Protein 6NRW (pdb70)

Organism: Drosophila melanogaster (NCBI:txid7227)

InterPro domains:
  IPR003598 Immunoglobulin subtype 2 [SM00408] (66-144)
  IPR003598 Immunoglobulin subtype 2 [SM00408] (169-250)
  IPR003599 Immunoglobulin domain subtype [SM00409] (60-156)
  IPR003599 Immunoglobulin domain subtype [SM00409] (163-258)
  IPR007110 Immunoglobulin-like domain [PS50835] (39-140)
  IPR007110 Immunoglobulin-like domain [PS50835] (143-254)
  IPR013106 Immunoglobulin V-set domain [PF07686] (59-153)
  IPR013783 Immunoglobulin-like fold [G3DSA:2.60.40.10] (49-160)
  IPR013783 Immunoglobulin-like fold [G3DSA:2.60.40.10] (161-257)
  IPR036179 Immunoglobulin-like domain superfamily [SSF48726] (53-154)
  IPR036179 Immunoglobulin-like domain superfamily [SSF48726] (161-262)
  IPR037448 Zwei Ig domain protein zig-8 [PTHR23279] (47-287)

Solvent-accessible surface area: 20419 Å² total; per-residue (Å²): 159,63,104,110,55,5,30,18,21,33,108,21,92,78,112,47,75,6,70,65,38,93,47,0,86,4,72,1,74,3,42,107,30,72,101,41,56,1,3,1,0,27,60,152,41,8,5,0,0,1,18,3,76,100,54,9,10,41,21,165,54,2,68,21,74,80,90,144,77,30,21,52,5,12,0,22,0,76,143,0,81,72,211,7,42,27,58,1,3,0,4,0,12,5,102,102,45,38,52,8,50,3,52,0,45,12,62,121,148,67,181,51,71,2,109,44,46,51,108,17,106,91,66,97,6,73,90,40,163,55,4,92,0,48,0,42,1,82,98,6,43,101,56,89,1,0,1,0,23,33,29,53,34,15,2,10,1,23,23,77,138,57,28,9,78,16,173,44,15,26,28,61,50,62,138,83,103,42,0,26,0,87,2,96,68,0,66,69,40,9,61,2,106,4,5,0,0,0,12,10,95,114,34,55,47,31,94,0,42,0,48,11,122,158,130,69,4,28,22,22,42,106,20,90,80,113,46,76,6,74,67,46,95,40,1,80,3,72,0,77,3,38,102,29,69,100,44,59,1,3,1,0,25,60,151,40,8,6,0,0,1,11,3,72,91,59,7,9,40,21,167,55,3,73,22,68,87,81,141,80,27,22,51,6,11,0,16,0,77,144,0,80,58,213,8,38,24,54,0,3,0,4,0,14,7,100,91,44,38,50,10,46,3,48,0,48,9,64,178,155,161,180,49,50,1,113,39,51,45,100,14,98,95,54,87,3,71,83,37,161,52,0,96,0,33,0,37,0,87,98,5,42,100,50,89,1,0,0,0,25,34,23,49,34,14,1,9,0,21,25,75,135,57,28,8,86,17,170,37,16,25,32,60,51,56,137,82,105,45,0,28,0,96,4,94,70,2,41,68,36,9,43,1,113,4,4,0,0,0,14,9,91,111,32,54,47,40,99,0,40,0,47,13,123

CATH classification: 2.60.40.10

Foldseek 3Di:
DDPQAKDWDPPFAFEEEDAAQDKDKDKTFIPSHDPKWKFKAAPVVRHTAAIHQGGDDPPVQWHFDDDPPGRIGMIMGGRDDQVSFDKMWIWIVDVVIDIDIGGYGYHD/DPPADKDWPDAWDAEEEEAQAKDKTKTFMPRLDPKKKWKAAPVVRGTADIHQGGDDPQPQWGWDDDPNGIIMIMGGRDDQVVWAKMKMWIVDVVIDIHIYTYHYD/DQAKDWDPPDAFEAEDEAQDKDKDKTFIPSHPPKWKWKAFPVVRHTAATHQGGDDPPVQWHFDDDVPGRTGMIIGGRDDQVSFGKMWIWIVPVVIDIDIGGYGYHD/DPPADKDWPDAWDAEEEEAFAKDKIKTFMDRLDPKKKWKAAPVVRGTQAIHQGGPDPQPQWGWDDDPNGIIMIMGGRDDQVSWAKMKMWIPDVVIDIHMYTYHYD

Structure (mmCIF, N/CA/C/O backbone):
data_6NRW
#
_entry.id   6NRW
#
_cell.length_a   74.084
_cell.length_b   74.084
_cell.length_c   235.445
_cell.angle_alpha   90.00
_cell.angle_beta   90.00
_cell.angle_gamma   90.00
#
_symmetry.space_group_name_H-M   'P 43 21 2'
#
loop_
_entity.id
_entity.type
_entity.pdbx_description
1 polymer DPR1
2 polymer 'Dpr-interacting protein eta, isoform B'
3 branched 2-acetamido-2-deoxy-beta-D-glucopyranose-(1-4)-[alpha-L-fucopyranose-(1-6)]2-acetamido-2-deoxy-beta-D-glucopyranose
4 branched beta-D-mannopyranose-(1-4)-2-acetamido-2-deoxy-beta-D-glucopyranose-(1-4)-[alpha-L-fucopyranose-(1-6)]2-acetamido-2-deoxy-beta-D-glucopyranose
5 branched alpha-L-fucopyranose-(1-3)-[2-acetamido-2-deoxy-beta-D-glucopyranose-(1-4)][alpha-L-fucopyranose-(1-6)]2-acetamido-2-deoxy-beta-D-glucopyranose
6 branched 2-acetamido-2-deoxy-beta-D-glucopyranose-(1-4)-2-acetamido-2-deoxy-beta-D-glucopyranose
7 non-polymer 'SULFATE ION'
8 non-polymer 2-acetamido-2-deoxy-beta-D-glucopyranose
9 water water
#
loop_
_atom_site.group_PDB
_atom_site.id
_atom_site.type_symbol
_atom_site.label_atom_id
_atom_site.label_alt_id
_atom_site.label_comp_id
_atom_site.label_asym_id
_atom_site.label_entity_id
_atom_site.label_seq_id
_atom_site.pdbx_PDB_ins_code
_atom_site.Cartn_x
_atom_site.Cartn_y
_atom_site.Cartn_z
_atom_site.occupancy
_atom_site.B_iso_or_equiv
_atom_site.auth_seq_id
_atom_site.auth_comp_id
_atom_site.auth_asym_id
_atom_site.auth_atom_id
_atom_site.pdbx_PDB_model_num
ATOM 1 N N . ALA A 1 1 ? -14.155 -4.354 -49.107 1.00 67.75 48 ALA A N 1
ATOM 2 C CA . ALA A 1 1 ? -14.321 -4.618 -47.682 1.00 69.20 48 ALA A CA 1
ATOM 3 C C . ALA A 1 1 ? -13.095 -5.321 -47.108 1.00 69.06 48 ALA A C 1
ATOM 4 O O . ALA A 1 1 ? -12.366 -5.998 -47.830 1.00 72.48 48 ALA A O 1
ATOM 6 N N . ASP A 1 2 ? -12.870 -5.150 -45.805 1.00 65.31 49 ASP A N 1
ATOM 7 C CA . ASP A 1 2 ? -11.754 -5.793 -45.120 1.00 58.22 49 ASP A CA 1
ATOM 8 C C . ASP A 1 2 ? -12.122 -6.031 -43.659 1.00 56.83 49 ASP A C 1
ATOM 9 O O . ASP A 1 2 ? -12.280 -5.072 -42.891 1.00 52.81 49 ASP A O 1
ATOM 14 N N . PRO A 1 3 ? -12.269 -7.290 -43.236 1.00 54.81 50 PRO A N 1
ATOM 15 C CA . PRO A 1 3 ? -12.661 -7.564 -41.843 1.00 49.17 50 PRO A CA 1
ATOM 16 C C . PRO A 1 3 ? -11.581 -7.241 -40.825 1.00 50.99 50 PRO A C 1
ATOM 17 O O . PRO A 1 3 ? -11.889 -7.183 -39.626 1.00 50.72 50 PRO A O 1
ATOM 21 N N . LEU A 1 4 ? -10.335 -7.050 -41.261 1.00 52.29 51 LEU A N 1
ATOM 22 C CA . LEU A 1 4 ? -9.210 -6.725 -40.382 1.00 51.03 51 LEU A CA 1
ATOM 23 C C . LEU A 1 4 ? -9.022 -7.791 -39.305 1.00 49.69 51 LEU A C 1
ATOM 24 O O . LEU A 1 4 ? -8.694 -7.494 -38.155 1.00 55.08 51 LEU A O 1
ATOM 29 N N . LEU A 1 5 ? -9.206 -9.047 -39.694 1.00 40.16 52 LEU A N 1
ATOM 30 C CA . LEU A 1 5 ? -8.953 -10.177 -38.824 1.00 39.91 52 LEU A CA 1
ATOM 31 C C . LEU A 1 5 ? -7.449 -10.343 -38.640 1.00 44.71 52 LEU A C 1
ATOM 32 O O . LEU A 1 5 ? -6.654 -9.700 -39.326 1.00 55.60 52 LEU A O 1
ATOM 37 N N . PRO A 1 6 ? -7.019 -11.182 -37.703 1.00 49.68 53 PRO A N 1
ATOM 38 C CA . PRO A 1 6 ? -5.592 -11.505 -37.617 1.00 50.14 53 PRO A CA 1
ATOM 39 C C . PRO A 1 6 ? -5.152 -12.313 -38.828 1.00 49.56 53 PRO A C 1
ATOM 40 O O . PRO A 1 6 ? -5.960 -12.782 -39.634 1.00 52.18 53 PRO A O 1
ATOM 44 N N . TYR A 1 7 ? -3.838 -12.479 -38.947 1.00 47.12 54 TYR A N 1
ATOM 45 C CA . TYR A 1 7 ? -3.304 -13.284 -40.030 1.00 48.60 54 TYR A CA 1
ATOM 46 C C . TYR A 1 7 ? -1.998 -13.922 -39.591 1.00 51.34 54 TYR A C 1
ATOM 47 O O . TYR A 1 7 ? -1.276 -13.387 -38.744 1.00 46.85 54 TYR A O 1
ATOM 56 N N . PHE A 1 8 ? -1.718 -15.087 -40.167 1.00 48.50 55 PHE A N 1
ATOM 57 C CA . PHE A 1 8 ? -0.520 -15.826 -39.825 1.00 45.94 55 PHE A CA 1
ATOM 58 C C . PHE A 1 8 ? 0.679 -15.284 -40.589 1.00 46.11 55 PHE A C 1
ATOM 59 O O . PHE A 1 8 ? 0.551 -14.580 -41.594 1.00 44.36 55 PHE A O 1
ATOM 67 N N . ASP A 1 9 ? 1.856 -15.652 -40.107 1.00 48.68 56 ASP A N 1
ATOM 68 C CA . ASP A 1 9 ? 3.110 -15.446 -40.812 1.00 48.49 56 ASP A CA 1
ATOM 69 C C . ASP A 1 9 ? 3.522 -16.843 -41.243 1.00 50.12 56 ASP A C 1
ATOM 70 O O . ASP A 1 9 ? 3.823 -17.694 -40.397 1.00 47.47 56 ASP A O 1
ATOM 75 N N . PHE A 1 10 ? 3.478 -17.098 -42.547 1.00 47.87 57 PHE A N 1
ATOM 76 C CA . PHE A 1 10 ? 3.695 -18.451 -43.034 1.00 41.90 57 PHE A CA 1
ATOM 77 C C . PHE A 1 10 ? 5.171 -18.782 -43.112 1.00 43.74 57 PHE A C 1
ATOM 78 O O . PHE A 1 10 ? 5.532 -19.963 -43.161 1.00 46.77 57 PHE A O 1
ATOM 86 N N . ASP A 1 11 ? 6.025 -17.765 -43.072 1.00 42.41 58 ASP A N 1
ATOM 87 C CA . ASP A 1 11 ? 7.464 -17.952 -43.115 1.00 45.38 58 ASP A CA 1
ATOM 88 C C . ASP A 1 11 ? 7.951 -18.490 -41.772 1.00 59.86 58 ASP A C 1
ATOM 89 O O . ASP A 1 11 ? 8.725 -17.838 -41.063 1.00 56.07 58 ASP A O 1
ATOM 94 N N . VAL A 1 12 ? 7.487 -19.689 -41.424 1.00 51.71 59 VAL A N 1
ATOM 95 C CA . VAL A 1 12 ? 7.953 -20.423 -40.248 1.00 51.17 59 VAL A CA 1
ATOM 96 C C . VAL A 1 12 ? 8.066 -21.892 -40.598 1.00 52.88 59 VAL A C 1
ATOM 97 O O . VAL A 1 12 ? 7.335 -22.403 -41.457 1.00 53.87 59 VAL A O 1
ATOM 101 N N . PRO A 1 13 ? 8.978 -22.608 -39.941 1.00 53.99 60 PRO A N 1
ATOM 102 C CA . PRO A 1 13 ? 9.068 -24.052 -40.175 1.00 51.10 60 PRO A CA 1
ATOM 103 C C . PRO A 1 13 ? 7.817 -24.746 -39.667 1.00 49.17 60 PRO A C 1
ATOM 104 O O . PRO A 1 13 ? 7.300 -24.430 -38.593 1.00 53.70 60 PRO A O 1
ATOM 108 N N . ARG A 1 14 ? 7.321 -25.696 -40.458 1.00 39.86 61 ARG A N 1
ATOM 109 C CA . ARG A 1 14 ? 6.066 -26.360 -40.150 1.00 40.99 61 ARG A CA 1
ATOM 110 C C . ARG A 1 14 ? 6.182 -27.876 -40.134 1.00 46.18 61 ARG A C 1
ATOM 111 O O . ARG A 1 14 ? 5.186 -28.558 -39.868 1.00 48.88 61 ARG A O 1
ATOM 119 N N . ASN A 1 15 ? 7.364 -28.416 -40.404 1.00 38.14 62 ASN A N 1
ATOM 120 C CA . ASN A 1 15 ? 7.650 -29.842 -40.294 1.00 50.65 62 ASN A CA 1
ATOM 121 C C . ASN A 1 15 ? 8.940 -29.940 -39.484 1.00 53.51 62 ASN A C 1
ATOM 122 O O . ASN A 1 15 ? 10.031 -29.733 -40.023 1.00 56.78 62 ASN A O 1
ATOM 127 N N . LEU A 1 16 ? 8.812 -30.232 -38.190 1.00 50.16 63 LEU A N 1
ATOM 128 C CA . LEU A 1 16 ? 9.932 -30.232 -37.261 1.00 51.82 63 LEU A CA 1
ATOM 129 C C . LEU A 1 16 ? 10.249 -31.646 -36.802 1.00 53.67 63 LEU A C 1
ATOM 130 O O . LEU A 1 16 ? 9.348 -32.414 -36.450 1.00 53.89 63 LEU A O 1
ATOM 135 N N . THR A 1 17 ? 11.538 -31.977 -36.799 1.00 55.43 64 THR A N 1
ATOM 136 C CA . THR A 1 17 ? 12.029 -33.263 -36.325 1.00 55.26 64 THR A CA 1
ATOM 137 C C . THR A 1 17 ? 13.075 -33.024 -35.245 1.00 60.13 64 THR A C 1
ATOM 138 O O . THR A 1 17 ? 14.066 -32.324 -35.480 1.00 57.77 64 THR A O 1
ATOM 142 N N . VAL A 1 18 ? 12.855 -33.612 -34.073 1.00 59.48 65 VAL A N 1
ATOM 143 C CA . VAL A 1 18 ? 13.799 -33.554 -32.967 1.00 59.17 65 VAL A CA 1
ATOM 144 C C . VAL A 1 18 ? 14.107 -34.981 -32.549 1.00 59.97 65 VAL A C 1
ATOM 145 O O . VAL A 1 18 ? 13.304 -35.896 -32.753 1.00 60.60 65 VAL A O 1
ATOM 149 N N . THR A 1 19 ? 15.286 -35.174 -31.976 1.00 63.39 66 THR A N 1
ATOM 150 C CA . THR A 1 19 ? 15.590 -36.471 -31.404 1.00 71.37 66 THR A CA 1
ATOM 151 C C . THR A 1 19 ? 14.901 -36.600 -30.049 1.00 74.39 66 THR A C 1
ATOM 152 O O . THR A 1 19 ? 14.558 -35.605 -29.405 1.00 75.01 66 THR A O 1
ATOM 156 N N . VAL A 1 20 ? 14.680 -37.847 -29.627 1.00 85.92 67 VAL A N 1
ATOM 157 C CA . VAL A 1 20 ? 13.953 -38.087 -28.387 1.00 84.40 67 VAL A CA 1
ATOM 158 C C . VAL A 1 20 ? 14.699 -37.445 -27.224 1.00 84.62 67 VAL A C 1
ATOM 159 O O . VAL A 1 20 ? 15.922 -37.585 -27.090 1.00 85.06 67 VAL A O 1
ATOM 163 N N . GLY A 1 21 ? 13.962 -36.709 -26.390 1.00 80.86 68 GLY A N 1
ATOM 164 C CA . GLY A 1 21 ? 14.536 -35.965 -25.292 1.00 80.46 68 GLY A CA 1
ATOM 165 C C . GLY A 1 21 ? 14.995 -34.563 -25.638 1.00 81.58 68 GLY A C 1
ATOM 166 O O . GLY A 1 21 ? 15.148 -33.736 -24.731 1.00 82.63 68 GLY A O 1
ATOM 167 N N . GLN A 1 22 ? 15.197 -34.266 -26.920 1.00 76.01 69 GLN A N 1
ATOM 168 C CA . GLN A 1 22 ? 15.623 -32.942 -27.355 1.00 71.59 69 GLN A CA 1
ATOM 169 C C . GLN A 1 22 ? 14.416 -32.017 -27.444 1.00 66.05 69 GLN A C 1
ATOM 170 O O . GLN A 1 22 ? 13.412 -32.361 -28.073 1.00 72.77 69 GLN A O 1
ATOM 176 N N . THR A 1 23 ? 14.520 -30.837 -26.834 1.00 60.21 70 THR A N 1
ATOM 177 C CA . THR A 1 23 ? 13.386 -29.920 -26.778 1.00 57.47 70 THR A CA 1
ATOM 178 C C . THR A 1 23 ? 12.995 -29.431 -28.170 1.00 61.23 70 THR A C 1
ATOM 179 O O . THR A 1 23 ? 13.849 -29.082 -28.989 1.00 62.30 70 THR A O 1
ATOM 183 N N . GLY A 1 24 ? 11.688 -29.407 -28.430 1.00 58.38 71 GLY A N 1
ATOM 184 C CA . GLY A 1 24 ? 11.142 -28.948 -29.694 1.00 56.92 71 GLY A CA 1
ATOM 185 C C . GLY A 1 24 ? 10.385 -27.642 -29.536 1.00 57.91 71 GLY A C 1
ATOM 186 O O . GLY A 1 24 ? 9.762 -27.393 -28.502 1.00 60.70 71 GLY A O 1
ATOM 187 N N . PHE A 1 25 ? 10.436 -26.809 -30.576 1.00 57.00 72 PHE A N 1
ATOM 188 C CA . PHE A 1 25 ? 9.772 -25.510 -30.592 1.00 49.33 72 PHE A CA 1
ATOM 189 C C . PHE A 1 25 ? 8.931 -25.397 -31.855 1.00 46.54 72 PHE A C 1
ATOM 190 O O . PHE A 1 25 ? 9.419 -25.676 -32.952 1.00 49.71 72 PHE A O 1
ATOM 198 N N . LEU A 1 26 ? 7.671 -24.991 -31.699 1.00 46.09 73 LEU A N 1
ATOM 199 C CA . LEU A 1 26 ? 6.748 -24.788 -32.813 1.00 44.02 73 LEU A CA 1
ATOM 200 C C . LEU A 1 26 ? 6.404 -23.304 -32.877 1.00 44.49 73 LEU A C 1
ATOM 201 O O . LEU A 1 26 ? 5.776 -22.773 -31.955 1.00 56.54 73 LEU A O 1
ATOM 206 N N . HIS A 1 27 ? 6.792 -22.638 -33.965 1.00 45.56 74 HIS A N 1
ATOM 207 C CA . HIS A 1 27 ? 6.692 -21.183 -34.070 1.00 43.55 74 HIS A CA 1
ATOM 208 C C . H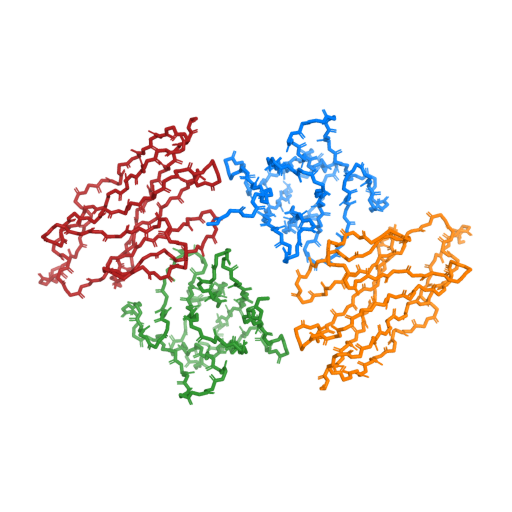IS A 1 27 ? 5.434 -20.789 -34.835 1.00 39.07 74 HIS A C 1
ATOM 209 O O . HIS A 1 27 ? 5.337 -21.009 -36.045 1.00 49.34 74 HIS A O 1
ATOM 216 N N . CYS A 1 28 ? 4.486 -20.190 -34.123 1.00 41.55 75 CYS A N 1
ATOM 217 C CA . CYS A 1 28 ? 3.272 -19.623 -34.697 1.00 43.26 75 CYS A CA 1
ATOM 218 C C . CYS A 1 28 ? 3.312 -18.117 -34.479 1.00 51.27 75 CYS A C 1
ATOM 219 O O . CYS A 1 28 ? 3.320 -17.655 -33.331 1.00 54.44 75 CYS A O 1
ATOM 222 N N . ARG A 1 29 ? 3.374 -17.356 -35.568 1.00 49.93 76 ARG A N 1
ATOM 223 C CA . ARG A 1 29 ? 3.376 -15.900 -35.508 1.00 50.17 76 ARG A CA 1
ATOM 224 C C . ARG A 1 29 ? 2.025 -15.384 -35.984 1.00 50.63 76 ARG A C 1
ATOM 225 O O . ARG A 1 29 ? 1.597 -15.695 -37.100 1.00 57.02 76 ARG A O 1
ATOM 233 N N . VAL A 1 30 ? 1.353 -14.616 -35.131 1.00 47.59 77 VAL A N 1
ATOM 234 C CA . VAL A 1 30 ? 0.029 -14.081 -35.418 1.00 46.50 77 VAL A CA 1
ATOM 235 C C . VAL A 1 30 ? 0.098 -12.564 -35.331 1.00 46.05 77 VAL A C 1
ATOM 236 O O . VAL A 1 30 ? 0.453 -12.012 -34.284 1.00 46.29 77 VAL A O 1
ATOM 240 N N . GLU A 1 31 ? -0.231 -11.896 -36.430 1.00 45.89 78 GLU A N 1
ATOM 241 C CA . GLU A 1 31 ? -0.209 -10.444 -36.518 1.00 47.16 78 GLU A CA 1
ATOM 242 C C . GLU A 1 31 ? -1.632 -9.903 -36.425 1.00 46.90 78 GLU A C 1
ATOM 243 O O . GLU A 1 31 ? -2.599 -10.604 -36.738 1.00 44.99 78 GLU A O 1
ATOM 249 N N . ARG A 1 32 ? -1.750 -8.650 -35.971 1.00 44.09 79 ARG A N 1
ATOM 250 C CA . ARG A 1 32 ? -3.037 -7.952 -35.886 1.00 51.34 79 ARG A CA 1
ATOM 251 C C . ARG A 1 32 ? -4.041 -8.744 -35.045 1.00 51.41 79 ARG A C 1
ATOM 252 O O . ARG A 1 32 ? -5.184 -8.979 -35.447 1.00 43.62 79 ARG A O 1
ATOM 260 N N . LEU A 1 33 ? -3.605 -9.148 -33.849 1.00 53.16 80 LEU A N 1
ATOM 261 C CA . LEU A 1 33 ? -4.416 -10.047 -33.032 1.00 50.66 80 LEU A CA 1
ATOM 262 C C . LEU A 1 33 ? -5.724 -9.396 -32.609 1.00 54.02 80 LEU A C 1
ATOM 263 O O . LEU A 1 33 ? -6.747 -10.080 -32.498 1.00 57.94 80 LEU A O 1
ATOM 268 N N . GLY A 1 34 ? -5.711 -8.093 -32.350 1.00 57.03 81 GLY A N 1
ATOM 269 C CA . GLY A 1 34 ? -6.939 -7.431 -31.946 1.00 60.31 81 GLY A CA 1
ATOM 270 C C . GLY A 1 34 ? -7.428 -7.998 -30.631 1.00 67.36 81 GLY A C 1
ATOM 271 O O . GLY A 1 34 ? -6.660 -8.176 -29.680 1.00 69.32 81 GLY A O 1
ATOM 272 N N . ASP A 1 35 ? -8.721 -8.299 -30.575 1.00 69.47 82 ASP A N 1
ATOM 273 C CA . ASP A 1 35 ? -9.346 -8.873 -29.393 1.00 71.97 82 ASP A CA 1
ATOM 274 C C . ASP A 1 35 ? -9.386 -10.397 -29.436 1.00 67.91 82 ASP A C 1
ATOM 275 O O . ASP A 1 35 ? -10.055 -11.011 -28.597 1.00 68.79 82 ASP A O 1
ATOM 280 N N . LYS A 1 36 ? -8.677 -11.018 -30.376 1.00 59.57 83 LYS A N 1
ATOM 281 C CA . LYS A 1 36 ? -8.723 -12.459 -30.550 1.00 53.80 83 LYS A CA 1
ATOM 282 C C . LYS A 1 36 ? -7.714 -13.134 -29.621 1.00 47.97 83 LYS A C 1
ATOM 283 O O . LYS A 1 36 ? -6.950 -12.480 -28.909 1.00 46.19 83 LYS A O 1
ATOM 289 N N . ASP A 1 37 ? -7.704 -14.467 -29.632 1.00 46.24 84 ASP A N 1
ATOM 290 C CA . ASP A 1 37 ? -6.788 -15.228 -28.794 1.00 45.42 84 ASP A CA 1
ATOM 291 C C . ASP A 1 37 ? -6.286 -16.446 -29.558 1.00 44.30 84 ASP A C 1
ATOM 292 O O . ASP A 1 37 ? -6.999 -17.019 -30.385 1.00 42.31 84 ASP A O 1
ATOM 297 N N . VAL A 1 38 ? -5.059 -16.854 -29.242 1.00 41.14 85 VAL A N 1
ATOM 298 C CA . VAL A 1 38 ? -4.354 -17.912 -29.955 1.00 38.32 85 VAL A CA 1
ATOM 299 C C . VAL A 1 38 ? -4.262 -19.138 -29.059 1.00 42.30 85 VAL A C 1
ATOM 300 O O . VAL A 1 38 ? -4.008 -19.021 -27.856 1.00 46.53 85 VAL A O 1
ATOM 304 N N . SER A 1 39 ? -4.454 -20.315 -29.648 1.00 41.77 86 SER A N 1
ATOM 305 C CA . SER A 1 39 ? -4.438 -21.556 -28.892 1.00 41.56 86 SER A CA 1
ATOM 306 C C . SER A 1 39 ? -3.622 -22.604 -29.631 1.00 40.82 86 SER A C 1
ATOM 307 O O . SER A 1 39 ? -3.493 -22.564 -30.855 1.00 43.09 86 SER A O 1
ATOM 310 N N . TRP A 1 40 ? -3.075 -23.542 -28.866 1.00 39.75 87 TRP A N 1
ATOM 311 C CA . TRP A 1 40 ? -2.390 -24.712 -29.395 1.00 38.64 87 TRP A CA 1
ATOM 312 C C . TRP A 1 40 ? -3.204 -25.942 -29.024 1.00 42.33 87 TRP A C 1
ATOM 313 O O . TRP A 1 40 ? -3.616 -26.083 -27.868 1.00 40.82 87 TRP A O 1
ATOM 324 N N . ILE A 1 41 ? -3.434 -26.828 -29.995 1.00 32.24 88 ILE A N 1
ATOM 325 C CA . ILE A 1 41 ? -4.140 -28.075 -29.738 1.00 34.29 88 ILE A CA 1
ATOM 326 C C . ILE A 1 41 ? -3.377 -29.223 -30.377 1.00 36.58 88 ILE A C 1
ATOM 327 O O . ILE A 1 41 ? -2.653 -29.047 -31.361 1.00 44.20 88 ILE A O 1
ATOM 332 N N . ARG A 1 42 ? -3.551 -30.409 -29.804 1.00 36.88 89 ARG A N 1
ATOM 333 C CA . ARG A 1 42 ? -3.013 -31.649 -30.347 1.00 42.25 89 ARG A CA 1
ATOM 334 C C . ARG A 1 42 ? -4.107 -32.324 -31.166 1.00 46.19 89 ARG A C 1
ATOM 335 O O . ARG A 1 42 ? -5.142 -32.716 -30.619 1.00 48.72 89 ARG A O 1
ATOM 343 N N . LYS A 1 43 ? -3.873 -32.455 -32.474 1.00 44.98 90 LYS A N 1
ATOM 344 C CA . LYS A 1 43 ? -4.935 -32.859 -33.393 1.00 42.75 90 LYS A CA 1
ATOM 345 C C . LYS A 1 43 ? -5.337 -34.318 -33.204 1.00 40.97 90 LYS A C 1
ATOM 346 O O . LYS A 1 43 ? -6.507 -34.667 -33.400 1.00 40.91 90 LYS A O 1
ATOM 352 N N . ARG A 1 44 ? -4.383 -35.179 -32.843 1.00 38.29 91 ARG A N 1
ATOM 353 C CA . ARG A 1 44 ? -4.649 -36.614 -32.771 1.00 42.62 91 ARG A CA 1
ATOM 354 C C . ARG A 1 44 ? -5.825 -36.924 -31.852 1.00 45.51 91 ARG A C 1
ATOM 355 O O . ARG A 1 44 ? -6.719 -37.696 -32.212 1.00 50.67 91 ARG A O 1
ATOM 363 N N . ASP A 1 45 ? -5.847 -36.326 -30.662 1.00 42.75 92 ASP A N 1
ATOM 364 C CA . ASP A 1 45 ? -6.916 -36.575 -29.704 1.00 46.13 92 ASP A CA 1
ATOM 365 C C . ASP A 1 45 ? -7.706 -35.321 -29.350 1.00 44.94 92 ASP A C 1
ATOM 366 O O . ASP A 1 45 ? -8.525 -35.370 -28.427 1.00 48.16 92 ASP A O 1
ATOM 371 N N . LEU A 1 46 ? -7.488 -34.207 -30.055 1.00 42.00 93 LEU A N 1
ATOM 372 C CA . LEU A 1 46 ? -8.223 -32.962 -29.818 1.00 43.81 93 LEU A CA 1
ATOM 373 C C . LEU A 1 46 ? -7.976 -32.441 -28.401 1.00 47.20 93 LEU A C 1
ATOM 374 O O . LEU A 1 46 ? -8.860 -31.883 -27.749 1.00 45.59 93 LEU A O 1
ATOM 379 N N . HIS A 1 47 ? -6.755 -32.631 -27.916 1.00 46.56 94 HIS A N 1
ATOM 380 C CA . HIS A 1 47 ? -6.378 -32.204 -26.577 1.00 40.10 94 HIS A CA 1
ATOM 381 C C . HIS A 1 47 ? -5.949 -30.744 -26.607 1.00 36.62 94 HIS A C 1
ATOM 382 O O . HIS A 1 47 ? -5.029 -30.377 -27.345 1.00 40.81 94 HIS A O 1
ATOM 389 N N . ILE A 1 48 ? -6.604 -29.916 -25.794 1.00 29.42 95 ILE A N 1
ATOM 390 C CA . ILE A 1 48 ? -6.189 -28.527 -25.674 1.00 30.55 95 ILE A CA 1
ATOM 391 C C . ILE A 1 48 ? -4.878 -28.481 -24.905 1.00 40.62 95 ILE A C 1
ATOM 392 O O . ILE A 1 48 ? -4.731 -29.131 -23.862 1.00 46.54 95 ILE A O 1
ATOM 397 N N . LEU A 1 49 ? -3.899 -27.751 -25.440 1.00 39.46 96 LEU A N 1
ATOM 398 C CA . LEU A 1 49 ? -2.614 -27.589 -24.769 1.00 37.55 96 LEU A CA 1
ATOM 399 C C . LEU A 1 49 ? -2.517 -26.236 -24.077 1.00 37.26 96 LEU A C 1
ATOM 400 O O . LEU A 1 49 ? -2.360 -26.166 -22.853 1.00 41.91 96 LEU A O 1
ATOM 405 N N . THR A 1 50 ? -2.625 -25.156 -24.843 1.00 37.40 97 THR A N 1
ATOM 406 C CA . THR A 1 50 ? -2.603 -23.811 -24.295 1.00 43.86 97 THR A CA 1
ATOM 407 C C . THR A 1 50 ? -3.717 -22.999 -24.937 1.00 42.01 97 THR A C 1
ATOM 408 O O . THR A 1 50 ? -4.200 -23.311 -26.028 1.00 46.11 97 THR A O 1
ATOM 412 N N . ALA A 1 51 ? -4.128 -21.955 -24.226 1.00 37.05 98 ALA A N 1
ATOM 413 C CA . ALA A 1 51 ? -5.137 -21.014 -24.700 1.00 38.51 98 ALA A CA 1
ATOM 414 C C . ALA A 1 51 ? -4.733 -19.640 -24.188 1.00 44.70 98 ALA A C 1
ATOM 415 O O . ALA A 1 51 ? -4.825 -19.379 -22.984 1.00 51.65 98 ALA A O 1
ATOM 417 N N . GLY A 1 52 ? -4.267 -18.777 -25.087 1.00 43.40 99 GLY A N 1
ATOM 418 C CA . GLY A 1 52 ? -3.747 -17.493 -24.654 1.00 39.87 99 GLY A CA 1
ATOM 419 C C . GLY A 1 52 ? -2.496 -17.679 -23.818 1.00 48.55 99 GLY A C 1
ATOM 420 O O . GLY A 1 52 ? -1.635 -18.515 -24.116 1.00 51.68 99 GLY A O 1
ATOM 421 N N . GLY A 1 53 ? -2.390 -16.891 -22.748 1.00 57.59 100 GLY A N 1
ATOM 422 C CA . GLY A 1 53 ? -1.244 -17.012 -21.866 1.00 63.00 100 GLY A CA 1
ATOM 423 C C . GLY A 1 53 ? -1.270 -18.256 -21.005 1.00 63.62 100 GLY A C 1
ATOM 424 O O . GLY A 1 53 ? -0.220 -18.672 -20.503 1.00 69.62 100 GLY A O 1
ATOM 425 N N . THR A 1 54 ? -2.442 -18.859 -20.830 1.00 56.88 101 THR A N 1
ATOM 426 C CA . THR A 1 54 ? -2.619 -19.961 -19.900 1.00 52.62 101 THR A CA 1
ATOM 427 C C . THR A 1 54 ? -2.384 -21.311 -20.562 1.00 49.31 101 THR A C 1
ATOM 428 O O . THR A 1 54 ? -2.682 -21.513 -21.740 1.00 61.96 101 THR A O 1
ATOM 432 N N . THR A 1 55 ? -1.855 -22.240 -19.776 1.00 46.54 102 THR A N 1
ATOM 433 C CA . THR A 1 55 ? -1.684 -23.620 -20.196 1.00 46.07 102 THR A CA 1
ATOM 434 C C . THR A 1 55 ? -2.898 -24.401 -19.715 1.00 44.93 102 THR A C 1
ATOM 435 O O . THR A 1 55 ? -3.306 -24.267 -18.558 1.00 48.37 102 THR A O 1
ATOM 439 N N . TYR A 1 56 ? -3.490 -25.195 -20.605 1.00 45.90 103 TYR A N 1
ATOM 440 C CA . TYR A 1 56 ? -4.642 -25.995 -20.207 1.00 41.13 103 TYR A CA 1
ATOM 441 C C . TYR A 1 56 ? -4.234 -27.394 -19.762 1.00 43.22 103 TYR A C 1
ATOM 442 O O . TYR A 1 56 ? -4.664 -27.859 -18.702 1.00 37.66 103 TYR A O 1
ATOM 451 N N . THR A 1 57 ? -3.393 -28.064 -20.548 1.00 44.74 104 THR A N 1
ATOM 452 C CA . THR A 1 57 ? -2.991 -29.427 -20.227 1.00 43.71 104 THR A CA 1
ATOM 453 C C . THR A 1 57 ? -2.230 -29.473 -18.904 1.00 46.53 104 THR A C 1
ATOM 454 O O . THR A 1 57 ? -1.557 -28.516 -18.510 1.00 43.48 104 THR A O 1
ATOM 458 N N . SER A 1 58 ? -2.363 -30.597 -18.202 1.00 46.05 105 SER A N 1
ATOM 459 C CA . SER A 1 58 ? -1.578 -30.845 -17.000 1.00 51.43 105 SER A CA 1
ATOM 460 C C . SER A 1 58 ? -0.239 -31.498 -17.302 1.00 54.67 105 SER A C 1
ATOM 461 O O . SER A 1 58 ? 0.569 -31.677 -16.385 1.00 59.07 105 SER A O 1
ATOM 464 N N . ASP A 1 59 ? 0.006 -31.860 -18.559 1.00 55.86 106 ASP A N 1
ATOM 465 C CA . ASP A 1 59 ? 1.316 -32.330 -19.007 1.00 52.51 106 ASP A CA 1
ATOM 466 C C . ASP A 1 59 ? 2.276 -31.150 -18.933 1.00 48.34 106 ASP A C 1
ATOM 467 O O . ASP A 1 59 ? 2.249 -30.257 -19.783 1.00 47.55 106 ASP A O 1
ATOM 472 N N . GLN A 1 60 ? 3.122 -31.129 -17.904 1.00 44.55 107 GLN A N 1
ATOM 473 C CA . GLN A 1 60 ? 3.994 -29.983 -17.658 1.00 49.39 107 GLN A CA 1
ATOM 474 C C . GLN A 1 60 ? 5.049 -29.777 -18.731 1.00 52.51 107 GLN A C 1
ATOM 475 O O . GLN A 1 60 ? 5.807 -28.804 -18.641 1.00 54.92 107 GLN A O 1
ATOM 481 N N . ARG A 1 61 ? 5.130 -30.647 -19.731 1.00 50.92 108 ARG A N 1
ATOM 482 C CA . ARG A 1 61 ? 6.113 -30.451 -20.784 1.00 48.68 108 ARG A CA 1
ATOM 483 C C . ARG A 1 61 ? 5.695 -29.392 -21.793 1.00 38.63 108 ARG A C 1
ATOM 484 O O . ARG A 1 61 ? 6.538 -28.944 -22.576 1.00 39.10 108 ARG A O 1
ATOM 492 N N . PHE A 1 62 ? 4.438 -28.961 -21.775 1.00 56.96 109 PHE A N 1
ATOM 493 C CA . PHE A 1 62 ? 3.921 -28.017 -22.757 1.00 56.94 109 PHE A CA 1
ATOM 494 C C . PHE A 1 62 ? 3.782 -26.639 -22.129 1.00 61.86 109 PHE A C 1
ATOM 495 O O . PHE A 1 62 ? 3.142 -26.487 -21.082 1.00 70.42 109 PHE A O 1
ATOM 503 N N . GLN A 1 63 ? 4.388 -25.643 -22.768 1.00 60.26 110 GLN A N 1
ATOM 504 C CA . GLN A 1 63 ? 4.262 -24.250 -22.367 1.00 64.80 110 GLN A CA 1
ATOM 505 C C . GLN A 1 63 ? 4.263 -23.384 -23.619 1.00 60.92 110 GLN A C 1
ATOM 506 O O . GLN A 1 63 ? 4.919 -23.713 -24.612 1.00 59.69 110 GLN A O 1
ATOM 512 N N . VAL A 1 64 ? 3.536 -22.272 -23.569 1.00 55.48 111 VAL A N 1
ATOM 513 C CA . VAL A 1 64 ? 3.537 -21.300 -24.656 1.00 59.91 111 VAL A CA 1
ATOM 514 C C . VAL A 1 64 ? 4.420 -20.130 -24.246 1.00 67.95 111 VAL A C 1
ATOM 515 O O . VAL A 1 64 ? 4.182 -19.485 -23.218 1.00 74.49 111 VAL A O 1
ATOM 519 N N . LEU A 1 65 ? 5.459 -19.877 -25.036 1.00 67.79 112 LEU A N 1
ATOM 520 C CA . LEU A 1 65 ? 6.409 -18.801 -24.772 1.00 64.38 112 LEU A CA 1
ATOM 521 C C . LEU A 1 65 ? 5.992 -17.597 -25.608 1.00 71.17 112 LEU A C 1
ATOM 522 O O . LEU A 1 65 ? 6.184 -17.577 -26.827 1.00 71.87 112 LEU A O 1
ATOM 527 N N . ARG A 1 66 ? 5.384 -16.613 -24.956 1.00 65.50 113 ARG A N 1
ATOM 528 C CA . ARG A 1 66 ? 5.001 -15.390 -25.643 1.00 71.91 113 ARG A CA 1
ATOM 529 C C . ARG A 1 66 ? 5.191 -14.184 -24.735 1.00 82.11 113 ARG A C 1
ATOM 530 O O . ARG A 1 66 ? 4.492 -14.054 -23.722 1.00 86.19 113 ARG A O 1
ATOM 538 N N . PRO A 1 67 ? 6.111 -13.280 -25.058 1.00 85.39 114 PRO A N 1
ATOM 539 C CA . PRO A 1 67 ? 6.184 -12.017 -24.317 1.00 92.48 114 PRO A CA 1
ATOM 540 C C . PRO A 1 67 ? 5.018 -11.114 -24.684 1.00 99.33 114 PRO A C 1
ATOM 541 O O . PRO A 1 67 ? 4.477 -11.183 -25.792 1.00 99.55 114 PRO A O 1
ATOM 545 N N . ASP A 1 68 ? 4.622 -10.271 -23.728 1.00 103.41 115 ASP A N 1
ATOM 546 C CA . ASP A 1 68 ? 3.489 -9.376 -23.941 1.00 106.40 115 ASP A CA 1
ATOM 547 C C . ASP A 1 68 ? 3.712 -8.483 -25.154 1.00 105.34 115 ASP A C 1
ATOM 548 O O . ASP A 1 68 ? 4.811 -7.971 -25.383 1.00 108.16 115 ASP A O 1
ATOM 553 N N . GLY A 1 69 ? 2.659 -8.332 -25.957 1.00 101.81 116 GLY A N 1
ATOM 554 C CA . GLY A 1 69 ? 2.707 -7.523 -27.151 1.00 101.25 116 GLY A CA 1
ATOM 555 C C . GLY A 1 69 ? 3.350 -8.189 -28.343 1.00 100.12 116 GLY A C 1
ATOM 556 O O . GLY A 1 69 ? 3.189 -7.699 -29.467 1.00 105.06 116 GLY A O 1
ATOM 557 N N . SER A 1 70 ? 4.053 -9.299 -28.143 1.00 95.32 117 SER A N 1
ATOM 558 C CA . SER A 1 70 ? 4.707 -9.981 -29.245 1.00 85.36 117 SER A CA 1
ATOM 559 C C . SER A 1 70 ? 3.695 -10.756 -30.079 1.00 73.37 117 SER A C 1
ATOM 560 O O . SER A 1 70 ? 2.604 -11.113 -29.622 1.00 64.86 117 SER A O 1
ATOM 563 N N . ALA A 1 71 ? 4.079 -11.019 -31.324 1.00 72.14 118 ALA A N 1
ATOM 564 C CA . ALA A 1 71 ? 3.302 -11.868 -32.212 1.00 64.57 118 ALA A CA 1
ATOM 565 C C . ALA A 1 71 ? 3.712 -13.332 -32.154 1.00 64.28 118 ALA A C 1
ATOM 566 O O . ALA A 1 71 ? 3.049 -14.166 -32.779 1.00 65.79 118 ALA A O 1
ATOM 568 N N . ASN A 1 72 ? 4.767 -13.669 -31.417 1.00 66.60 119 ASN A N 1
ATOM 569 C CA . ASN A 1 72 ? 5.307 -15.023 -31.411 1.00 64.65 119 ASN A CA 1
ATOM 570 C C . ASN A 1 72 ? 4.597 -15.869 -30.361 1.00 61.23 119 ASN A C 1
ATOM 571 O O . ASN A 1 72 ? 4.642 -15.551 -29.169 1.00 67.55 119 ASN A O 1
ATOM 576 N N . TRP A 1 73 ? 3.974 -16.954 -30.801 1.00 56.71 120 TRP A N 1
ATOM 577 C CA . TRP A 1 73 ? 3.313 -17.908 -29.916 1.00 50.22 120 TRP A CA 1
ATOM 578 C C . TRP A 1 73 ? 4.017 -19.256 -30.043 1.00 49.99 120 TRP A C 1
ATOM 579 O O . TRP A 1 73 ? 3.470 -20.203 -30.614 1.00 47.35 120 TRP A O 1
ATOM 590 N N . THR A 1 74 ? 5.227 -19.346 -29.495 1.00 44.15 121 THR A N 1
ATOM 591 C CA . THR A 1 74 ? 6.040 -20.549 -29.631 1.00 47.86 121 THR A CA 1
ATOM 592 C C . THR A 1 74 ? 5.575 -21.604 -28.635 1.00 50.62 121 THR A C 1
ATOM 593 O O . THR A 1 74 ? 5.545 -21.353 -27.425 1.00 50.70 121 THR A O 1
ATOM 597 N N . LEU A 1 75 ? 5.214 -22.782 -29.140 1.00 45.54 122 LEU A N 1
ATOM 598 C CA . LEU A 1 75 ? 4.890 -23.912 -28.282 1.00 41.54 122 LEU A CA 1
ATOM 599 C C . LEU A 1 75 ? 6.187 -24.644 -27.963 1.00 42.10 122 LEU A C 1
ATOM 600 O O . LEU A 1 75 ? 6.869 -25.131 -28.871 1.00 38.77 122 LEU A O 1
ATOM 605 N N . GLN A 1 76 ? 6.522 -24.726 -26.683 1.00 44.89 123 GLN A N 1
ATOM 606 C CA . GLN A 1 76 ? 7.725 -25.418 -26.244 1.00 43.34 123 GLN A CA 1
ATOM 607 C C . GLN A 1 76 ? 7.330 -26.809 -25.773 1.00 44.07 123 GLN A C 1
ATOM 608 O O . GLN A 1 76 ? 6.379 -26.962 -25.000 1.00 57.45 123 GLN A O 1
ATOM 614 N N . ILE A 1 77 ? 8.047 -27.814 -26.246 1.00 43.81 124 ILE A N 1
ATOM 615 C CA . ILE A 1 77 ? 7.775 -29.204 -25.892 1.00 48.10 124 ILE A CA 1
ATOM 616 C C . ILE A 1 77 ? 9.069 -29.770 -25.320 1.00 53.72 124 ILE A C 1
ATOM 617 O O . ILE A 1 77 ? 9.949 -30.238 -26.049 1.00 53.08 124 ILE A O 1
ATOM 622 N N . LYS A 1 78 ? 9.193 -29.720 -23.998 1.00 52.08 125 LYS A N 1
ATOM 623 C CA . LYS A 1 78 ? 10.362 -30.269 -23.335 1.00 56.23 125 LYS A CA 1
ATOM 624 C C . LYS A 1 78 ? 10.220 -31.780 -23.215 1.00 53.53 125 LYS A C 1
ATOM 625 O O . LYS A 1 78 ? 9.109 -32.318 -23.169 1.00 54.37 125 LYS A O 1
ATOM 631 N N . TYR A 1 79 ? 11.363 -32.457 -23.175 1.00 53.32 126 TYR A N 1
ATOM 632 C CA . TYR A 1 79 ? 11.441 -33.904 -23.010 1.00 59.16 126 TYR A CA 1
ATOM 633 C C . TYR A 1 79 ? 10.477 -34.689 -23.908 1.00 65.13 126 TYR A C 1
ATOM 634 O O . TYR A 1 79 ? 9.660 -35.472 -23.415 1.00 65.96 126 TYR A O 1
ATOM 643 N N . PRO A 1 80 ? 10.555 -34.512 -25.228 1.00 66.53 127 PRO A N 1
ATOM 644 C CA . PRO A 1 80 ? 9.619 -35.209 -26.117 1.00 61.46 127 PRO A CA 1
ATOM 645 C C . PRO A 1 80 ? 9.946 -36.686 -26.248 1.00 63.61 127 PRO A C 1
ATOM 646 O O . PRO A 1 80 ? 11.102 -37.110 -26.179 1.00 64.48 127 PRO A O 1
ATOM 650 N N . GLN A 1 81 ? 8.896 -37.468 -26.442 1.00 62.54 128 GLN A N 1
ATOM 651 C CA . GLN A 1 81 ? 8.951 -38.905 -26.636 1.00 65.16 128 GLN A CA 1
ATOM 652 C C . GLN A 1 81 ? 8.320 -39.221 -27.982 1.00 65.57 128 GLN A C 1
ATOM 653 O O . GLN A 1 81 ? 7.545 -38.414 -28.513 1.00 66.65 128 GLN A O 1
ATOM 659 N N . PRO A 1 82 ? 8.635 -40.375 -28.574 1.00 67.33 129 PRO A N 1
ATOM 660 C CA . PRO A 1 82 ? 8.010 -40.724 -29.861 1.00 66.78 129 PRO A CA 1
ATOM 661 C C . PRO A 1 82 ? 6.491 -40.656 -29.826 1.00 68.41 129 PRO A C 1
ATOM 662 O O . PRO A 1 82 ? 5.857 -40.436 -30.866 1.00 70.59 129 PRO A O 1
ATOM 666 N N . ARG A 1 83 ? 5.895 -40.824 -28.645 1.00 67.33 130 ARG A N 1
ATOM 667 C CA . ARG A 1 83 ? 4.449 -40.723 -28.495 1.00 64.90 130 ARG A CA 1
ATOM 668 C C . ARG A 1 83 ? 3.934 -39.341 -28.881 1.00 56.71 130 ARG A C 1
ATOM 669 O O . ARG A 1 83 ? 2.797 -39.207 -29.347 1.00 55.57 130 ARG A O 1
ATOM 677 N N . ASP A 1 84 ? 4.757 -38.307 -28.702 1.00 49.45 131 ASP A N 1
ATOM 678 C CA . ASP A 1 84 ? 4.345 -36.938 -28.982 1.00 49.56 131 ASP A CA 1
ATOM 679 C C . ASP A 1 84 ? 4.300 -36.612 -30.469 1.00 51.44 131 ASP A C 1
ATOM 680 O O . ASP A 1 84 ? 3.769 -35.558 -30.832 1.00 49.76 131 ASP A O 1
ATOM 685 N N . SER A 1 85 ? 4.845 -37.472 -31.328 1.00 52.67 132 SER A N 1
ATOM 686 C CA . SER A 1 85 ? 4.841 -37.203 -32.760 1.00 59.28 132 SER A CA 1
ATOM 687 C C . SER A 1 85 ? 3.413 -37.097 -33.287 1.00 55.52 132 SER A C 1
ATOM 688 O O . SER A 1 85 ? 2.522 -37.841 -32.867 1.00 55.44 132 SER A O 1
ATOM 691 N N . GLY A 1 86 ? 3.198 -36.159 -34.200 1.00 44.81 133 GLY A N 1
ATOM 692 C CA . GLY A 1 86 ? 1.891 -35.949 -34.787 1.00 40.99 133 GLY A CA 1
ATOM 693 C C . GLY A 1 86 ? 1.712 -34.499 -35.195 1.00 43.04 133 GLY A C 1
ATOM 694 O O . GLY A 1 86 ? 2.658 -33.714 -35.204 1.00 44.71 133 GLY A O 1
ATOM 695 N N . VAL A 1 87 ? 0.462 -34.159 -35.521 1.00 39.04 134 VAL A N 1
ATOM 696 C CA . VAL A 1 87 ? 0.099 -32.832 -36.014 1.00 37.16 134 VAL A CA 1
ATOM 697 C C . VAL A 1 87 ? -0.395 -31.979 -34.854 1.00 41.09 134 VAL A C 1
ATOM 698 O O . VAL A 1 87 ? -1.249 -32.410 -34.069 1.00 36.46 134 VAL A O 1
ATOM 702 N N . TYR A 1 88 ? 0.129 -30.761 -34.762 1.00 43.31 135 TYR A N 1
ATOM 703 C CA . TYR A 1 88 ? -0.279 -29.780 -33.766 1.00 36.27 135 TYR A CA 1
ATOM 704 C C . TYR A 1 88 ? -0.812 -28.549 -34.488 1.00 36.75 135 TYR A C 1
ATOM 705 O O . TYR A 1 88 ? -0.298 -28.173 -35.547 1.00 42.75 135 TYR A O 1
ATOM 714 N N . GLU A 1 89 ? -1.850 -27.927 -33.933 1.00 31.61 136 GLU A N 1
ATOM 715 C CA . GLU A 1 89 ? -2.551 -26.846 -34.617 1.00 36.02 136 GLU A CA 1
ATOM 716 C C . GLU A 1 89 ? -2.522 -25.569 -33.789 1.00 40.14 136 GLU A C 1
ATOM 717 O O . GLU A 1 89 ? -2.863 -25.578 -32.601 1.00 46.33 136 GLU A O 1
ATOM 723 N N . CYS A 1 90 ? -2.117 -24.478 -34.426 1.00 36.32 137 CYS A N 1
ATOM 724 C CA . CYS A 1 90 ? -2.188 -23.138 -33.857 1.00 37.19 137 CYS A CA 1
ATOM 725 C C . CYS A 1 90 ? -3.475 -22.513 -34.378 1.00 37.13 137 CYS A C 1
ATOM 726 O O . CYS A 1 90 ? -3.611 -22.286 -35.585 1.00 44.23 137 CYS A O 1
ATOM 729 N N . GLN A 1 91 ? -4.438 -22.275 -33.491 1.00 30.56 138 GLN A N 1
ATOM 730 C CA . GLN A 1 91 ? -5.736 -21.777 -33.926 1.00 33.84 138 GLN A CA 1
ATOM 731 C C . GLN A 1 91 ? -6.079 -20.449 -33.264 1.00 40.36 138 GLN A C 1
ATOM 732 O O . GLN A 1 91 ? -5.729 -20.192 -32.106 1.00 43.33 138 GLN A O 1
ATOM 738 N N . ILE A 1 92 ? -6.773 -19.611 -34.035 1.00 41.08 139 ILE A N 1
ATOM 739 C CA . ILE A 1 92 ? -7.254 -18.302 -33.607 1.00 38.64 139 ILE A CA 1
ATOM 740 C C . ILE A 1 92 ? -8.760 -18.394 -33.405 1.00 40.49 139 ILE A C 1
ATOM 741 O O . ILE A 1 92 ? -9.466 -19.003 -34.218 1.00 42.89 139 ILE A O 1
ATOM 746 N N . ASN A 1 93 ? -9.257 -17.774 -32.332 1.00 42.53 140 ASN A N 1
ATOM 747 C CA . ASN A 1 93 ? -10.645 -17.969 -31.920 1.00 43.29 140 ASN A CA 1
ATOM 748 C C . ASN A 1 93 ? -11.646 -17.120 -32.704 1.00 42.12 140 ASN A C 1
ATOM 749 O O . ASN A 1 93 ? -12.692 -16.736 -32.169 1.00 41.51 140 ASN A O 1
ATOM 754 N N . THR A 1 94 ? -11.336 -16.814 -33.965 1.00 40.17 141 THR A N 1
ATOM 755 C CA . THR A 1 94 ? -12.305 -16.173 -34.845 1.00 45.76 141 THR A CA 1
ATOM 756 C C . THR A 1 94 ? -13.463 -17.122 -35.157 1.00 44.95 141 THR A C 1
ATOM 757 O O . THR A 1 94 ? -13.423 -18.320 -34.872 1.00 41.28 141 THR A O 1
ATOM 761 N N . GLU A 1 95 ? -14.509 -16.559 -35.751 1.00 46.16 142 GLU A N 1
ATOM 762 C CA . GLU A 1 95 ? -15.709 -17.307 -36.124 1.00 50.21 142 GLU A CA 1
ATOM 763 C C . GLU A 1 95 ? -15.906 -17.235 -37.635 1.00 51.00 142 GLU A C 1
ATOM 764 O O . GLU A 1 95 ? -16.354 -16.198 -38.155 1.00 55.22 142 GLU A O 1
ATOM 770 N N . PRO A 1 96 ? -15.582 -18.298 -38.393 1.00 44.12 143 PRO A N 1
ATOM 771 C CA . PRO A 1 96 ? -15.015 -19.583 -37.964 1.00 36.14 143 PRO A CA 1
ATOM 772 C C . PRO A 1 96 ? -13.535 -19.454 -37.634 1.00 34.68 143 PRO A C 1
ATOM 773 O O . PRO A 1 96 ? -12.935 -18.418 -37.931 1.00 33.24 143 PRO A O 1
ATOM 777 N N . LYS A 1 97 ? -12.951 -20.504 -37.060 1.00 32.64 144 LYS A N 1
ATOM 778 C CA . LYS A 1 97 ? -11.569 -20.431 -36.611 1.00 36.27 144 LYS A CA 1
ATOM 779 C C . LYS A 1 97 ? -10.618 -20.192 -37.781 1.00 41.61 144 LYS A C 1
ATOM 780 O O . LYS A 1 97 ? -10.921 -20.458 -38.947 1.00 37.17 144 LYS A O 1
ATOM 786 N N . MET A 1 98 ? -9.453 -19.661 -37.445 1.00 43.57 145 MET A N 1
ATOM 787 C CA . MET A 1 98 ? -8.283 -19.692 -38.305 1.00 32.08 145 MET A CA 1
ATOM 788 C C . MET A 1 98 ? -7.308 -20.694 -37.710 1.00 31.21 145 MET A C 1
ATOM 789 O O . MET A 1 98 ? -7.158 -20.766 -36.487 1.00 43.68 145 MET A O 1
ATOM 794 N N . SER A 1 99 ? -6.675 -21.490 -38.564 1.00 31.80 146 SER A N 1
ATOM 795 C CA . SER A 1 99 ? -5.821 -22.569 -38.097 1.00 34.61 146 SER A CA 1
ATOM 796 C C . SER A 1 99 ? -4.592 -22.688 -38.987 1.00 35.95 146 SER A C 1
ATOM 797 O O . SER A 1 99 ? -4.628 -22.366 -40.176 1.00 46.31 146 SER A O 1
ATOM 800 N N . LEU A 1 100 ? -3.500 -23.152 -38.382 1.00 39.81 147 LEU A N 1
ATOM 801 C CA . LEU A 1 100 ? -2.247 -23.430 -39.072 1.00 43.73 147 LEU A CA 1
ATOM 802 C C . LEU A 1 100 ? -1.696 -24.728 -38.507 1.00 44.81 147 LEU A C 1
ATOM 803 O O . LEU A 1 100 ? -1.507 -24.841 -37.292 1.00 39.12 147 LEU A O 1
ATOM 808 N N . SER A 1 101 ? -1.444 -25.704 -39.376 1.00 46.07 148 SER A N 1
ATOM 809 C CA . SER A 1 101 ? -1.054 -27.035 -38.933 1.00 42.17 148 SER A CA 1
ATOM 810 C C . SER A 1 101 ? 0.463 -27.179 -38.912 1.00 41.19 148 SER A C 1
ATOM 811 O O . SER A 1 101 ? 1.165 -26.630 -39.765 1.00 45.45 148 SER A O 1
ATOM 814 N N . TYR A 1 102 ? 0.959 -27.924 -37.926 1.00 40.06 149 TYR A N 1
ATOM 815 C CA . TYR A 1 102 ? 2.382 -28.189 -37.758 1.00 38.60 149 TYR A CA 1
ATOM 816 C C . TYR A 1 102 ? 2.583 -29.681 -37.548 1.00 38.60 149 TYR A C 1
ATOM 817 O O . TYR A 1 102 ? 1.840 -30.312 -36.790 1.00 37.88 149 TYR A O 1
ATOM 826 N N . THR A 1 103 ? 3.581 -30.242 -38.220 1.00 41.45 150 THR A N 1
ATOM 827 C CA . THR A 1 103 ? 3.941 -31.642 -38.043 1.00 44.66 150 THR A CA 1
ATOM 828 C C . THR A 1 103 ? 5.180 -31.733 -37.161 1.00 50.96 150 THR A C 1
ATOM 829 O O . THR A 1 103 ? 6.186 -31.067 -37.424 1.00 57.37 150 THR A O 1
ATOM 833 N N . PHE A 1 104 ? 5.105 -32.568 -36.126 1.00 46.35 151 PHE A N 1
ATOM 834 C CA . PHE A 1 104 ? 6.160 -32.709 -35.129 1.00 48.76 151 PHE A CA 1
ATOM 835 C C . PHE A 1 104 ? 6.581 -34.172 -35.086 1.00 52.42 151 PHE A C 1
ATOM 836 O O . PHE A 1 104 ? 5.746 -35.051 -34.848 1.00 56.45 151 PHE A O 1
ATOM 844 N N . ASN A 1 105 ? 7.866 -34.433 -35.324 1.00 48.97 152 ASN A N 1
ATOM 845 C CA . ASN A 1 105 ? 8.404 -35.787 -35.362 1.00 55.64 152 ASN A CA 1
ATOM 846 C C . ASN A 1 105 ? 9.473 -35.946 -34.291 1.00 59.90 152 ASN A C 1
ATOM 847 O O . ASN A 1 105 ? 10.347 -35.085 -34.146 1.00 63.83 152 ASN A O 1
ATOM 852 N N . VAL A 1 106 ? 9.404 -37.049 -33.550 1.00 58.90 153 VAL A N 1
ATOM 853 C CA . VAL A 1 106 ? 10.365 -37.370 -32.498 1.00 58.13 153 VAL A CA 1
ATOM 854 C C . VAL A 1 106 ? 11.052 -38.672 -32.885 1.00 64.09 153 VAL A C 1
ATOM 855 O O . VAL A 1 106 ? 10.401 -39.722 -32.957 1.00 69.25 153 VAL A O 1
ATOM 859 N N . VAL A 1 107 ? 12.360 -38.608 -33.135 1.00 62.56 154 VAL A N 1
ATOM 860 C CA . VAL A 1 107 ? 13.111 -39.741 -33.665 1.00 67.48 154 VAL A CA 1
ATOM 861 C C . VAL A 1 107 ? 13.986 -40.350 -32.576 1.00 73.18 154 VAL A C 1
ATOM 862 O O . VAL A 1 107 ? 14.556 -39.637 -31.743 1.00 70.04 154 VAL A O 1
ATOM 866 N N . GLU A 1 108 ? 14.103 -41.676 -32.607 1.00 75.89 155 GLU A N 1
ATOM 867 C CA . GLU A 1 108 ? 14.864 -42.431 -31.615 1.00 82.47 155 GLU A CA 1
ATOM 868 C C . GLU A 1 108 ? 16.361 -42.438 -31.912 1.00 88.58 155 GLU A C 1
ATOM 869 O O . GLU A 1 108 ? 16.881 -41.536 -32.568 1.00 88.69 155 GLU A O 1
ATOM 871 N N . SER B 2 1 ? -5.249 -43.772 -3.942 1.00 101.65 38 SER B N 1
ATOM 872 C CA . SER B 2 1 ? -5.804 -42.876 -4.949 1.00 102.83 38 SER B CA 1
ATOM 873 C C . SER B 2 1 ? -5.191 -41.488 -4.869 1.00 100.44 38 SER B C 1
ATOM 874 O O . SER B 2 1 ? -4.629 -41.101 -3.845 1.00 102.46 38 SER B O 1
ATOM 877 N N . ARG B 2 2 ? -5.279 -40.745 -5.966 1.00 96.81 39 ARG B N 1
ATOM 878 C CA . ARG B 2 2 ? -5.013 -39.318 -5.895 1.00 88.08 39 ARG B CA 1
ATOM 879 C C . ARG B 2 2 ? -6.147 -38.654 -5.129 1.00 80.46 39 ARG B C 1
ATOM 880 O O . ARG B 2 2 ? -7.317 -39.011 -5.295 1.00 81.47 39 ARG B O 1
ATOM 882 N N . ILE B 2 3 ? -5.799 -37.688 -4.276 1.00 77.09 40 ILE B N 1
ATOM 883 C CA . ILE B 2 3 ? -6.804 -37.037 -3.443 1.00 73.48 40 ILE B CA 1
ATOM 884 C C . ILE B 2 3 ? -7.876 -36.370 -4.293 1.00 74.18 40 ILE B C 1
ATOM 885 O O . ILE B 2 3 ? -9.015 -36.202 -3.842 1.00 71.12 40 ILE B O 1
ATOM 890 N N . VAL B 2 4 ? -7.547 -36.006 -5.529 1.00 75.06 41 VAL B N 1
ATOM 891 C CA . VAL B 2 4 ? -8.512 -35.485 -6.490 1.00 72.69 41 VAL B CA 1
ATOM 892 C C . VAL B 2 4 ? -8.363 -36.284 -7.778 1.00 75.04 41 VAL B C 1
ATOM 893 O O . VAL B 2 4 ? -7.315 -36.223 -8.434 1.00 77.56 41 VAL B O 1
ATOM 897 N N . ASP B 2 5 ? -9.394 -37.056 -8.127 1.00 73.72 42 ASP B N 1
ATOM 898 C CA . ASP B 2 5 ? -9.409 -37.852 -9.355 1.00 70.65 42 ASP B CA 1
ATOM 899 C C . ASP B 2 5 ? -10.725 -37.615 -10.086 1.00 62.65 42 ASP B C 1
ATOM 900 O O . ASP B 2 5 ? -11.691 -38.371 -9.914 1.00 63.65 42 ASP B O 1
ATOM 905 N N . PRO B 2 6 ? -10.798 -36.575 -10.915 1.00 59.85 43 PRO B N 1
ATOM 906 C CA . PRO B 2 6 ? -12.067 -36.243 -11.573 1.00 53.02 43 PRO B CA 1
ATOM 907 C C . PRO B 2 6 ? -12.487 -37.305 -12.576 1.00 54.26 43 PRO B C 1
ATOM 908 O O . PRO B 2 6 ? -11.659 -37.925 -13.247 1.00 59.07 43 PRO B O 1
ATOM 912 N N . LYS B 2 7 ? -13.800 -37.521 -12.655 1.00 39.21 44 LYS B N 1
ATOM 913 C CA . LYS B 2 7 ? -14.389 -38.473 -13.585 1.00 42.46 44 LYS B CA 1
ATOM 914 C C . LYS B 2 7 ? -15.697 -37.908 -14.126 1.00 41.08 44 LYS B C 1
ATOM 915 O O . LYS B 2 7 ? -16.318 -37.028 -13.524 1.00 45.53 44 LYS B O 1
ATOM 921 N N . PHE B 2 8 ? -16.092 -38.407 -15.294 1.00 41.31 45 PHE B N 1
ATOM 922 C CA . PHE B 2 8 ? -17.380 -38.038 -15.867 1.00 41.08 45 PHE B CA 1
ATOM 923 C C . PHE B 2 8 ? -18.493 -38.739 -15.100 1.00 44.29 45 PHE B C 1
ATOM 924 O O . PHE B 2 8 ? -18.479 -39.963 -14.948 1.00 44.85 45 PHE B O 1
ATOM 932 N N . SER B 2 9 ? -19.452 -37.961 -14.599 1.00 45.92 46 SER B N 1
ATOM 933 C CA . SER B 2 9 ? -20.525 -38.571 -13.824 1.00 52.20 46 SER B CA 1
ATOM 934 C C . SER B 2 9 ? -21.478 -39.366 -14.708 1.00 49.83 46 SER B C 1
ATOM 935 O O . SER B 2 9 ? -22.029 -40.383 -14.271 1.00 51.84 46 SER B O 1
ATOM 938 N N . SER B 2 10 ? -21.662 -38.940 -15.952 1.00 46.71 47 SER B N 1
ATOM 939 C CA . SER B 2 10 ? -22.621 -39.561 -16.859 1.00 48.98 47 SER B CA 1
ATOM 940 C C . SER B 2 10 ? -22.209 -39.245 -18.290 1.00 50.84 47 SER B C 1
ATOM 941 O O . SER B 2 10 ? -21.518 -38.247 -18.531 1.00 48.28 47 SER B O 1
ATOM 944 N N . PRO B 2 11 ? -22.615 -40.065 -19.258 1.00 55.68 48 PRO B N 1
ATOM 945 C CA . PRO B 2 11 ? -22.381 -39.703 -20.655 1.00 46.71 48 PRO B CA 1
ATOM 946 C C . PRO B 2 11 ? -23.233 -38.505 -21.036 1.00 45.76 48 PRO B C 1
ATOM 947 O O . PRO B 2 11 ? -24.255 -38.210 -20.411 1.00 47.55 48 PRO B O 1
ATOM 951 N N . ILE B 2 12 ? -22.774 -37.788 -22.060 1.00 44.68 49 ILE B N 1
ATOM 952 C CA . ILE B 2 12 ? -23.531 -36.662 -22.590 1.00 47.01 49 ILE B CA 1
ATOM 953 C C . ILE B 2 12 ? -24.799 -37.163 -23.271 1.00 53.62 49 ILE B C 1
ATOM 954 O O . ILE B 2 12 ? -24.789 -38.180 -23.979 1.00 58.68 49 ILE B O 1
ATOM 959 N N . VAL B 2 13 ? -25.898 -36.448 -23.061 1.00 55.18 50 VAL B N 1
ATOM 960 C CA . VAL B 2 13 ? -27.183 -36.781 -23.670 1.00 55.39 50 VAL B CA 1
ATOM 961 C C . VAL B 2 13 ? -27.280 -36.101 -25.031 1.00 53.85 50 VAL B C 1
ATOM 962 O O . VAL B 2 13 ? -27.173 -34.873 -25.124 1.00 50.06 50 VAL B O 1
ATOM 966 N N . ASN B 2 14 ? -27.458 -36.901 -26.087 1.00 55.45 51 ASN B N 1
ATOM 967 C CA . ASN B 2 14 ? -27.763 -36.352 -27.405 1.00 57.74 51 ASN B CA 1
ATOM 968 C C . ASN B 2 14 ? -28.925 -35.370 -27.306 1.00 57.22 51 ASN B C 1
ATOM 969 O O . ASN B 2 14 ? -29.846 -35.546 -26.505 1.00 61.93 51 ASN B O 1
ATOM 974 N N . MET B 2 15 ? -28.916 -34.358 -28.167 1.00 55.13 52 MET B N 1
ATOM 975 C CA . MET B 2 15 ? -29.963 -33.348 -28.156 1.00 55.74 52 MET B CA 1
ATOM 976 C C . MET B 2 15 ? -30.383 -33.038 -29.583 1.00 53.27 52 MET B C 1
ATOM 977 O O . MET B 2 15 ? -29.547 -33.001 -30.488 1.00 52.32 52 MET B O 1
ATOM 982 N N . THR B 2 16 ? -31.684 -32.840 -29.775 1.00 54.71 53 THR B N 1
ATOM 983 C CA . THR B 2 16 ? -32.245 -32.404 -31.043 1.00 58.00 53 THR B CA 1
ATOM 984 C C . THR B 2 16 ? -32.984 -31.092 -30.825 1.00 63.04 53 THR B C 1
ATOM 985 O O . THR B 2 16 ? -33.779 -30.974 -29.888 1.00 64.50 53 THR B O 1
ATOM 989 N N . ALA B 2 17 ? -32.730 -30.110 -31.691 1.00 65.44 54 ALA B N 1
ATOM 990 C CA . ALA B 2 17 ? -33.331 -28.798 -31.524 1.00 69.42 54 ALA B CA 1
ATOM 991 C C . ALA B 2 17 ? -33.676 -28.183 -32.873 1.00 72.93 54 ALA B C 1
ATOM 992 O O . ALA B 2 17 ? -32.892 -28.292 -33.828 1.00 71.19 54 ALA B O 1
ATOM 994 N N . PRO B 2 18 ? -34.839 -27.545 -32.981 1.00 75.55 55 PRO B N 1
ATOM 995 C CA . PRO B 2 18 ? -35.224 -26.911 -34.248 1.00 76.33 55 PRO B CA 1
ATOM 996 C C . PRO B 2 18 ? -34.439 -25.632 -34.508 1.00 73.18 55 PRO B C 1
ATOM 997 O O . PRO B 2 18 ? -33.919 -24.988 -33.594 1.00 76.43 55 PRO B O 1
ATOM 1001 N N . VAL B 2 19 ? -34.367 -25.266 -35.793 1.00 69.84 56 VAL B N 1
ATOM 1002 C CA . VAL B 2 19 ? -33.643 -24.063 -36.186 1.00 69.29 56 VAL B CA 1
ATOM 1003 C C . VAL B 2 19 ? -34.256 -22.849 -35.503 1.00 67.52 56 VAL B C 1
ATOM 1004 O O . VAL B 2 19 ? -35.483 -22.703 -35.430 1.00 67.12 56 VAL B O 1
ATOM 1008 N N . GLY B 2 20 ? -33.397 -21.951 -35.027 1.00 65.43 57 GLY B N 1
ATOM 1009 C CA . GLY B 2 20 ? -33.840 -20.752 -34.353 1.00 72.89 57 GLY B CA 1
ATOM 1010 C C . GLY B 2 20 ? -34.083 -20.903 -32.868 1.00 76.19 57 GLY B C 1
ATOM 1011 O O . GLY B 2 20 ? -34.234 -19.887 -32.178 1.00 80.51 57 GLY B O 1
ATOM 1012 N N . ARG B 2 21 ? -34.135 -22.126 -32.352 1.00 74.47 58 ARG B N 1
ATOM 1013 C CA . ARG B 2 21 ? -34.308 -22.330 -30.923 1.00 76.40 58 ARG B CA 1
ATOM 1014 C C . ARG B 2 21 ? -32.957 -22.495 -30.238 1.00 76.12 58 ARG B C 1
ATOM 1015 O O . ARG B 2 21 ? -31.910 -22.608 -30.880 1.00 74.60 58 ARG B O 1
ATOM 1023 N N . ASP B 2 22 ? -32.991 -22.499 -28.910 1.00 81.18 59 ASP B N 1
ATOM 1024 C CA . ASP B 2 22 ? -31.799 -22.727 -28.110 1.00 74.14 59 ASP B CA 1
ATOM 1025 C C . ASP B 2 22 ? -31.635 -24.210 -27.817 1.00 67.82 59 ASP B C 1
ATOM 1026 O O . ASP B 2 22 ? -32.613 -24.948 -27.676 1.00 68.34 59 ASP B O 1
ATOM 1031 N N . ALA B 2 23 ? -30.383 -24.643 -27.736 1.00 57.01 60 ALA B N 1
ATOM 1032 C CA . ALA B 2 23 ? -30.059 -25.991 -27.298 1.00 55.95 60 ALA B CA 1
ATOM 1033 C C . ALA B 2 23 ? -29.026 -25.909 -26.193 1.00 52.33 60 ALA B C 1
ATOM 1034 O O . ALA B 2 23 ? -28.231 -24.967 -26.128 1.00 40.79 60 ALA B O 1
ATOM 1036 N N . PHE B 2 24 ? -29.044 -26.917 -25.332 1.00 53.49 61 PHE B N 1
ATOM 1037 C CA . PHE B 2 24 ? -28.139 -26.998 -24.199 1.00 47.20 61 PHE B CA 1
ATOM 1038 C C . PHE B 2 24 ? -27.443 -28.345 -24.234 1.00 43.88 61 PHE B C 1
ATOM 1039 O O . PHE B 2 24 ? -28.098 -29.385 -24.350 1.00 50.69 61 PHE B O 1
ATOM 1047 N N . LEU B 2 25 ? -26.121 -28.318 -24.146 1.00 37.98 62 LEU B N 1
ATOM 1048 C CA . LEU B 2 25 ? -25.307 -29.521 -24.071 1.00 47.68 62 LEU B CA 1
ATOM 1049 C C . LEU B 2 25 ? -24.673 -29.551 -22.689 1.00 46.08 62 LEU B C 1
ATOM 1050 O O . LEU B 2 25 ? -23.942 -28.625 -22.317 1.00 43.88 62 LEU B O 1
ATOM 1055 N N . THR B 2 26 ? -24.955 -30.612 -21.937 1.00 39.91 63 THR B N 1
ATOM 1056 C CA . THR B 2 26 ? -24.565 -30.713 -20.540 1.00 43.47 63 THR B CA 1
ATOM 1057 C C . THR B 2 26 ? -23.538 -31.819 -20.345 1.00 39.93 63 THR B C 1
ATOM 1058 O O . THR B 2 26 ? -23.741 -32.953 -20.792 1.00 42.16 63 THR B O 1
ATOM 1062 N N . CYS B 2 27 ? -22.459 -31.483 -19.647 1.00 41.53 64 CYS B N 1
ATOM 1063 C CA . CYS B 2 27 ? -21.424 -32.423 -19.248 1.00 43.58 64 CYS B CA 1
ATOM 1064 C C . CYS B 2 27 ? -21.362 -32.461 -17.726 1.00 46.00 64 CYS B C 1
ATOM 1065 O O . CYS B 2 27 ? -21.190 -31.416 -17.089 1.00 40.82 64 CYS B O 1
ATOM 1068 N N . VAL B 2 28 ? -21.481 -33.655 -17.144 1.00 46.12 65 VAL B N 1
ATOM 1069 C CA . VAL B 2 28 ? -21.557 -33.823 -15.694 1.00 48.68 65 VAL B CA 1
ATOM 1070 C C . VAL B 2 28 ? -20.285 -34.505 -15.211 1.00 52.35 65 VAL B C 1
ATOM 1071 O O . VAL B 2 28 ? -19.978 -35.629 -15.628 1.00 55.97 65 VAL B O 1
ATOM 1075 N N . VAL B 2 29 ? -19.557 -33.838 -14.315 1.00 50.55 66 VAL B N 1
ATOM 1076 C CA . VAL B 2 29 ? -18.299 -34.351 -13.793 1.00 52.45 66 VAL B CA 1
ATOM 1077 C C . VAL B 2 29 ? -18.385 -34.508 -12.280 1.00 54.80 66 VAL B C 1
ATOM 1078 O O . VAL B 2 29 ? -19.197 -33.871 -11.604 1.00 52.59 66 VAL B O 1
ATOM 1082 N N . GLN B 2 30 ? -17.539 -35.395 -11.758 1.00 59.45 67 GLN B N 1
ATOM 1083 C CA . GLN B 2 30 ? -17.360 -35.605 -10.329 1.00 57.16 67 GLN B CA 1
ATOM 1084 C C . GLN B 2 30 ? -15.946 -35.221 -9.918 1.00 56.04 67 GLN B C 1
ATOM 1085 O O . GLN B 2 30 ? -14.991 -35.476 -10.656 1.00 58.31 67 GLN B O 1
ATOM 1091 N N . ASP B 2 31 ? -15.815 -34.648 -8.721 1.00 51.40 68 ASP B N 1
ATOM 1092 C CA . ASP B 2 31 ? -14.512 -34.404 -8.097 1.00 50.73 68 ASP B CA 1
ATOM 1093 C C . ASP B 2 31 ? -13.574 -33.635 -9.024 1.00 46.82 68 ASP B C 1
ATOM 1094 O O . ASP B 2 31 ? -12.404 -33.986 -9.193 1.00 47.27 68 ASP B O 1
ATOM 1099 N N . LEU B 2 32 ? -14.104 -32.580 -9.647 1.00 45.95 69 LEU B N 1
ATOM 1100 C CA . LEU B 2 32 ? -13.293 -31.785 -10.570 1.00 45.21 69 LEU B CA 1
ATOM 1101 C C . LEU B 2 32 ? -12.100 -31.155 -9.862 1.00 47.38 69 LEU B C 1
ATOM 1102 O O . LEU B 2 32 ? -10.990 -31.126 -10.406 1.00 45.10 69 LEU B O 1
ATOM 1107 N N . GLY B 2 33 ? -12.301 -30.665 -8.641 1.00 41.17 70 GLY B N 1
ATOM 1108 C CA . GLY B 2 33 ? -11.223 -30.066 -7.894 1.00 44.85 70 GLY B CA 1
ATOM 1109 C C . GLY B 2 33 ? -10.643 -28.863 -8.612 1.00 46.80 70 GLY B C 1
ATOM 1110 O O . GLY B 2 33 ? -11.366 -27.977 -9.078 1.00 51.84 70 GLY B O 1
ATOM 1111 N N . PRO B 2 34 ? -9.313 -28.815 -8.721 1.00 45.29 71 PRO B N 1
ATOM 1112 C CA . PRO B 2 34 ? -8.662 -27.672 -9.366 1.00 43.17 71 PRO B CA 1
ATOM 1113 C C . PRO B 2 34 ? -8.615 -27.770 -10.881 1.00 46.40 71 PRO B C 1
ATOM 1114 O O . PRO B 2 34 ? -8.115 -26.842 -11.525 1.00 45.38 71 PRO B O 1
ATOM 1118 N N . TYR B 2 35 ? -9.138 -28.850 -11.456 1.00 44.96 72 TYR B N 1
ATOM 1119 C CA . TYR B 2 35 ? -9.070 -29.122 -12.884 1.00 44.14 72 TYR B CA 1
ATOM 1120 C C . TYR B 2 35 ? -10.110 -28.307 -13.655 1.00 44.57 72 TYR B C 1
ATOM 1121 O O . TYR B 2 35 ? -11.024 -27.704 -13.084 1.00 40.40 72 TYR B O 1
ATOM 1130 N N . LYS B 2 36 ? -9.953 -28.294 -14.982 1.00 46.70 73 LYS B N 1
ATOM 1131 C CA . LYS B 2 36 ? -10.710 -27.422 -15.872 1.00 42.18 73 LYS B CA 1
ATOM 1132 C C . LYS B 2 36 ? -11.498 -28.236 -16.893 1.00 41.42 73 LYS B C 1
ATOM 1133 O O . LYS B 2 36 ? -10.966 -29.173 -17.498 1.00 43.41 73 LYS B O 1
ATOM 1139 N N . VAL B 2 37 ? -12.758 -27.851 -17.106 1.00 38.81 74 VAL B N 1
ATOM 1140 C CA . VAL B 2 37 ? -13.651 -28.503 -18.064 1.00 39.24 74 VAL B CA 1
ATOM 1141 C C . VAL B 2 37 ? -13.754 -27.638 -19.315 1.00 36.62 74 VAL B C 1
ATOM 1142 O O . VAL B 2 37 ? -13.995 -26.428 -19.218 1.00 33.42 74 VAL B O 1
ATOM 1146 N N . ALA B 2 38 ? -13.617 -28.254 -20.489 1.00 33.38 75 ALA B N 1
ATOM 1147 C CA . ALA B 2 38 ? -13.677 -27.526 -21.749 1.00 34.27 75 ALA B CA 1
ATOM 1148 C C . ALA B 2 38 ? -14.649 -28.189 -22.717 1.00 37.84 75 ALA B C 1
ATOM 1149 O O . ALA B 2 38 ? -14.792 -29.416 -22.738 1.00 35.67 75 ALA B O 1
ATOM 1151 N N . TRP B 2 39 ? -15.303 -27.355 -23.527 1.00 35.95 76 TRP B N 1
ATOM 1152 C CA . TRP B 2 39 ? -16.193 -27.785 -24.597 1.00 32.49 76 TRP B CA 1
ATOM 1153 C C . TRP B 2 39 ? -15.566 -27.458 -25.946 1.00 36.16 76 TRP B C 1
ATOM 1154 O O . TRP B 2 39 ? -15.032 -26.361 -26.141 1.00 33.55 76 TRP B O 1
ATOM 1165 N N . LEU B 2 40 ? -15.655 -28.401 -26.884 1.00 33.10 77 LEU B N 1
ATOM 1166 C CA . LEU B 2 40 ? -15.090 -28.219 -28.211 1.00 37.15 77 LEU B CA 1
ATOM 1167 C C . LEU B 2 40 ? -16.072 -28.726 -29.253 1.00 40.26 77 LEU B C 1
ATOM 1168 O O . LEU B 2 40 ? -16.855 -29.644 -28.998 1.00 44.91 77 LEU B O 1
ATOM 1173 N N . ARG B 2 41 ? -16.009 -28.126 -30.436 1.00 35.28 78 ARG B N 1
ATOM 1174 C CA . ARG B 2 41 ? -16.687 -28.667 -31.606 1.00 33.51 78 ARG B CA 1
ATOM 1175 C C . ARG B 2 41 ? -15.779 -29.707 -32.251 1.00 34.41 78 ARG B C 1
ATOM 1176 O O . ARG B 2 41 ? -14.649 -29.393 -32.638 1.00 30.64 78 ARG B O 1
ATOM 1184 N N . VAL B 2 42 ? -16.257 -30.951 -32.335 1.00 29.46 79 VAL B N 1
ATOM 1185 C CA . VAL B 2 42 ? -15.429 -32.034 -32.857 1.00 33.91 79 VAL B CA 1
ATOM 1186 C C . VAL B 2 42 ? -15.228 -31.896 -34.363 1.00 40.79 79 VAL B C 1
ATOM 1187 O O . VAL B 2 42 ? -14.113 -32.071 -34.870 1.00 40.19 79 VAL B O 1
ATOM 1191 N N . ASP B 2 43 ? -16.299 -31.587 -35.100 1.00 39.61 80 ASP B N 1
ATOM 1192 C CA . ASP B 2 43 ? -16.230 -31.606 -36.560 1.00 44.56 80 ASP B CA 1
ATOM 1193 C C . ASP B 2 43 ? -15.214 -30.605 -37.087 1.00 41.94 80 ASP B C 1
ATOM 1194 O O . ASP B 2 43 ? -14.468 -30.900 -38.028 1.00 40.71 80 ASP B O 1
ATOM 1199 N N . THR B 2 44 ? -15.160 -29.422 -36.485 1.00 40.42 81 THR B N 1
ATOM 1200 C CA . THR B 2 44 ? -14.224 -28.388 -36.894 1.00 38.01 81 THR B CA 1
ATOM 1201 C C . THR B 2 44 ? -13.040 -28.253 -35.950 1.00 36.00 81 THR B C 1
ATOM 1202 O O . THR B 2 44 ? -12.198 -27.376 -36.164 1.00 34.76 81 THR B O 1
ATOM 1206 N N . GLN B 2 45 ? -12.954 -29.099 -34.922 1.00 40.35 82 GLN B N 1
ATOM 1207 C CA . GLN B 2 45 ? -11.868 -29.055 -33.943 1.00 39.75 82 GLN B CA 1
ATOM 1208 C C . GLN B 2 45 ? -11.637 -27.632 -33.443 1.00 30.18 82 GLN B C 1
ATOM 1209 O O . GLN B 2 45 ? -10.532 -27.087 -33.515 1.00 25.99 82 GLN B O 1
ATOM 1215 N N . THR B 2 46 ? -12.711 -27.015 -32.966 1.00 31.46 83 THR B N 1
ATOM 1216 C CA . THR B 2 46 ? -12.700 -25.633 -32.512 1.00 36.42 83 THR B CA 1
ATOM 1217 C C . THR B 2 46 ? -12.937 -25.589 -31.009 1.00 36.06 83 THR B C 1
ATOM 1218 O O . THR B 2 46 ? -13.876 -26.218 -30.506 1.00 39.82 83 THR B O 1
ATOM 1222 N N . ILE B 2 47 ? -12.063 -24.878 -30.296 1.00 32.16 84 ILE B N 1
ATOM 1223 C CA . ILE B 2 47 ? -12.260 -24.659 -28.870 1.00 33.34 84 ILE B CA 1
ATOM 1224 C C . ILE B 2 47 ? -13.435 -23.714 -28.675 1.00 34.87 84 ILE B C 1
ATOM 1225 O O . ILE B 2 47 ? -13.453 -22.606 -29.224 1.00 36.92 84 ILE B O 1
ATOM 1230 N N . LEU B 2 48 ? -14.415 -24.132 -27.875 1.00 32.36 85 LEU B N 1
ATOM 1231 C CA . LEU B 2 48 ? -15.582 -23.296 -27.605 1.00 32.96 85 LEU B CA 1
ATOM 1232 C C . LEU B 2 48 ? -15.512 -22.622 -26.234 1.00 37.40 85 LEU B C 1
ATOM 1233 O O . LEU B 2 48 ? -15.582 -21.391 -26.146 1.00 34.24 85 LEU B O 1
ATOM 1238 N N . THR B 2 49 ? -15.374 -23.404 -25.156 1.00 34.46 86 THR B N 1
ATOM 1239 C CA . THR B 2 49 ? -15.354 -22.861 -23.800 1.00 33.83 86 THR B CA 1
ATOM 1240 C C . THR B 2 49 ? -14.261 -23.529 -22.976 1.00 29.87 86 THR B C 1
ATOM 1241 O O . THR B 2 49 ? -13.887 -24.676 -23.229 1.00 28.62 86 THR B O 1
ATOM 1245 N N . ILE B 2 50 ? -13.762 -22.803 -21.974 1.00 34.45 87 ILE B N 1
ATOM 1246 C CA . ILE B 2 50 ? -12.880 -23.362 -20.949 1.00 39.92 87 ILE B CA 1
ATOM 1247 C C . ILE B 2 50 ? -13.319 -22.826 -19.590 1.00 42.47 87 ILE B C 1
ATOM 1248 O O . ILE B 2 50 ? -13.254 -21.616 -19.349 1.00 47.18 87 ILE B O 1
ATOM 1253 N N . GLN B 2 51 ? -13.740 -23.721 -18.700 1.00 39.47 88 GLN B N 1
ATOM 1254 C CA . GLN B 2 51 ?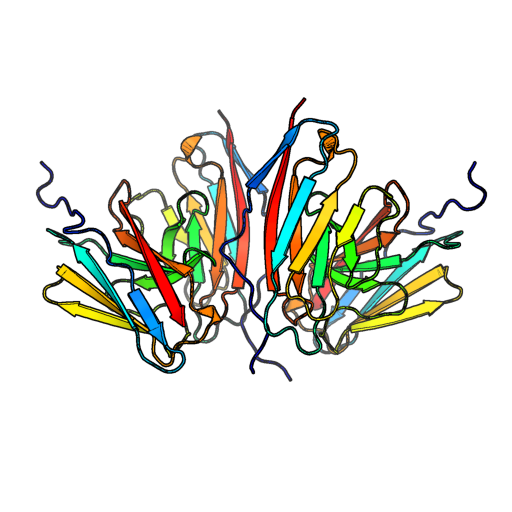 -14.322 -23.359 -17.398 1.00 43.15 88 GLN B CA 1
ATOM 1255 C C . GLN B 2 51 ? -15.504 -22.437 -17.688 1.00 43.91 88 GLN B C 1
ATOM 1256 O O . GLN B 2 51 ? -16.357 -22.797 -18.517 1.00 42.58 88 GLN B O 1
ATOM 1262 N N . ASN B 2 52 ? -15.588 -21.263 -17.060 1.00 44.70 89 ASN B N 1
ATOM 1263 C CA . ASN B 2 52 ? -16.689 -20.327 -17.244 1.00 46.26 89 ASN B CA 1
ATOM 1264 C C . ASN B 2 52 ? -16.376 -19.242 -18.265 1.00 43.80 89 ASN B C 1
ATOM 1265 O O . ASN B 2 52 ? -17.055 -18.208 -18.287 1.00 46.55 89 ASN B O 1
ATOM 1270 N N . HIS B 2 53 ? -15.346 -19.433 -19.080 1.00 42.12 90 HIS B N 1
ATOM 1271 C CA . HIS B 2 53 ? -14.984 -18.479 -20.117 1.00 49.85 90 HIS B CA 1
ATOM 1272 C C . HIS B 2 53 ? -15.318 -19.074 -21.476 1.00 44.07 90 HIS B C 1
ATOM 1273 O O . HIS B 2 53 ? -14.918 -20.203 -21.782 1.00 41.36 90 HIS B O 1
ATOM 1280 N N . VAL B 2 54 ? -16.062 -18.319 -22.277 1.00 46.52 91 VAL B N 1
ATOM 1281 C CA . VAL B 2 54 ? -16.300 -18.685 -23.668 1.00 42.48 91 VAL B CA 1
ATOM 1282 C C . VAL B 2 54 ? -15.089 -18.245 -24.478 1.00 39.78 91 VAL B C 1
ATOM 1283 O O . VAL B 2 54 ? -14.743 -17.061 -24.493 1.00 38.61 91 VAL B O 1
ATOM 1287 N N . ILE B 2 55 ? -14.439 -19.195 -25.147 1.00 39.92 92 ILE B N 1
ATOM 1288 C CA . ILE B 2 55 ? -13.261 -18.877 -25.951 1.00 40.84 92 ILE B CA 1
ATOM 1289 C C . ILE B 2 55 ? -13.657 -18.415 -27.346 1.00 42.58 92 ILE B C 1
ATOM 1290 O O . ILE B 2 55 ? -13.127 -17.424 -27.856 1.00 49.39 92 ILE B O 1
ATOM 1295 N N . THR B 2 56 ? -14.592 -19.116 -27.981 1.00 40.86 93 THR B N 1
ATOM 1296 C CA . THR B 2 56 ? -14.985 -18.738 -29.328 1.00 39.86 93 THR B CA 1
ATOM 1297 C C . THR B 2 56 ? -15.615 -17.352 -29.328 1.00 48.15 93 THR B C 1
ATOM 1298 O O . THR B 2 56 ? -16.308 -16.955 -28.387 1.00 55.14 93 THR B O 1
ATOM 1302 N N . LYS B 2 57 ? -15.359 -16.613 -30.403 1.00 47.45 94 LYS B N 1
ATOM 1303 C CA . LYS B 2 57 ? -15.999 -15.327 -30.619 1.00 45.67 94 LYS B CA 1
ATOM 1304 C C . LYS B 2 57 ? -17.406 -15.471 -31.176 1.00 46.53 94 LYS B C 1
ATOM 1305 O O . LYS B 2 57 ? -18.054 -14.457 -31.456 1.00 48.00 94 LYS B O 1
ATOM 1311 N N . ASN B 2 58 ? -17.877 -16.702 -31.365 1.00 40.85 95 ASN B N 1
ATOM 1312 C CA . ASN B 2 58 ? -19.279 -16.948 -31.670 1.00 41.29 95 ASN B CA 1
ATOM 1313 C C . ASN B 2 58 ? -20.130 -16.485 -30.493 1.00 42.65 95 ASN B C 1
ATOM 1314 O O . ASN B 2 58 ? -20.163 -17.135 -29.442 1.00 41.27 95 ASN B O 1
ATOM 1319 N N . GLN B 2 59 ? -20.831 -15.367 -30.662 1.00 45.94 96 GLN B N 1
ATOM 1320 C CA . GLN B 2 59 ? -21.604 -14.805 -29.563 1.00 52.68 96 GLN B CA 1
ATOM 1321 C C . GLN B 2 59 ? -22.837 -15.627 -29.215 1.00 54.75 96 GLN B C 1
ATOM 1322 O O . GLN B 2 59 ? -23.485 -15.334 -28.206 1.00 58.21 96 GLN B O 1
ATOM 1328 N N . ARG B 2 60 ? -23.184 -16.627 -30.022 1.00 56.07 97 ARG B N 1
ATOM 1329 C CA . ARG B 2 60 ? -24.306 -17.504 -29.710 1.00 54.15 97 ARG B CA 1
ATOM 1330 C C . ARG B 2 60 ? -23.965 -18.568 -28.673 1.00 52.18 97 ARG B C 1
ATOM 1331 O O . ARG B 2 60 ? -24.846 -19.354 -28.306 1.00 52.69 97 ARG B O 1
ATOM 1339 N N . ILE B 2 61 ? -22.725 -18.616 -28.191 1.00 46.09 98 ILE B N 1
ATOM 1340 C CA . ILE B 2 61 ? -22.263 -19.676 -27.302 1.00 46.41 98 ILE B CA 1
ATOM 1341 C C . ILE B 2 61 ? -22.024 -19.114 -25.905 1.00 52.09 98 ILE B C 1
ATOM 1342 O O . ILE B 2 61 ? -21.298 -18.126 -25.738 1.00 56.76 98 ILE B O 1
ATOM 1347 N N . GLY B 2 62 ? -22.637 -19.753 -24.905 1.00 49.61 99 GLY B N 1
ATOM 1348 C CA . GLY B 2 62 ? -22.392 -19.418 -23.520 1.00 51.96 99 GLY B CA 1
ATOM 1349 C C . GLY B 2 62 ? -22.180 -20.675 -22.698 1.00 47.13 99 GLY B C 1
ATOM 1350 O O . GLY B 2 62 ? -22.504 -21.785 -23.123 1.00 47.48 99 GLY B O 1
ATOM 1351 N N . ILE B 2 63 ? -21.599 -20.486 -21.515 1.00 43.64 100 ILE B N 1
ATOM 1352 C CA . ILE B 2 63 ? -21.286 -21.588 -20.613 1.00 37.60 100 ILE B CA 1
ATOM 1353 C C . ILE B 2 63 ? -21.800 -21.246 -19.220 1.00 44.08 100 ILE B C 1
ATOM 1354 O O . ILE B 2 63 ? -21.734 -20.092 -18.785 1.00 46.00 100 ILE B O 1
ATOM 1359 N N . ALA B 2 64 ? -22.339 -22.248 -18.534 1.00 44.76 101 ALA B N 1
ATOM 1360 C CA . ALA B 2 64 ? -22.778 -22.121 -17.154 1.00 45.87 101 ALA B CA 1
ATOM 1361 C C . ALA B 2 64 ? -22.403 -23.397 -16.419 1.00 50.53 101 ALA B C 1
ATOM 1362 O O . ALA B 2 64 ? -22.278 -24.464 -17.027 1.00 51.15 101 ALA B O 1
ATOM 1364 N N . ASN B 2 65 ? -22.209 -23.282 -15.106 1.00 44.86 102 ASN B N 1
ATOM 1365 C CA . ASN B 2 65 ? -21.903 -24.448 -14.296 1.00 43.47 102 ASN B CA 1
ATOM 1366 C C . ASN B 2 65 ? -22.672 -24.384 -12.986 1.00 48.34 102 ASN B C 1
ATOM 1367 O O . ASN B 2 65 ? -22.961 -23.304 -12.464 1.00 50.94 102 ASN B O 1
ATOM 1372 N N . SER B 2 66 ? -22.993 -25.561 -12.457 1.00 45.63 103 SER B N 1
ATOM 1373 C CA . SER B 2 66 ? -23.701 -25.697 -11.189 1.00 46.01 103 SER B CA 1
ATOM 1374 C C . SER B 2 66 ? -22.844 -26.556 -10.270 1.00 45.67 103 SER B C 1
ATOM 1375 O O . SER B 2 66 ? -22.636 -27.744 -10.542 1.00 41.74 103 SER B O 1
ATOM 1378 N N . GLU B 2 67 ? -22.322 -25.946 -9.205 1.00 51.15 104 GLU B N 1
ATOM 1379 C CA . GLU B 2 67 ? -21.515 -26.646 -8.202 1.00 57.22 104 GLU B CA 1
ATOM 1380 C C . GLU B 2 67 ? -20.259 -27.274 -8.802 1.00 53.79 104 GLU B C 1
ATOM 1381 O O . GLU B 2 67 ? -19.745 -28.263 -8.273 1.00 57.88 104 GLU B O 1
ATOM 1387 N N . HIS B 2 68 ? -19.762 -26.733 -9.914 1.00 48.57 105 HIS B N 1
ATOM 1388 C CA . HIS B 2 68 ? -18.613 -27.300 -10.622 1.00 47.37 105 HIS B CA 1
ATOM 1389 C C . HIS B 2 68 ? -18.843 -28.749 -11.036 1.00 47.04 105 HIS B C 1
ATOM 1390 O O . HIS B 2 68 ? -17.884 -29.463 -11.346 1.00 50.01 105 HIS B O 1
ATOM 1397 N N . LYS B 2 69 ? -20.090 -29.215 -11.023 1.00 46.21 106 LYS B N 1
ATOM 1398 C CA . LYS B 2 69 ? -20.419 -30.567 -11.453 1.00 48.86 106 LYS B CA 1
ATOM 1399 C C . LYS B 2 69 ? -21.141 -30.595 -12.791 1.00 49.70 106 LYS B C 1
ATOM 1400 O O . LYS B 2 69 ? -20.761 -31.358 -13.685 1.00 49.17 106 LYS B O 1
ATOM 1406 N N . THR B 2 70 ? -22.165 -29.767 -12.961 1.00 47.56 107 THR B N 1
ATOM 1407 C CA . THR B 2 70 ? -22.867 -29.665 -14.230 1.00 43.36 107 THR B CA 1
ATOM 1408 C C . THR B 2 70 ? -22.235 -28.544 -15.036 1.00 47.56 107 THR B C 1
ATOM 1409 O O . THR B 2 70 ? -22.120 -27.417 -14.551 1.00 52.67 107 THR B O 1
ATOM 1413 N N . TRP B 2 71 ? -21.812 -28.854 -16.254 1.00 42.52 108 TRP B N 1
ATOM 1414 C CA . TRP B 2 71 ? -21.220 -27.864 -17.148 1.00 40.64 108 TRP B CA 1
ATOM 1415 C C . TRP B 2 71 ? -22.082 -27.836 -18.398 1.00 39.09 108 TRP B C 1
ATOM 1416 O O . TRP B 2 71 ? -21.975 -28.713 -19.261 1.00 43.40 108 TRP B O 1
ATOM 1427 N N . THR B 2 72 ? -22.938 -26.826 -18.488 1.00 36.98 109 THR B N 1
ATOM 1428 C CA . THR B 2 72 ? -23.934 -26.742 -19.541 1.00 37.98 109 THR B CA 1
ATOM 1429 C C . THR B 2 72 ? -23.494 -25.682 -20.540 1.00 41.59 109 THR B C 1
ATOM 1430 O O . THR B 2 72 ? -23.370 -24.504 -20.188 1.00 41.47 109 THR B O 1
ATOM 1434 N N . MET B 2 73 ? -23.276 -26.097 -21.783 1.00 45.90 110 MET B N 1
ATOM 1435 C CA . MET B 2 73 ? -23.010 -25.162 -22.861 1.00 42.47 110 MET B CA 1
ATOM 1436 C C . MET B 2 73 ? -24.318 -24.881 -23.579 1.00 45.11 110 MET B C 1
ATOM 1437 O O . MET B 2 73 ? -25.045 -25.810 -23.946 1.00 48.00 110 MET B O 1
ATOM 1442 N N . ARG B 2 74 ? -24.617 -23.602 -23.758 1.00 38.62 111 ARG B N 1
ATOM 1443 C CA . ARG B 2 74 ? -25.808 -23.162 -24.460 1.00 40.95 111 ARG B CA 1
ATOM 1444 C C . ARG B 2 74 ? -25.425 -22.614 -25.828 1.00 45.73 111 ARG B C 1
ATOM 1445 O O . ARG B 2 74 ? -24.392 -21.950 -25.974 1.00 46.40 111 ARG B O 1
ATOM 1453 N N . ILE B 2 75 ? -26.248 -22.913 -26.832 1.00 42.17 112 ILE B N 1
ATOM 1454 C CA . ILE B 2 75 ? -26.067 -22.417 -28.191 1.00 38.95 112 ILE B CA 1
ATOM 1455 C C . ILE B 2 75 ? -27.343 -21.679 -28.584 1.00 45.10 112 ILE B C 1
ATOM 1456 O O . ILE B 2 75 ? -28.381 -22.309 -28.824 1.00 46.32 112 ILE B O 1
ATOM 1461 N N . LYS B 2 76 ? -27.277 -20.346 -28.623 1.00 55.11 113 LYS B N 1
ATOM 1462 C CA . LYS B 2 76 ? -28.418 -19.531 -29.035 1.00 60.34 113 LYS B CA 1
ATOM 1463 C C . LYS B 2 76 ? -28.689 -19.676 -30.529 1.00 60.28 113 LYS B C 1
ATOM 1464 O O . LYS B 2 76 ? -27.788 -19.979 -31.316 1.00 61.33 113 LYS B O 1
ATOM 1470 N N . ASP B 2 77 ? -29.958 -19.470 -30.907 1.00 61.48 114 ASP B N 1
ATOM 1471 C CA . ASP B 2 77 ? -30.385 -19.306 -32.298 1.00 62.27 114 ASP B CA 1
ATOM 1472 C C . ASP B 2 77 ? -29.728 -20.328 -33.213 1.00 56.67 114 ASP B C 1
ATOM 1473 O O . ASP B 2 77 ? -28.866 -19.978 -34.024 1.00 58.70 114 ASP B O 1
ATOM 1478 N N . ILE B 2 78 ? -30.112 -21.598 -33.072 1.00 53.16 115 ILE B N 1
ATOM 1479 C CA . ILE B 2 78 ? -29.414 -22.676 -33.770 1.00 51.87 115 ILE B CA 1
ATOM 1480 C C . ILE B 2 78 ? -29.497 -22.544 -35.281 1.00 56.66 115 ILE B C 1
ATOM 1481 O O . ILE B 2 78 ? -30.564 -22.282 -35.857 1.00 58.94 115 ILE B O 1
ATOM 1486 N N . LYS B 2 79 ? -28.345 -22.726 -35.919 1.00 57.49 116 LYS B N 1
ATOM 1487 C CA . LYS B 2 79 ? -28.179 -22.822 -37.357 1.00 56.87 116 LYS B CA 1
ATOM 1488 C C . LYS B 2 79 ? -27.980 -24.288 -37.727 1.00 57.78 116 LYS B C 1
ATOM 1489 O O . LYS B 2 79 ? -27.496 -25.082 -36.917 1.00 63.66 116 LYS B O 1
ATOM 1495 N N . GLU B 2 80 ? -28.381 -24.656 -38.949 1.00 58.74 117 GLU B N 1
ATOM 1496 C CA . GLU B 2 80 ? -28.204 -26.040 -39.392 1.00 59.01 117 GLU B CA 1
ATOM 1497 C C . GLU B 2 80 ? -26.738 -26.455 -39.372 1.00 53.03 117 GLU B C 1
ATOM 1498 O O . GLU B 2 80 ? -26.425 -27.636 -39.175 1.00 48.98 117 GLU B O 1
ATOM 1504 N N . SER B 2 81 ? -25.828 -25.492 -39.531 1.00 52.26 118 SER B N 1
ATOM 1505 C CA . SER B 2 81 ? -24.392 -25.733 -39.436 1.00 49.18 118 SER B CA 1
ATOM 1506 C C . SER B 2 81 ? -23.919 -26.041 -38.019 1.00 48.83 118 SER B C 1
ATOM 1507 O O . SER B 2 81 ? -22.746 -26.386 -37.842 1.00 44.49 118 SER B O 1
ATOM 1510 N N . ASP B 2 82 ? -24.778 -25.898 -37.005 1.00 46.11 119 ASP B N 1
ATOM 1511 C CA . ASP B 2 82 ? -24.401 -26.299 -35.654 1.00 45.23 119 ASP B CA 1
ATOM 1512 C C . ASP B 2 82 ? -24.496 -27.804 -35.434 1.00 48.80 119 ASP B C 1
ATOM 1513 O O . ASP B 2 82 ? -23.932 -28.308 -34.456 1.00 49.91 119 ASP B O 1
ATOM 1518 N N . LYS B 2 83 ? -25.191 -28.526 -36.311 1.00 50.49 120 LYS B N 1
ATOM 1519 C CA . LYS B 2 83 ? -25.342 -29.967 -36.154 1.00 47.82 120 LYS B CA 1
ATOM 1520 C C . LYS B 2 83 ? -23.991 -30.674 -36.170 1.00 45.30 120 LYS B C 1
ATOM 1521 O O . LYS B 2 83 ? -23.114 -30.357 -36.977 1.00 44.18 120 LYS B O 1
ATOM 1527 N N . GLY B 2 84 ? -23.820 -31.632 -35.271 1.00 33.11 121 GLY B N 1
ATOM 1528 C CA . GLY B 2 84 ? -22.593 -32.403 -35.250 1.00 36.24 121 GLY B CA 1
ATOM 1529 C C . GLY B 2 84 ? -22.203 -32.788 -33.838 1.00 48.68 121 GLY B C 1
ATOM 1530 O O . GLY B 2 84 ? -23.000 -32.691 -32.907 1.00 55.57 121 GLY B O 1
ATOM 1531 N N . TRP B 2 85 ? -20.948 -33.214 -33.708 1.00 44.58 122 TRP B N 1
ATOM 1532 C CA . TRP B 2 85 ? -20.423 -33.739 -32.459 1.00 42.79 122 TRP B CA 1
ATOM 1533 C C . TRP B 2 85 ? -19.730 -32.656 -31.649 1.00 41.12 122 TRP B C 1
ATOM 1534 O O . TRP B 2 85 ? -19.034 -31.796 -32.194 1.00 41.71 122 TRP B O 1
ATOM 1545 N N . TYR B 2 86 ? -19.907 -32.731 -30.334 1.00 39.67 123 TYR B N 1
ATOM 1546 C CA . TYR B 2 86 ? -19.297 -31.811 -29.388 1.00 39.64 123 TYR B CA 1
ATOM 1547 C C . TYR B 2 86 ? -18.593 -32.611 -28.306 1.00 37.80 123 TYR B C 1
ATOM 1548 O O . TYR B 2 86 ? -19.098 -33.646 -27.861 1.00 46.40 123 TYR B O 1
ATOM 1557 N N . MET B 2 87 ? -17.422 -32.137 -27.894 1.00 39.27 124 MET B N 1
ATOM 1558 C CA . MET B 2 87 ? -16.577 -32.847 -26.945 1.00 36.33 124 MET B CA 1
ATOM 1559 C C . MET B 2 87 ? -16.460 -32.077 -25.636 1.00 36.31 124 MET B C 1
ATOM 1560 O O . MET B 2 87 ? -16.265 -30.858 -25.631 1.00 38.04 124 MET B O 1
ATOM 1565 N N . CYS B 2 88 ? -16.569 -32.808 -24.532 1.00 30.50 125 CYS B N 1
ATOM 1566 C CA . CYS B 2 88 ? -16.324 -32.291 -23.193 1.00 33.84 125 CYS B CA 1
ATOM 1567 C C . CYS B 2 88 ? -15.009 -32.859 -22.676 1.00 36.71 125 CYS B C 1
ATOM 1568 O O . CYS B 2 88 ? -14.824 -34.081 -22.652 1.00 44.71 125 CYS B O 1
ATOM 1571 N N . GLN B 2 89 ? -1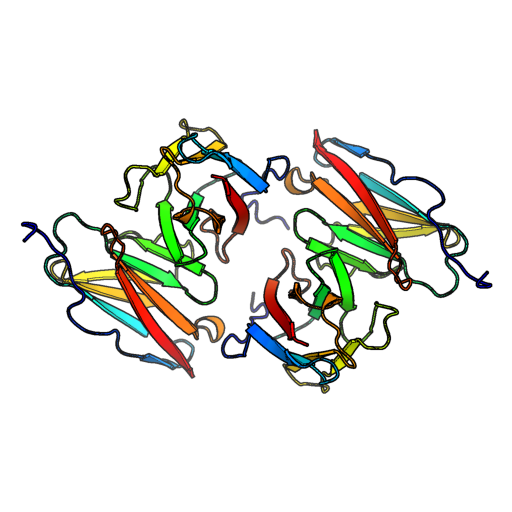4.113 -31.980 -22.242 1.00 32.73 126 GLN B N 1
ATOM 1572 C CA . GLN B 2 89 ? -12.738 -32.356 -21.947 1.00 35.33 126 GLN B CA 1
ATOM 1573 C C . GLN B 2 89 ? -12.356 -31.903 -20.545 1.00 38.38 126 GLN B C 1
ATOM 1574 O O . GLN B 2 89 ? -12.785 -30.837 -20.091 1.00 35.93 126 GLN B O 1
ATOM 1580 N N . ILE B 2 90 ? -11.574 -32.730 -19.855 1.00 40.90 127 ILE B N 1
ATOM 1581 C CA . ILE B 2 90 ? -10.991 -32.387 -18.562 1.00 36.35 127 ILE B CA 1
ATOM 1582 C C . ILE B 2 90 ? -9.477 -32.471 -18.687 1.00 33.14 127 ILE B C 1
ATOM 1583 O O . ILE B 2 90 ? -8.949 -33.455 -19.218 1.00 39.69 127 ILE B O 1
ATOM 1588 N N . ASN B 2 91 ? -8.780 -31.461 -18.172 1.00 35.49 128 ASN B N 1
ATOM 1589 C CA . ASN B 2 91 ? -7.324 -31.377 -18.303 1.00 37.73 128 ASN B CA 1
ATOM 1590 C C . ASN B 2 91 ? -6.567 -32.241 -17.297 1.00 42.92 128 ASN B C 1
ATOM 1591 O O . ASN B 2 91 ? -5.550 -31.820 -16.742 1.00 46.49 128 ASN B O 1
ATOM 1596 N N . THR B 2 92 ? -7.031 -33.465 -17.065 1.00 41.25 129 THR B N 1
ATOM 1597 C CA . THR B 2 92 ? -6.241 -34.413 -16.301 1.00 44.92 129 THR B CA 1
ATOM 1598 C C . THR B 2 92 ? -5.075 -34.921 -17.144 1.00 55.15 129 THR B C 1
ATOM 1599 O O . THR B 2 92 ? -4.986 -34.672 -18.350 1.00 57.17 129 THR B O 1
ATOM 1603 N N . ASP B 2 93 ? -4.156 -35.624 -16.489 1.00 56.23 130 ASP B N 1
ATOM 1604 C CA . ASP B 2 93 ? -3.034 -36.270 -17.171 1.00 56.16 130 ASP B CA 1
ATOM 1605 C C . ASP B 2 93 ? -3.088 -37.763 -16.881 1.00 55.85 130 ASP B C 1
ATOM 1606 O O . ASP B 2 93 ? -2.730 -38.196 -15.771 1.00 60.57 130 ASP B O 1
ATOM 1611 N N . PRO B 2 94 ? -3.525 -38.598 -17.837 1.00 52.88 131 PRO B N 1
ATOM 1612 C CA . PRO B 2 94 ? -3.948 -38.225 -19.194 1.00 48.20 131 PR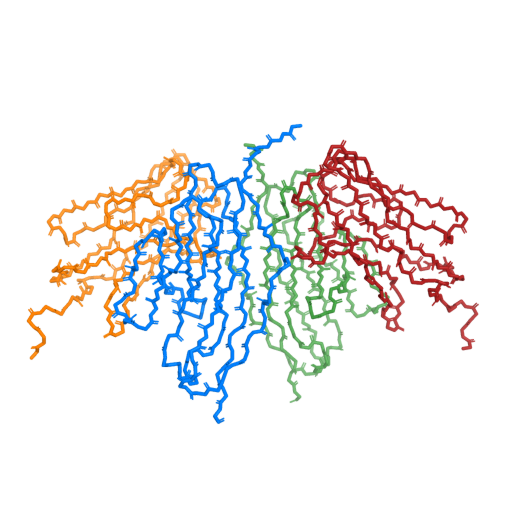O B CA 1
ATOM 1613 C C . PRO B 2 94 ? -5.296 -37.512 -19.207 1.00 49.53 131 PRO B C 1
ATOM 1614 O O . PRO B 2 94 ? -6.057 -37.641 -18.250 1.00 55.02 131 PRO B O 1
ATOM 1618 N N . MET B 2 95 ? -5.582 -36.777 -20.277 1.00 47.31 132 MET B N 1
ATOM 1619 C CA . MET B 2 95 ? -6.836 -36.047 -20.368 1.00 42.76 132 MET B CA 1
ATOM 1620 C C . MET B 2 95 ? -8.002 -37.018 -20.528 1.00 33.94 132 MET B C 1
ATOM 1621 O O . MET B 2 95 ? -7.834 -38.164 -20.950 1.00 37.28 132 MET B O 1
ATOM 1626 N N . LYS B 2 96 ? -9.196 -36.557 -20.157 1.00 43.59 133 LYS B N 1
ATOM 1627 C CA . LYS B 2 96 ? -10.415 -37.338 -20.322 1.00 44.29 133 LYS B CA 1
ATOM 1628 C C . LYS B 2 96 ? -11.369 -36.634 -21.280 1.00 37.42 133 LYS B C 1
ATOM 1629 O O . LYS B 2 96 ? -11.484 -35.404 -21.267 1.00 37.41 133 LYS B O 1
ATOM 1635 N N . SER B 2 97 ? -12.063 -37.421 -22.103 1.00 35.55 134 SER B N 1
ATOM 1636 C CA . SER B 2 97 ? -12.930 -36.877 -23.138 1.00 39.09 134 SER B CA 1
ATOM 1637 C C . SER B 2 97 ? -14.180 -37.729 -23.275 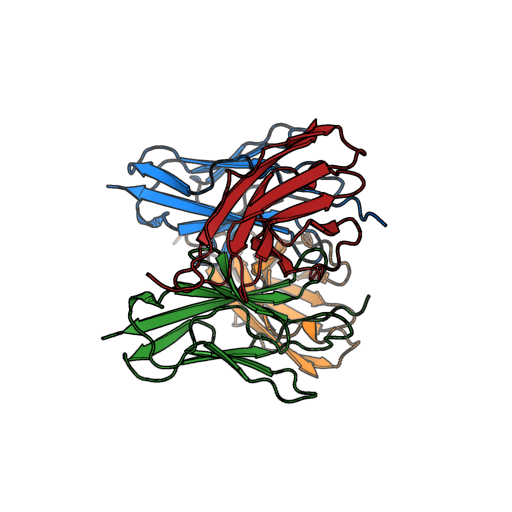1.00 36.04 134 SER B C 1
ATOM 1638 O O . SER B 2 97 ? -14.136 -38.950 -23.122 1.00 37.09 134 SER B O 1
ATOM 1641 N N . GLN B 2 98 ? -15.294 -37.067 -23.574 1.00 39.77 135 GLN B N 1
ATOM 1642 C CA . GLN B 2 98 ? -16.507 -37.738 -24.021 1.00 38.09 135 GLN B CA 1
ATOM 1643 C C . GLN B 2 98 ? -17.211 -36.813 -25.004 1.00 36.88 135 GLN B C 1
ATOM 1644 O O . GLN B 2 98 ? -16.968 -35.602 -25.025 1.00 32.07 135 GLN B O 1
ATOM 1650 N N . MET B 2 99 ? -18.061 -37.401 -25.845 1.00 34.22 136 MET B N 1
ATOM 1651 C CA . MET B 2 99 ? -18.697 -36.671 -26.933 1.00 40.20 136 MET B CA 1
ATOM 1652 C C . MET B 2 99 ? -20.209 -36.843 -26.918 1.00 40.45 136 MET B C 1
ATOM 1653 O O . MET B 2 99 ? -20.735 -37.900 -26.558 1.00 39.90 136 MET B O 1
ATOM 1658 N N . GLY B 2 100 ? -20.902 -35.781 -27.330 1.00 40.77 137 GLY B N 1
ATOM 1659 C CA . GLY B 2 100 ? -22.326 -35.843 -27.559 1.00 45.27 137 GLY B CA 1
ATOM 1660 C C . GLY B 2 100 ? -22.659 -35.177 -28.880 1.00 40.63 137 GLY B C 1
ATOM 1661 O O . GLY B 2 100 ? -21.892 -34.371 -29.406 1.00 37.34 137 GLY B O 1
ATOM 1662 N N . TYR B 2 101 ? -23.835 -35.513 -29.404 1.00 41.82 138 TYR B N 1
ATOM 1663 C CA . TYR B 2 101 ? -24.258 -35.073 -30.727 1.00 47.24 138 TYR B CA 1
ATOM 1664 C C . TYR B 2 101 ? -25.427 -34.105 -30.608 1.00 45.52 138 TYR B C 1
ATOM 1665 O O . TYR B 2 101 ? -26.417 -34.395 -29.930 1.00 49.08 138 TYR B O 1
ATOM 1674 N N . LEU B 2 102 ? -25.309 -32.961 -31.276 1.00 43.34 139 LEU B N 1
ATOM 1675 C CA . LEU B 2 102 ? -26.401 -32.007 -31.401 1.00 47.58 139 LEU B CA 1
ATOM 1676 C C . LEU B 2 102 ? -27.020 -32.164 -32.784 1.00 53.36 139 LEU B C 1
ATOM 1677 O O . LEU B 2 102 ? -26.356 -31.921 -33.799 1.00 53.22 139 LEU B O 1
ATOM 1682 N N . ASP B 2 103 ? -28.287 -32.560 -32.822 1.00 49.27 140 ASP B N 1
ATOM 1683 C CA . ASP B 2 103 ? -29.008 -32.736 -34.072 1.00 51.48 140 ASP B CA 1
ATOM 1684 C C . ASP B 2 103 ? -29.927 -31.538 -34.273 1.00 54.34 140 ASP B C 1
ATOM 1685 O O . ASP B 2 103 ? -30.569 -31.073 -33.328 1.00 61.04 140 ASP B O 1
ATOM 1690 N N . VAL B 2 104 ? -30.003 -31.048 -35.508 1.00 51.56 141 VAL B N 1
ATOM 1691 C CA . VAL B 2 104 ? -30.780 -29.856 -35.831 1.00 52.44 141 VAL B CA 1
ATOM 1692 C C . VAL B 2 104 ? -31.862 -30.229 -36.829 1.00 56.63 141 VAL B C 1
ATOM 1693 O O . VAL B 2 104 ? -31.585 -30.897 -37.832 1.00 58.94 141 VAL B O 1
ATOM 1697 N N . VAL B 2 105 ? -33.087 -29.795 -36.556 1.00 60.02 142 VAL B N 1
ATOM 1698 C CA . VAL B 2 105 ? -34.204 -30.075 -37.441 1.00 67.41 142 VAL B CA 1
ATOM 1699 C C . VAL B 2 105 ? -34.727 -28.777 -38.046 1.00 74.14 142 VAL B C 1
ATOM 1700 O O . VAL B 2 105 ? -34.712 -27.727 -37.401 1.00 73.62 142 VAL B O 1
ATOM 1704 N N . PRO C 1 3 ? -24.542 -13.710 -42.937 1.00 85.22 50 PRO C N 1
ATOM 1705 C CA . PRO C 1 3 ? -24.192 -13.722 -44.362 1.00 87.27 50 PRO C CA 1
ATOM 1706 C C . PRO C 1 3 ? -24.749 -14.928 -45.120 1.00 87.19 50 PRO C C 1
ATOM 1707 O O . PRO C 1 3 ? -24.799 -14.894 -46.350 1.00 88.81 50 PRO C O 1
ATOM 1711 N N . LEU C 1 4 ? -25.166 -15.965 -44.391 1.00 82.64 51 LEU C N 1
ATOM 1712 C CA . LEU C 1 4 ? -25.756 -17.168 -44.984 1.00 73.62 51 LEU C CA 1
ATOM 1713 C C . LEU C 1 4 ? -24.807 -17.840 -45.977 1.00 68.67 51 LEU C C 1
ATOM 1714 O O . LEU C 1 4 ? -25.188 -18.199 -47.092 1.00 65.11 51 LEU C O 1
ATOM 1719 N N . LEU C 1 5 ? -23.550 -17.995 -45.568 1.00 66.89 52 LEU C N 1
ATOM 1720 C CA . LEU C 1 5 ? -22.578 -18.711 -46.373 1.00 64.31 52 LEU C CA 1
ATOM 1721 C C . LEU C 1 5 ? -22.944 -20.195 -46.412 1.00 61.55 52 LEU C C 1
ATOM 1722 O O . LEU C 1 5 ? -23.796 -20.657 -45.648 1.00 58.63 52 LEU C O 1
ATOM 1727 N N . PRO C 1 6 ? -22.330 -20.971 -47.305 1.00 62.25 53 PRO C N 1
ATOM 1728 C CA . PRO C 1 6 ? -22.534 -22.424 -47.282 1.00 57.70 53 PRO C CA 1
ATOM 1729 C C . PRO C 1 6 ? -21.878 -23.057 -46.066 1.00 53.15 53 PRO C C 1
ATOM 1730 O O . PRO C 1 6 ? -21.119 -22.431 -45.323 1.00 54.42 53 PRO C O 1
ATOM 1734 N N . TYR C 1 7 ? -22.186 -24.335 -45.872 1.00 49.97 54 TYR C N 1
ATOM 1735 C CA . TYR C 1 7 ? -21.622 -25.107 -44.775 1.00 47.22 54 TYR C CA 1
ATOM 1736 C C . TYR C 1 7 ? -21.563 -26.573 -45.169 1.00 49.93 54 TYR C C 1
ATOM 1737 O O . TYR C 1 7 ? -22.375 -27.049 -45.969 1.00 52.26 54 TYR C O 1
ATOM 1746 N N . PHE C 1 8 ? -20.603 -27.287 -44.587 1.00 47.91 55 PHE C N 1
ATOM 1747 C CA . PHE C 1 8 ? -20.397 -28.682 -44.941 1.00 43.19 55 PHE C CA 1
ATOM 1748 C C . PHE C 1 8 ? -21.416 -29.579 -44.249 1.00 47.37 55 PHE C C 1
ATOM 1749 O O . PHE C 1 8 ? -22.117 -29.183 -43.315 1.00 51.76 55 PHE C O 1
ATOM 1757 N N . ASP C 1 9 ? -21.496 -30.802 -44.745 1.00 50.29 56 ASP C N 1
ATOM 1758 C CA . ASP C 1 9 ? -22.311 -31.872 -44.187 1.00 51.22 56 ASP C CA 1
ATOM 1759 C C . ASP C 1 9 ? -21.354 -32.923 -43.622 1.00 49.31 56 ASP C C 1
ATOM 1760 O O . ASP C 1 9 ? -20.702 -33.646 -44.383 1.00 50.18 56 ASP C O 1
ATOM 1765 N N . PHE C 1 10 ? -21.281 -33.021 -42.288 1.00 47.89 57 PHE C N 1
ATOM 1766 C CA . PHE C 1 10 ? -20.208 -33.782 -41.654 1.00 38.71 57 PHE C CA 1
ATOM 1767 C C . PHE C 1 10 ? -20.468 -35.276 -41.482 1.00 35.49 57 PHE C C 1
ATOM 1768 O O . PHE C 1 10 ? -19.501 -36.032 -41.341 1.00 40.12 57 PHE C O 1
ATOM 1776 N N . ASP C 1 11 ? -21.721 -35.739 -41.474 1.00 35.10 58 ASP C N 1
ATOM 1777 C CA . ASP C 1 11 ? -21.983 -37.178 -41.326 1.00 40.94 58 ASP C CA 1
ATOM 1778 C C . ASP C 1 11 ? -21.761 -37.897 -42.661 1.00 45.60 58 ASP C C 1
ATOM 1779 O O . ASP C 1 11 ? -22.678 -38.432 -43.289 1.00 52.44 58 ASP C O 1
ATOM 1784 N N . VAL C 1 12 ? -20.497 -37.906 -43.082 1.00 34.41 59 VAL C N 1
ATOM 1785 C CA . VAL C 1 12 ? -20.067 -38.648 -44.270 1.00 39.96 59 VAL C CA 1
ATOM 1786 C C . VAL C 1 12 ? -18.768 -39.361 -43.955 1.00 42.19 59 VAL C C 1
ATOM 1787 O O . VAL C 1 12 ? -17.986 -38.922 -43.102 1.00 42.87 59 VAL C O 1
ATOM 1791 N N . PRO C 1 13 ? -18.513 -40.487 -44.624 1.00 44.57 60 PRO C N 1
ATOM 1792 C CA . PRO C 1 13 ? -17.244 -41.186 -44.398 1.00 40.05 60 PRO C CA 1
ATOM 1793 C C . PRO C 1 13 ? -16.076 -40.351 -44.891 1.00 42.35 60 PRO C C 1
ATOM 1794 O O . PRO C 1 13 ? -16.128 -39.744 -45.962 1.00 45.94 60 PRO C O 1
ATOM 1798 N N . ARG C 1 14 ? -15.016 -40.306 -44.081 1.00 33.51 61 ARG C N 1
ATOM 1799 C CA . ARG C 1 14 ? -13.874 -39.457 -44.382 1.00 38.87 61 ARG C CA 1
ATOM 1800 C C . ARG C 1 14 ? -12.530 -40.170 -44.332 1.00 36.81 61 ARG C C 1
ATOM 1801 O O . ARG C 1 14 ? -11.500 -39.523 -44.548 1.00 44.65 61 ARG C O 1
ATOM 1809 N N . ASN C 1 15 ? -12.508 -41.468 -44.042 1.00 45.95 62 ASN C N 1
ATOM 1810 C CA . ASN C 1 15 ? -11.301 -42.290 -44.123 1.00 46.01 62 ASN C CA 1
ATOM 1811 C C . ASN C 1 15 ? -11.717 -43.515 -44.933 1.00 44.60 62 ASN C C 1
ATOM 1812 O O . ASN C 1 15 ? -12.333 -44.437 -44.393 1.00 52.64 62 ASN C O 1
ATOM 1817 N N . LEU C 1 16 ? -11.399 -43.528 -46.225 1.00 47.99 63 LEU C N 1
ATOM 1818 C CA . LEU C 1 16 ? -11.893 -44.559 -47.129 1.00 48.73 63 LEU C CA 1
ATOM 1819 C C . LEU C 1 16 ? -10.740 -45.443 -47.577 1.00 52.80 63 LEU C C 1
ATOM 1820 O O . LEU C 1 16 ? -9.673 -44.944 -47.953 1.00 64.79 63 LEU C O 1
ATOM 1825 N N . THR C 1 17 ? -10.963 -46.752 -47.544 1.00 50.39 64 THR C N 1
ATOM 1826 C CA . THR C 1 17 ? -9.990 -47.739 -47.985 1.00 54.54 64 THR C CA 1
ATOM 1827 C C . THR C 1 17 ? -10.628 -48.627 -49.042 1.00 55.73 64 THR C C 1
ATOM 1828 O O . THR C 1 17 ? -11.683 -49.221 -48.805 1.00 61.54 64 THR C O 1
ATOM 1832 N N . VAL C 1 18 ? -9.995 -48.708 -50.207 1.00 59.54 65 VAL C N 1
ATOM 1833 C CA . VAL C 1 18 ? -10.450 -49.585 -51.275 1.00 60.61 65 VAL C CA 1
ATOM 1834 C C . VAL C 1 18 ? -9.293 -50.477 -51.694 1.00 61.84 65 VAL C C 1
ATOM 1835 O O . VAL C 1 18 ? -8.121 -50.108 -51.566 1.00 64.39 65 VAL C O 1
ATOM 1839 N N . THR C 1 19 ? -9.630 -51.662 -52.189 1.00 60.41 66 THR C N 1
ATOM 1840 C CA . THR C 1 19 ? -8.621 -52.530 -52.764 1.00 63.25 66 THR C CA 1
ATOM 1841 C C . THR C 1 19 ? -8.277 -52.057 -54.172 1.00 72.05 66 THR C C 1
ATOM 1842 O O . THR C 1 19 ? -9.059 -51.367 -54.831 1.00 76.78 66 THR C O 1
ATOM 1846 N N . VAL C 1 20 ? -7.079 -52.429 -54.624 1.00 74.44 67 VAL C N 1
ATOM 1847 C CA . VAL C 1 20 ? -6.599 -51.977 -55.924 1.00 76.11 67 VAL C CA 1
ATOM 1848 C C . VAL C 1 20 ? -7.546 -52.449 -57.020 1.00 78.00 67 VAL C C 1
ATOM 1849 O O . VAL C 1 20 ? -7.954 -53.617 -57.057 1.00 80.62 67 VAL C O 1
ATOM 1853 N N . GLY C 1 21 ? -7.903 -51.534 -57.920 1.00 74.87 68 GLY C N 1
ATOM 1854 C CA . GLY C 1 21 ? -8.855 -51.809 -58.969 1.00 77.84 68 GLY C CA 1
ATOM 1855 C C . GLY C 1 21 ? -10.304 -51.535 -58.620 1.00 78.48 68 GLY C C 1
ATOM 1856 O O . GLY C 1 21 ? -11.133 -51.429 -59.531 1.00 85.03 68 GLY C O 1
ATOM 1857 N N . GLN C 1 22 ? -10.640 -51.439 -57.336 1.00 68.13 69 GLN C N 1
ATOM 1858 C CA . GLN C 1 22 ? -12.004 -51.129 -56.931 1.00 61.37 69 GLN C CA 1
ATOM 1859 C C . GLN C 1 22 ? -12.216 -49.623 -56.945 1.00 61.89 69 GLN C C 1
ATOM 1860 O O . GLN C 1 22 ? -11.426 -48.876 -56.362 1.00 69.59 69 GLN C O 1
ATOM 1866 N N . THR C 1 23 ? -13.285 -49.175 -57.601 1.00 61.88 70 THR C N 1
ATOM 1867 C CA . THR C 1 23 ? -13.537 -47.742 -57.718 1.00 54.51 70 THR C CA 1
ATOM 1868 C C . THR C 1 23 ? -13.802 -47.134 -56.350 1.00 60.19 70 THR C C 1
ATOM 1869 O O . THR C 1 23 ? -14.536 -47.696 -55.533 1.00 74.32 70 THR C O 1
ATOM 1873 N N . GLY C 1 24 ? -13.197 -45.976 -56.102 1.00 57.56 71 GLY C N 1
ATOM 1874 C CA . GLY C 1 24 ? -13.357 -45.268 -54.846 1.00 49.81 71 GLY C CA 1
ATOM 1875 C C . GLY C 1 24 ? -14.174 -44.003 -55.024 1.00 47.89 71 GLY C C 1
ATOM 1876 O O . GLY C 1 24 ? -14.081 -43.325 -56.052 1.00 53.91 71 GLY C O 1
ATOM 1877 N N . PHE C 1 25 ? -14.968 -43.684 -54.004 1.00 47.71 72 PHE C N 1
ATOM 1878 C CA . PHE C 1 25 ? -15.834 -42.513 -53.996 1.00 47.63 72 PHE C CA 1
ATOM 1879 C C . PHE C 1 25 ? -15.613 -41.722 -52.715 1.00 45.20 72 PHE C C 1
ATOM 1880 O O . PHE C 1 25 ? -15.643 -42.287 -51.618 1.00 39.80 72 PHE C O 1
ATOM 1888 N N . LEU C 1 26 ? -15.418 -40.419 -52.858 1.00 47.33 73 LEU C N 1
ATOM 1889 C CA . LEU C 1 26 ? -15.271 -39.501 -51.737 1.00 41.39 73 LEU C CA 1
ATOM 1890 C C . LEU C 1 26 ? -16.475 -38.570 -51.745 1.00 46.01 73 LEU C C 1
ATOM 1891 O O . LEU C 1 26 ? -16.688 -37.838 -52.717 1.00 49.05 73 LEU C O 1
ATOM 1896 N N . HIS C 1 27 ? -17.269 -38.616 -50.680 1.00 45.73 74 HIS C N 1
ATOM 1897 C CA . HIS C 1 27 ? -18.549 -37.920 -50.629 1.00 49.69 74 HIS C CA 1
ATOM 1898 C C . HIS C 1 27 ? -18.373 -36.584 -49.920 1.00 47.63 74 HIS C C 1
ATOM 1899 O O . HIS C 1 27 ? -18.143 -36.541 -48.708 1.00 47.81 74 HIS C O 1
ATOM 1906 N N . CYS C 1 28 ? -18.498 -35.498 -50.676 1.00 46.03 75 CYS C N 1
ATOM 1907 C CA . CYS C 1 28 ? -18.498 -34.145 -50.136 1.00 46.71 75 CYS C CA 1
ATOM 1908 C C . CYS C 1 28 ? -19.886 -33.567 -50.374 1.00 48.97 75 CYS C C 1
ATOM 1909 O O . CYS C 1 28 ? -20.311 -33.404 -51.523 1.00 58.20 75 CYS C O 1
ATOM 1912 N N . ARG C 1 29 ? -20.600 -33.290 -49.291 1.00 47.69 76 ARG C N 1
ATOM 1913 C CA . ARG C 1 29 ? -21.922 -32.688 -49.349 1.00 46.83 76 ARG C CA 1
ATOM 1914 C C . ARG C 1 29 ? -21.809 -31.240 -48.891 1.00 49.55 76 ARG C C 1
ATOM 1915 O O . ARG C 1 29 ? -21.350 -30.975 -47.775 1.00 47.14 76 ARG C O 1
ATOM 1923 N N . VAL C 1 30 ? -22.221 -30.311 -49.751 1.00 49.60 77 VAL C N 1
ATOM 1924 C CA . VAL C 1 30 ? -22.136 -28.881 -49.479 1.00 48.84 77 VAL C CA 1
ATOM 1925 C C . VAL C 1 30 ? -23.540 -28.297 -49.564 1.00 52.29 77 VAL C C 1
ATOM 1926 O O . VAL C 1 30 ? -24.184 -28.371 -50.618 1.00 53.20 77 VAL C O 1
ATOM 1930 N N . GLU C 1 31 ? -24.005 -27.703 -48.467 1.00 50.30 78 GLU C N 1
ATOM 1931 C CA . GLU C 1 31 ? -25.348 -27.150 -48.386 1.00 45.17 78 GLU C CA 1
ATOM 1932 C C . GLU C 1 31 ? -25.324 -25.636 -48.550 1.00 45.12 78 GLU C C 1
ATOM 1933 O O . GLU C 1 31 ? -24.345 -24.972 -48.200 1.00 50.45 78 GLU C O 1
ATOM 1939 N N . ARG C 1 32 ? -26.430 -25.099 -49.073 1.00 53.18 79 ARG C N 1
ATOM 1940 C CA . ARG C 1 32 ? -26.617 -23.656 -49.232 1.00 54.57 79 ARG C CA 1
ATOM 1941 C C . ARG C 1 32 ? -25.476 -23.045 -50.051 1.00 54.55 79 ARG C C 1
ATOM 1942 O O . ARG C 1 32 ? -24.826 -22.081 -49.640 1.00 51.07 79 ARG C O 1
ATOM 1950 N N . LEU C 1 33 ? -25.227 -23.635 -51.226 1.00 57.21 80 LEU C N 1
ATOM 1951 C CA . LEU C 1 33 ? -24.055 -23.266 -52.020 1.00 56.57 80 LEU C CA 1
ATOM 1952 C C . LEU C 1 33 ? -24.123 -21.824 -52.506 1.00 59.08 80 LEU C C 1
ATOM 1953 O O . LEU C 1 33 ? -23.109 -21.117 -52.509 1.00 63.94 80 LEU C O 1
ATOM 1958 N N . GLY C 1 34 ? -25.304 -21.364 -52.907 1.00 59.44 81 GLY C N 1
ATOM 1959 C CA . GLY C 1 34 ? -25.409 -20.009 -53.419 1.00 59.88 81 GLY C CA 1
ATOM 1960 C C . GLY C 1 34 ? -24.604 -19.850 -54.694 1.00 58.86 81 GLY C C 1
ATOM 1961 O O . GLY C 1 34 ? -24.654 -20.692 -55.596 1.00 62.92 81 GLY C O 1
ATOM 1962 N N . ASP C 1 35 ? -23.838 -18.763 -54.771 1.00 58.38 82 ASP C N 1
ATOM 1963 C CA . ASP C 1 35 ? -23.010 -18.464 -55.933 1.00 63.52 82 ASP C CA 1
ATOM 1964 C C . ASP C 1 35 ? -21.574 -18.961 -55.801 1.00 58.71 82 ASP C C 1
ATOM 1965 O O . ASP C 1 35 ? -20.725 -18.573 -56.610 1.00 59.40 82 ASP C O 1
ATOM 1970 N N . LYS C 1 36 ? -21.275 -19.788 -54.802 1.00 51.74 83 LYS C N 1
ATOM 1971 C CA . LYS C 1 36 ? -19.926 -20.307 -54.631 1.00 48.99 83 LYS C CA 1
ATOM 1972 C C . LYS C 1 36 ? -19.744 -21.580 -55.459 1.00 47.36 83 LYS C C 1
ATOM 1973 O O . LYS C 1 36 ? -20.666 -22.061 -56.122 1.00 47.59 83 LYS C O 1
ATOM 1979 N N . ASP C 1 37 ? -18.533 -22.132 -55.427 1.00 45.44 84 ASP C N 1
ATOM 1980 C CA . ASP C 1 37 ? -18.206 -23.298 -56.234 1.00 51.46 84 ASP C CA 1
ATOM 1981 C C . ASP C 1 37 ? -17.327 -24.252 -55.438 1.00 49.44 84 ASP C C 1
ATOM 1982 O O . ASP C 1 37 ? -16.581 -23.836 -54.547 1.00 47.31 84 ASP C O 1
ATOM 1987 N N . VAL C 1 38 ? -17.428 -25.540 -55.771 1.00 49.64 85 VAL C N 1
ATOM 1988 C CA . VAL C 1 38 ? -16.761 -26.618 -55.048 1.00 46.16 85 VAL C CA 1
ATOM 1989 C C . VAL C 1 38 ? -15.654 -27.198 -55.919 1.00 46.81 85 VAL C C 1
ATOM 1990 O O . VAL C 1 38 ? -15.840 -27.405 -57.123 1.00 50.02 85 VAL C O 1
ATOM 1994 N N . SER C 1 39 ? -14.508 -27.485 -55.304 1.00 46.26 86 SER C N 1
ATOM 1995 C CA . SER C 1 39 ? -13.357 -28.014 -56.021 1.00 44.78 86 SER C CA 1
ATOM 1996 C C . SER C 1 39 ? -12.746 -29.158 -55.226 1.00 44.58 86 SER C C 1
ATOM 1997 O O . SER C 1 39 ? -12.857 -29.204 -54.000 1.00 47.96 86 SER C O 1
ATOM 2000 N N . TRP C 1 40 ? -12.100 -30.081 -55.937 1.00 40.21 87 TRP C N 1
ATOM 2001 C CA . TRP C 1 40 ? -11.357 -31.180 -55.332 1.00 37.02 87 TRP C CA 1
ATOM 2002 C C . TRP C 1 40 ? -9.883 -31.018 -55.662 1.00 35.18 87 TRP C C 1
ATOM 2003 O O . TRP C 1 40 ? -9.528 -30.774 -56.819 1.00 44.20 87 TRP C O 1
ATOM 2014 N N . ILE C 1 41 ? -9.029 -31.175 -54.660 1.00 37.96 88 ILE C N 1
ATOM 2015 C CA . ILE C 1 41 ? -7.590 -31.102 -54.858 1.00 38.53 88 ILE C CA 1
ATOM 2016 C C . ILE C 1 41 ? -6.929 -32.277 -54.158 1.00 42.49 88 ILE C C 1
ATOM 2017 O O . ILE C 1 41 ? -7.441 -32.812 -53.168 1.00 40.50 88 ILE C O 1
ATOM 2022 N N . ARG C 1 42 ? -5.774 -32.670 -54.679 1.00 44.99 89 ARG C N 1
ATOM 2023 C CA . ARG C 1 42 ? -4.930 -33.672 -54.048 1.00 44.02 89 ARG C CA 1
ATOM 2024 C C . ARG C 1 42 ? -3.900 -32.928 -53.212 1.00 43.74 89 ARG C C 1
ATOM 2025 O O . ARG C 1 42 ? -3.070 -32.194 -53.755 1.00 47.50 89 ARG C O 1
ATOM 2033 N N . LYS C 1 43 ? -3.955 -33.101 -51.889 1.00 42.57 90 LYS C N 1
ATOM 2034 C CA . LYS C 1 43 ? -3.133 -32.261 -51.022 1.00 38.88 90 LYS C CA 1
ATOM 2035 C C . LYS C 1 43 ? -1.651 -32.566 -51.162 1.00 37.47 90 LYS C C 1
ATOM 2036 O O . LYS C 1 43 ? -0.823 -31.662 -51.007 1.00 42.56 90 LYS C O 1
ATOM 2042 N N . ARG C 1 44 ? -1.296 -33.822 -51.444 1.00 34.48 91 ARG C N 1
ATOM 2043 C CA . ARG C 1 44 ? 0.110 -34.220 -51.436 1.00 38.87 91 ARG C CA 1
ATOM 2044 C C . ARG C 1 44 ? 0.951 -33.329 -52.342 1.00 40.39 91 ARG C C 1
ATOM 2045 O O . ARG C 1 44 ? 2.013 -32.846 -51.939 1.00 39.63 91 ARG C O 1
ATOM 2053 N N . ASP C 1 45 ? 0.490 -33.091 -53.572 1.00 37.78 92 ASP C N 1
ATOM 2054 C CA . ASP C 1 45 ? 1.219 -32.239 -54.503 1.00 40.39 92 ASP C CA 1
ATOM 2055 C C . ASP C 1 45 ? 0.407 -31.027 -54.940 1.00 42.84 92 ASP C C 1
ATOM 2056 O O . ASP C 1 45 ? 0.810 -30.336 -55.883 1.00 45.10 92 ASP C O 1
ATOM 2061 N N . LEU C 1 46 ? -0.728 -30.762 -54.294 1.00 45.12 93 LEU C N 1
ATOM 2062 C CA . LEU C 1 46 ? -1.556 -29.591 -54.589 1.00 48.54 93 LEU C CA 1
ATOM 2063 C C . LEU C 1 46 ? -2.073 -29.630 -56.029 1.00 45.02 93 LEU C C 1
ATOM 2064 O O . LEU C 1 46 ? -2.218 -28.603 -56.692 1.00 47.33 93 LEU C O 1
ATOM 2069 N N . HIS C 1 47 ? -2.363 -30.829 -56.517 1.00 38.00 94 HIS C N 1
ATOM 2070 C CA . HIS C 1 47 ? -2.873 -30.984 -57.869 1.00 42.32 94 HIS C CA 1
ATOM 2071 C C . HIS C 1 47 ? -4.382 -30.786 -57.865 1.00 46.90 94 HIS C C 1
ATOM 2072 O O . HIS C 1 47 ? -5.101 -31.456 -57.115 1.00 52.28 94 HIS C O 1
ATOM 2079 N N . ILE C 1 48 ? -4.861 -29.850 -58.686 1.00 39.30 95 ILE C N 1
ATOM 2080 C CA . ILE C 1 48 ? -6.297 -29.645 -58.808 1.00 36.53 95 ILE C CA 1
ATOM 2081 C C . ILE C 1 48 ? -6.896 -30.802 -59.594 1.00 41.12 95 ILE C C 1
ATOM 2082 O O . ILE C 1 48 ? -6.392 -31.177 -60.659 1.00 37.22 95 ILE C O 1
ATOM 2087 N N . LEU C 1 49 ? -7.976 -31.381 -59.067 1.00 42.57 96 LEU C N 1
ATOM 2088 C CA . LEU C 1 49 ? -8.647 -32.494 -59.730 1.00 42.63 96 LEU C CA 1
ATOM 2089 C C . LEU C 1 49 ? -9.886 -32.031 -60.488 1.00 44.30 96 LEU C C 1
ATOM 2090 O O . LEU C 1 49 ? -9.980 -32.230 -61.701 1.00 49.84 96 LEU C O 1
ATOM 2095 N N . THR C 1 50 ? -10.840 -31.416 -59.793 1.00 41.45 97 THR C N 1
ATOM 2096 C CA . THR C 1 50 ? -12.034 -30.865 -60.415 1.00 37.54 97 THR C CA 1
ATOM 2097 C C . THR C 1 50 ? -12.276 -29.469 -59.860 1.00 44.45 97 THR C C 1
ATOM 2098 O O . THR C 1 50 ? -11.817 -29.121 -58.769 1.00 44.80 97 THR C O 1
ATOM 2102 N N . ALA C 1 51 ? -13.014 -28.669 -60.626 1.00 43.74 98 ALA C N 1
ATOM 2103 C CA . ALA C 1 51 ? -13.395 -27.322 -60.208 1.00 36.82 98 ALA C CA 1
ATOM 2104 C C . AL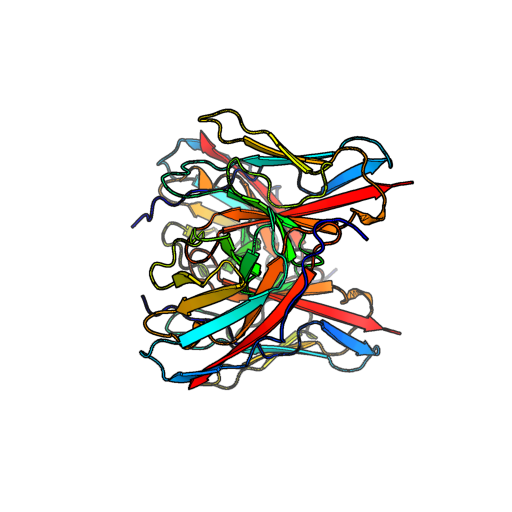A C 1 51 ? -14.814 -27.085 -60.700 1.00 41.44 98 ALA C C 1
ATOM 2105 O O . ALA C 1 51 ? -15.031 -26.885 -61.897 1.00 48.45 98 ALA C O 1
ATOM 2107 N N . GLY C 1 52 ? -15.771 -27.101 -59.782 1.00 47.93 99 GLY C N 1
ATOM 2108 C CA . GLY C 1 52 ? -17.155 -27.032 -60.199 1.00 49.62 99 GLY C CA 1
ATOM 2109 C C . GLY C 1 52 ? -17.502 -28.272 -60.994 1.00 56.29 99 GLY C C 1
ATOM 2110 O O . GLY C 1 52 ? -17.066 -29.384 -60.679 1.00 56.97 99 GLY C O 1
ATOM 2111 N N . GLY C 1 53 ? -18.277 -28.086 -62.063 1.00 59.82 100 GLY C N 1
ATOM 2112 C CA . GLY C 1 53 ? -18.631 -29.217 -62.900 1.00 63.52 100 GLY C CA 1
ATOM 2113 C C . GLY C 1 53 ? -17.505 -29.717 -63.778 1.00 69.70 100 GLY C C 1
ATOM 2114 O O . GLY C 1 53 ? -17.531 -30.880 -64.192 1.00 75.05 100 GLY C O 1
ATOM 2115 N N . THR C 1 54 ? -16.510 -28.875 -64.061 1.00 66.71 101 THR C N 1
ATOM 2116 C CA . THR C 1 54 ? -15.463 -29.224 -65.009 1.00 62.59 101 THR C CA 1
ATOM 2117 C C . THR C 1 54 ? -14.295 -29.909 -64.309 1.00 57.45 101 THR C C 1
ATOM 2118 O O . THR C 1 54 ? -13.984 -29.634 -63.147 1.00 63.80 101 THR C O 1
ATOM 2122 N N . THR C 1 55 ? -13.653 -30.814 -65.040 1.00 51.54 102 THR C N 1
ATOM 2123 C CA . THR C 1 55 ? -12.477 -31.536 -64.579 1.00 45.45 102 THR C CA 1
ATOM 2124 C C . THR C 1 55 ? -11.223 -30.816 -65.054 1.00 44.33 102 THR C C 1
ATOM 2125 O O . THR C 1 55 ? -11.127 -30.441 -66.226 1.00 49.96 102 THR C O 1
ATOM 2129 N N . TYR C 1 56 ? -10.272 -30.608 -64.143 1.00 41.03 103 TYR C N 1
ATOM 2130 C CA . TYR C 1 56 ? -9.007 -29.976 -64.501 1.00 39.02 103 TYR C CA 1
ATOM 2131 C C . TYR C 1 56 ? -7.936 -31.012 -64.821 1.00 40.80 103 TYR C C 1
ATOM 2132 O O . TYR C 1 56 ? -7.266 -30.913 -65.854 1.00 41.46 103 TYR C O 1
ATOM 2141 N N . THR C 1 57 ? -7.787 -32.026 -63.966 1.00 35.87 104 THR C N 1
ATOM 2142 C CA . THR C 1 57 ? -6.728 -33.005 -64.171 1.00 40.48 104 THR C CA 1
ATOM 2143 C C . THR C 1 57 ? -6.923 -33.746 -65.492 1.00 49.34 104 THR C C 1
ATOM 2144 O O . THR C 1 57 ? -8.047 -33.968 -65.952 1.00 54.91 104 THR C O 1
ATOM 2148 N N . SER C 1 58 ? -5.803 -34.116 -66.114 1.00 46.72 105 SER C N 1
ATOM 2149 C CA . SER C 1 58 ? -5.811 -34.941 -67.314 1.00 47.65 105 SER C CA 1
ATOM 2150 C C . SER C 1 58 ? -5.787 -36.429 -67.004 1.00 46.92 105 SER C C 1
ATOM 2151 O O . SER C 1 58 ? -5.884 -37.244 -67.928 1.00 52.20 105 SER C O 1
ATOM 2154 N N . ASP C 1 59 ? -5.636 -36.797 -65.736 1.00 44.80 106 ASP C N 1
ATOM 2155 C CA . ASP C 1 59 ? -5.784 -38.181 -65.300 1.00 43.46 106 ASP C CA 1
ATOM 2156 C C . ASP C 1 59 ? -7.253 -38.547 -65.441 1.00 43.87 106 ASP C C 1
ATOM 2157 O O . ASP C 1 59 ? -8.080 -38.160 -64.615 1.00 50.01 106 ASP C O 1
ATOM 2162 N N . GLN C 1 60 ? -7.584 -39.302 -66.491 1.00 48.70 107 GLN C N 1
ATOM 2163 C CA . GLN C 1 60 ? -8.973 -39.607 -66.824 1.00 52.75 107 GLN C CA 1
ATOM 2164 C C . GLN C 1 60 ? -9.677 -40.450 -65.779 1.00 55.28 107 GLN C C 1
ATOM 2165 O O . GLN C 1 60 ? -10.874 -40.719 -65.932 1.00 61.13 107 GLN C O 1
ATOM 2171 N N . ARG C 1 61 ? -8.981 -40.884 -64.734 1.00 48.89 108 ARG C N 1
ATOM 2172 C CA . ARG C 1 61 ? -9.608 -41.685 -63.698 1.00 46.87 108 ARG C CA 1
ATOM 2173 C C . ARG C 1 61 ? -10.441 -40.853 -62.731 1.00 46.81 108 ARG C C 1
ATOM 2174 O O . ARG C 1 61 ? -11.203 -41.428 -61.946 1.00 49.67 108 ARG C O 1
ATOM 2182 N N . PHE C 1 62 ? -10.330 -39.529 -62.781 1.00 41.10 109 PHE C N 1
ATOM 2183 C CA . PHE C 1 62 ? -11.001 -38.637 -61.846 1.00 48.61 109 PHE C CA 1
ATOM 2184 C C . PHE C 1 62 ? -12.200 -37.970 -62.504 1.00 51.60 109 PHE C C 1
ATOM 2185 O O . PHE C 1 62 ? -12.075 -37.386 -63.584 1.00 53.96 109 PHE C O 1
ATOM 2193 N N . GLN C 1 63 ? -13.358 -38.065 -61.854 1.00 53.59 110 GLN C N 1
ATOM 2194 C CA . GLN C 1 63 ? -14.552 -37.339 -62.263 1.00 56.05 110 GLN C CA 1
ATOM 2195 C C . GLN C 1 63 ? -15.323 -36.939 -61.015 1.00 56.26 110 GLN C C 1
ATOM 2196 O O . GLN C 1 63 ? -15.278 -37.627 -59.991 1.00 56.15 110 GLN C O 1
ATOM 2202 N N . VAL C 1 64 ? -16.025 -35.816 -61.107 1.00 56.79 111 VAL C N 1
ATOM 2203 C CA . VAL C 1 64 ? -16.908 -35.364 -60.042 1.00 54.73 111 VAL C CA 1
ATOM 2204 C C . VAL C 1 64 ? -18.341 -35.679 -60.453 1.00 53.94 111 VAL C C 1
ATOM 2205 O O . VAL C 1 64 ? -18.827 -35.207 -61.488 1.00 58.78 111 VAL C O 1
ATOM 2209 N N . LEU C 1 65 ? -19.006 -36.501 -59.653 1.00 55.48 112 LEU C N 1
ATOM 2210 C CA . LEU C 1 65 ? -20.386 -36.911 -59.884 1.00 60.76 112 LEU C CA 1
ATOM 2211 C C . LEU C 1 65 ? -21.266 -35.997 -59.041 1.00 66.50 112 LEU C C 1
ATOM 2212 O O . LEU C 1 65 ? -21.344 -36.145 -57.820 1.00 70.22 112 LEU C O 1
ATOM 2217 N N . ARG C 1 66 ? -21.928 -35.050 -59.692 1.00 68.37 113 ARG C N 1
ATOM 2218 C CA . ARG C 1 66 ? -22.825 -34.146 -58.983 1.00 63.43 113 ARG C CA 1
ATOM 2219 C C . ARG C 1 66 ? -24.099 -33.965 -59.789 1.00 71.88 113 ARG C C 1
ATOM 2220 O O . ARG C 1 66 ? -24.057 -33.420 -60.902 1.00 81.59 113 ARG C O 1
ATOM 2228 N N . PRO C 1 67 ? -25.243 -34.405 -59.280 1.00 71.27 114 PRO C N 1
ATOM 2229 C CA . PRO C 1 67 ? -26.503 -34.114 -59.970 1.00 75.94 114 PRO C CA 1
ATOM 2230 C C . PRO C 1 67 ? -26.862 -32.649 -59.816 1.00 82.24 114 PRO C C 1
ATOM 2231 O O . PRO C 1 67 ? -26.555 -32.015 -58.803 1.00 86.63 114 PRO C O 1
ATOM 2235 N N . ASP C 1 68 ? -27.505 -32.111 -60.843 1.00 86.01 115 ASP C N 1
ATOM 2236 C CA . ASP C 1 68 ? -27.925 -30.720 -60.787 1.00 90.07 115 ASP C CA 1
ATOM 2237 C C . ASP C 1 68 ? -28.895 -30.563 -59.624 1.00 86.20 115 ASP C C 1
ATOM 2238 O O . ASP C 1 68 ? -29.791 -31.390 -59.442 1.00 90.47 115 ASP C O 1
ATOM 2243 N N . GLY C 1 69 ? -28.707 -29.519 -58.822 1.00 81.10 116 GLY C N 1
ATOM 2244 C CA . GLY C 1 69 ? -29.554 -29.317 -57.665 1.00 87.30 116 GLY C CA 1
ATOM 2245 C C . GLY C 1 69 ? -29.169 -30.117 -56.437 1.00 87.78 116 GLY C C 1
ATOM 2246 O O . GLY C 1 69 ? -29.712 -29.853 -55.355 1.00 91.68 116 GLY C O 1
ATOM 2247 N N . SER C 1 70 ? -28.279 -31.099 -56.564 1.00 80.36 117 SER C N 1
ATOM 2248 C CA . SER C 1 70 ? -27.845 -31.885 -55.422 1.00 71.96 117 SER C CA 1
ATOM 2249 C C . SER C 1 70 ? -26.824 -31.121 -54.587 1.00 67.95 117 SER C C 1
ATOM 2250 O O . SER C 1 70 ? -26.160 -30.193 -55.057 1.00 74.62 117 SER C O 1
ATOM 2253 N N . ALA C 1 71 ? -26.716 -31.519 -53.326 1.00 58.09 118 ALA C N 1
ATOM 2254 C CA . ALA C 1 71 ? -25.635 -31.065 -52.466 1.00 53.18 118 ALA C CA 1
ATOM 2255 C C . ALA C 1 71 ? -24.438 -32.000 -52.529 1.00 51.46 118 ALA C C 1
ATOM 2256 O O . ALA C 1 71 ? -23.395 -31.688 -51.947 1.00 49.09 118 ALA C O 1
ATOM 2258 N N . ASN C 1 72 ? -24.562 -33.114 -53.251 1.00 55.39 119 ASN C N 1
ATOM 2259 C CA . ASN C 1 72 ? -23.537 -34.149 -53.307 1.00 56.29 119 ASN C CA 1
ATOM 2260 C C . ASN C 1 72 ? -22.504 -33.813 -54.378 1.00 55.62 119 ASN C C 1
ATOM 2261 O O . ASN C 1 72 ? -22.838 -33.711 -55.563 1.00 58.51 119 ASN C O 1
ATOM 2266 N N . TRP C 1 73 ? -21.253 -33.661 -53.962 1.00 50.12 120 TRP C N 1
ATOM 2267 C CA . TRP C 1 73 ? -20.120 -33.455 -54.861 1.00 43.63 120 TRP C CA 1
ATOM 2268 C C . TRP C 1 73 ? -19.169 -34.635 -54.688 1.00 45.36 120 TRP C C 1
ATOM 2269 O O . TRP C 1 73 ? -18.084 -34.498 -54.118 1.00 42.35 120 TRP C O 1
ATOM 2280 N N . THR C 1 74 ? -19.582 -35.796 -55.189 1.00 46.68 121 THR C N 1
ATOM 2281 C CA . THR C 1 74 ? -18.817 -37.023 -55.016 1.00 49.62 121 THR C CA 1
ATOM 2282 C C . THR C 1 74 ? -17.667 -37.084 -56.015 1.00 47.71 121 THR C C 1
ATOM 2283 O O . THR C 1 74 ? -17.882 -37.007 -57.231 1.00 43.55 121 THR C O 1
ATOM 2287 N N . LEU C 1 75 ? -16.451 -37.238 -55.499 1.00 44.82 122 LEU C N 1
ATOM 2288 C CA . LEU C 1 75 ? -15.269 -37.467 -56.319 1.00 42.25 122 LEU C CA 1
ATOM 2289 C C . LEU C 1 75 ? -15.138 -38.961 -56.588 1.00 48.30 122 LEU C C 1
ATOM 2290 O O . LEU C 1 75 ? -15.079 -39.762 -55.650 1.00 52.73 122 LEU C O 1
ATOM 2295 N N . GLN C 1 76 ? -15.130 -39.333 -57.863 1.00 50.40 123 GLN C N 1
ATOM 2296 C CA . GLN C 1 76 ? -14.962 -40.718 -58.282 1.00 47.32 123 GLN C CA 1
ATOM 2297 C C . GLN C 1 76 ? -13.525 -40.930 -58.739 1.00 47.91 123 GLN C C 1
ATOM 2298 O O . GLN C 1 76 ? -12.984 -40.113 -59.491 1.00 53.04 123 GLN C O 1
ATOM 2304 N N . ILE C 1 77 ? -12.904 -42.008 -58.265 1.00 49.41 124 ILE C N 1
ATOM 2305 C CA . ILE C 1 77 ? -11.518 -42.338 -58.588 1.00 46.97 124 ILE C CA 1
ATOM 2306 C C . ILE C 1 77 ? -11.513 -43.763 -59.132 1.00 51.02 124 ILE C C 1
ATOM 2307 O O . ILE C 1 77 ? -11.465 -44.727 -58.360 1.00 50.30 124 ILE C O 1
ATOM 2312 N N . LYS C 1 78 ? -11.567 -43.906 -60.452 1.00 52.33 125 LYS C N 1
ATOM 2313 C CA . LYS C 1 78 ? -11.547 -45.230 -61.058 1.00 53.42 125 LYS C CA 1
ATOM 2314 C C . LYS C 1 78 ? -10.122 -45.760 -61.146 1.00 51.32 125 LYS C C 1
ATOM 2315 O O . LYS C 1 78 ? -9.155 -44.997 -61.206 1.00 51.68 125 LYS C O 1
ATOM 2321 N N . TYR C 1 79 ? -10.006 -47.085 -61.156 1.00 51.88 126 TYR C N 1
ATOM 2322 C CA . TYR C 1 79 ? -8.723 -47.775 -61.242 1.00 54.88 126 TYR C CA 1
ATOM 2323 C C . TYR C 1 79 ? -7.676 -47.227 -60.266 1.00 55.84 126 TYR C C 1
ATOM 2324 O O . TYR C 1 79 ? -6.583 -46.829 -60.679 1.00 56.29 126 TYR C O 1
ATOM 2333 N N . PRO C 1 80 ? -7.970 -47.209 -58.967 1.00 53.35 127 PRO C N 1
ATOM 2334 C CA . PRO C 1 80 ? -7.023 -46.628 -58.011 1.00 51.26 127 PRO C CA 1
ATOM 2335 C C . PRO C 1 80 ? -5.830 -47.534 -57.758 1.00 56.95 127 PRO C C 1
ATOM 2336 O O . PRO C 1 80 ? -5.937 -48.763 -57.729 1.00 62.18 127 PRO C O 1
ATOM 2340 N N . GLN C 1 81 ? -4.690 -46.898 -57.536 1.00 56.16 128 GLN C N 1
ATOM 2341 C CA . GLN C 1 81 ? -3.432 -47.563 -57.255 1.00 59.17 128 GLN C CA 1
ATOM 2342 C C . GLN C 1 81 ? -2.887 -47.085 -55.917 1.00 59.30 128 GLN C C 1
ATOM 2343 O O . GLN C 1 81 ? -3.311 -46.042 -55.406 1.00 61.62 128 GLN C O 1
ATOM 2349 N N . PRO C 1 82 ? -1.966 -47.838 -55.303 1.00 63.91 129 PRO C N 1
ATOM 2350 C CA . PRO C 1 82 ? -1.371 -47.374 -54.037 1.00 67.07 129 PRO C CA 1
ATOM 2351 C C . PRO C 1 82 ? -0.764 -45.980 -54.120 1.00 65.08 129 PRO C C 1
ATOM 2352 O O . PRO C 1 82 ? -0.723 -45.264 -53.112 1.00 67.84 129 PRO C O 1
ATOM 2356 N N . ARG C 1 83 ? -0.306 -45.570 -55.302 1.00 61.90 130 ARG C N 1
ATOM 2357 C CA . ARG C 1 83 ? 0.222 -44.222 -55.487 1.00 58.92 130 ARG C CA 1
ATOM 2358 C C . ARG C 1 83 ? -0.828 -43.156 -55.202 1.00 54.55 130 ARG C C 1
ATOM 2359 O O . ARG C 1 83 ? -0.484 -42.029 -54.829 1.00 54.07 130 ARG C O 1
ATOM 2367 N N . ASP C 1 84 ? -2.105 -43.482 -55.396 1.00 53.49 131 ASP C N 1
ATOM 2368 C CA . ASP C 1 84 ? -3.193 -42.542 -55.164 1.00 55.45 131 ASP C CA 1
ATOM 2369 C C . ASP C 1 84 ? -3.506 -42.338 -53.689 1.00 59.36 131 ASP C C 1
ATOM 2370 O O . ASP C 1 84 ? -4.254 -41.412 -53.360 1.00 60.48 131 ASP C O 1
ATOM 2375 N N . SER C 1 85 ? -2.974 -43.178 -52.803 1.00 56.73 132 SER C N 1
ATOM 2376 C CA . SER C 1 85 ? -3.263 -43.034 -51.384 1.00 51.55 132 SER C CA 1
ATOM 2377 C C . SER C 1 85 ? -2.783 -41.678 -50.882 1.00 47.51 132 SER C C 1
ATOM 2378 O O . SER C 1 85 ? -1.708 -41.204 -51.258 1.00 52.66 132 SER C O 1
ATOM 2381 N N . GLY C 1 86 ? -3.583 -41.054 -50.034 1.00 39.75 133 GLY C N 1
ATOM 2382 C CA . GLY C 1 86 ? -3.243 -39.757 -49.492 1.00 37.72 133 GLY C CA 1
ATOM 2383 C C . GLY C 1 86 ? -4.495 -38.968 -49.166 1.00 42.11 133 GLY C C 1
ATOM 2384 O O . GLY C 1 86 ? -5.607 -39.491 -49.189 1.00 36.46 133 GLY C O 1
ATOM 2385 N N . VAL C 1 87 ? -4.285 -37.686 -48.867 1.00 44.47 134 VAL C N 1
ATOM 2386 C CA . VAL C 1 87 ? -5.348 -36.791 -48.421 1.00 42.54 134 VAL C CA 1
ATOM 2387 C C . VAL C 1 87 ? -5.875 -35.992 -49.603 1.00 42.94 134 VAL C C 1
ATOM 2388 O O . VAL C 1 87 ? -5.101 -35.430 -50.388 1.00 47.74 134 VAL C O 1
ATOM 2392 N N . TYR C 1 88 ? -7.197 -35.943 -49.721 1.00 42.26 135 TYR C N 1
ATOM 2393 C CA . TYR C 1 88 ? -7.894 -35.178 -50.743 1.00 38.49 135 TYR C CA 1
ATOM 2394 C C . TYR C 1 88 ? -8.798 -34.169 -50.054 1.00 41.89 135 TYR C C 1
ATOM 2395 O O . TYR C 1 88 ? -9.379 -34.466 -49.005 1.00 45.42 135 TYR C O 1
ATOM 2404 N N . GLU C 1 89 ? -8.904 -32.973 -50.626 1.00 35.81 136 GLU C N 1
ATOM 2405 C CA . GLU C 1 89 ? -9.618 -31.876 -49.987 1.00 38.40 136 GLU C CA 1
ATOM 2406 C C . GLU C 1 89 ? -10.741 -31.373 -50.882 1.00 42.18 136 GLU C C 1
ATOM 2407 O O . GLU C 1 89 ? -10.531 -31.116 -52.071 1.00 42.55 136 GLU C O 1
ATOM 2413 N N . CYS C 1 90 ? -11.932 -31.259 -50.301 1.00 40.53 137 CYS C N 1
ATOM 2414 C CA . CYS C 1 90 ? -13.092 -30.634 -50.926 1.00 41.50 137 CYS C CA 1
ATOM 2415 C C . CYS C 1 90 ? -13.144 -29.189 -50.443 1.00 44.48 137 CYS C C 1
ATOM 2416 O O . CYS C 1 90 ? -13.409 -28.940 -49.263 1.00 50.84 137 CYS C O 1
ATOM 2419 N N . GLN C 1 91 ? -12.896 -28.230 -51.338 1.00 40.16 138 GLN C N 1
ATOM 2420 C CA . GLN C 1 91 ? -12.811 -26.837 -50.916 1.00 40.93 138 GLN C CA 1
ATOM 2421 C C . GLN C 1 91 ? -13.833 -25.962 -51.634 1.00 40.22 138 GLN C C 1
ATOM 2422 O O . GLN C 1 91 ? -14.182 -26.197 -52.797 1.00 41.62 138 GLN C O 1
ATOM 2428 N N . ILE C 1 92 ? -14.321 -24.956 -50.902 1.00 39.33 139 ILE C N 1
ATOM 2429 C CA . ILE C 1 92 ? -15.272 -23.968 -51.397 1.00 43.89 139 ILE C CA 1
ATOM 2430 C C . ILE C 1 92 ? -14.542 -22.644 -51.580 1.00 46.90 139 ILE C C 1
ATOM 2431 O O . ILE C 1 92 ? -13.733 -22.249 -50.729 1.00 39.34 139 ILE C O 1
ATOM 2436 N N . ASN C 1 93 ? -14.853 -21.946 -52.678 1.00 44.34 140 ASN C N 1
ATOM 2437 C CA . ASN C 1 93 ? -14.085 -20.777 -53.091 1.00 39.92 140 ASN C CA 1
ATOM 2438 C C . ASN C 1 93 ? -14.454 -19.500 -52.340 1.00 45.59 140 ASN C C 1
ATOM 2439 O O . ASN C 1 93 ? -14.249 -18.397 -52.863 1.00 48.52 140 ASN C O 1
ATOM 2444 N N . THR C 1 94 ? -14.962 -19.624 -51.115 1.00 41.34 141 THR C N 1
ATOM 2445 C CA . THR C 1 94 ? -15.171 -18.445 -50.287 1.00 43.57 141 THR C CA 1
ATOM 2446 C C . THR C 1 94 ? -13.825 -17.805 -49.941 1.00 47.03 141 THR C C 1
ATOM 2447 O O . THR C 1 94 ? -12.759 -18.398 -50.120 1.00 49.44 141 THR C O 1
ATOM 2451 N N . GLU C 1 95 ? -13.876 -16.580 -49.438 1.00 47.06 142 GLU C N 1
ATOM 2452 C CA . GLU C 1 95 ? -12.658 -15.882 -49.029 1.00 51.93 142 GLU C CA 1
ATOM 2453 C C . GLU C 1 95 ? -12.734 -15.593 -47.540 1.00 58.26 142 GLU C C 1
ATOM 2454 O O . GLU C 1 95 ? -13.478 -14.683 -47.127 1.00 64.84 142 GLU C O 1
ATOM 2460 N N . PRO C 1 96 ? -12.000 -16.330 -46.691 1.00 55.00 143 PRO C N 1
ATOM 2461 C CA . PRO C 1 96 ? -11.103 -17.435 -47.060 1.00 46.68 143 PRO C CA 1
ATOM 2462 C C . PRO C 1 96 ? -11.851 -18.718 -47.403 1.00 42.89 143 PRO C C 1
ATOM 2463 O O . PRO C 1 96 ? -13.059 -18.798 -47.180 1.00 40.87 143 PRO C O 1
ATOM 2467 N N . LYS C 1 97 ? -11.133 -19.708 -47.931 1.00 42.41 144 LYS C N 1
ATOM 2468 C CA . LYS C 1 97 ? -11.767 -20.940 -48.372 1.00 45.16 144 LYS C CA 1
ATOM 2469 C C . LYS C 1 97 ? -12.408 -21.674 -47.196 1.00 40.56 144 LYS C C 1
ATOM 2470 O O . LYS C 1 97 ? -12.052 -21.481 -46.033 1.00 43.47 144 LYS C O 1
ATOM 2476 N N . MET C 1 98 ? -13.381 -22.520 -47.522 1.00 42.35 145 MET C N 1
ATOM 2477 C CA . MET C 1 98 ? -13.887 -23.552 -46.630 1.00 40.40 145 MET C CA 1
ATOM 2478 C C . MET C 1 98 ? -13.402 -24.898 -47.146 1.00 41.43 145 MET C C 1
ATOM 2479 O O . MET C 1 98 ? -13.430 -25.147 -48.354 1.00 44.93 145 MET C O 1
ATOM 2484 N N . SER C 1 99 ? -12.960 -25.772 -46.248 1.00 38.84 146 SER C N 1
ATOM 2485 C CA . SER C 1 99 ? -12.346 -27.011 -46.698 1.00 38.77 146 SER C CA 1
ATOM 2486 C C . SER C 1 99 ? -12.734 -28.172 -45.798 1.00 42.30 146 SER C C 1
ATOM 2487 O O . SER C 1 99 ? -12.985 -28.002 -44.602 1.00 45.97 146 SER C O 1
ATOM 2490 N N . LEU C 1 100 ? -12.770 -29.361 -46.398 1.00 40.11 147 LEU C N 1
ATOM 2491 C CA . LEU C 1 100 ? -13.025 -30.605 -45.684 1.00 36.64 147 LEU C CA 1
ATOM 2492 C C . LEU C 1 100 ? -12.085 -31.661 -46.246 1.00 39.80 147 LEU C C 1
ATOM 2493 O O . LEU C 1 100 ? -12.103 -31.922 -47.452 1.00 39.06 147 LEU C O 1
ATOM 2498 N N . SER C 1 101 ? -11.267 -32.263 -45.387 1.00 44.28 148 SER C N 1
ATOM 2499 C CA . SER C 1 101 ? -10.234 -33.191 -45.823 1.00 46.90 148 SER C CA 1
ATOM 2500 C C . SER C 1 101 ? -10.720 -34.633 -45.727 1.00 51.18 148 SER C C 1
ATOM 2501 O O . SER C 1 101 ? -11.488 -34.998 -44.832 1.00 53.43 148 SER C O 1
ATOM 2504 N N . TYR C 1 102 ? -10.266 -35.448 -46.674 1.00 49.57 149 TYR C N 1
ATOM 2505 C CA . TYR C 1 102 ? -10.618 -36.857 -46.767 1.00 40.89 149 TYR C CA 1
ATOM 2506 C C . TYR C 1 102 ? -9.349 -37.675 -46.945 1.00 42.82 149 TYR C C 1
ATOM 2507 O O . TYR C 1 102 ? -8.478 -37.308 -47.738 1.00 42.63 149 TYR C O 1
ATOM 2516 N N . THR C 1 103 ? -9.250 -38.786 -46.219 1.00 43.89 150 THR C N 1
ATOM 2517 C CA . THR C 1 103 ? -8.132 -39.708 -46.371 1.00 44.41 150 THR C CA 1
ATOM 2518 C C . THR C 1 103 ? -8.575 -40.901 -47.209 1.00 47.03 150 THR C C 1
ATOM 2519 O O . THR C 1 103 ? -9.615 -41.509 -46.940 1.00 50.99 150 THR C O 1
ATOM 2523 N N . PHE C 1 104 ? -7.785 -41.218 -48.227 1.00 41.36 151 PHE C N 1
ATOM 2524 C CA . PHE C 1 104 ? -8.085 -42.269 -49.187 1.00 42.06 151 PHE C CA 1
ATOM 2525 C C . PHE C 1 104 ? -6.908 -43.233 -49.204 1.00 45.80 151 PHE C C 1
ATOM 2526 O O . PHE C 1 104 ? -5.768 -42.815 -49.429 1.00 50.19 151 PHE C O 1
ATOM 2534 N N . ASN C 1 105 ? -7.175 -44.510 -48.938 1.00 45.63 152 ASN C N 1
ATOM 2535 C CA . ASN C 1 105 ? -6.141 -45.536 -48.889 1.00 45.96 152 ASN C CA 1
ATOM 2536 C C . ASN C 1 105 ? -6.422 -46.599 -49.942 1.00 47.22 152 ASN C C 1
ATOM 2537 O O . ASN C 1 105 ? -7.558 -47.075 -50.058 1.00 49.82 152 ASN C O 1
ATOM 2542 N N . VAL C 1 106 ? -5.389 -46.980 -50.691 1.00 45.57 153 VAL C N 1
ATOM 2543 C CA . VAL C 1 106 ? -5.493 -48.009 -51.722 1.00 50.10 153 VAL C CA 1
ATOM 2544 C C . VAL C 1 106 ? -4.572 -49.158 -51.332 1.00 55.71 153 VAL C C 1
ATOM 2545 O O . VAL C 1 106 ? -3.344 -49.000 -51.299 1.00 52.75 153 VAL C O 1
ATOM 2549 N N . VAL C 1 107 ? -5.165 -50.313 -51.041 1.00 63.29 154 VAL C N 1
ATOM 2550 C CA . VAL C 1 107 ? -4.454 -51.481 -50.536 1.00 65.61 154 VAL C CA 1
ATOM 2551 C C . VAL C 1 107 ? -4.362 -52.534 -51.633 1.00 74.12 154 VAL C C 1
ATOM 2552 O O . VAL C 1 107 ? -5.244 -52.652 -52.492 1.00 73.19 154 VAL C O 1
ATOM 2556 N N . GLU C 1 108 ? -3.275 -53.296 -51.604 1.00 77.72 155 GLU C N 1
ATOM 2557 C CA . GLU C 1 108 ? -3.015 -54.307 -52.624 1.00 81.12 155 GLU C CA 1
ATOM 2558 C C . GLU C 1 108 ? -3.802 -55.600 -52.406 1.00 84.40 155 GLU C C 1
ATOM 2559 O O . GLU C 1 108 ? -3.856 -56.133 -51.298 1.00 89.40 155 GLU C O 1
ATOM 2565 N N . SER D 2 1 ? 7.812 -36.875 -77.075 1.00 97.52 38 SER D N 1
ATOM 2566 C CA . SER D 2 1 ? 7.570 -36.889 -78.512 1.00 95.23 38 SER D CA 1
ATOM 2567 C C . SER D 2 1 ? 6.093 -36.657 -78.815 1.00 94.66 38 SER D C 1
ATOM 2568 O O . SER D 2 1 ? 5.632 -36.905 -79.928 1.00 92.18 38 SER D O 1
ATOM 2571 N N . ARG D 2 2 ? 5.353 -36.189 -77.812 1.00 94.45 39 ARG D N 1
ATOM 2572 C CA . ARG D 2 2 ? 3.999 -35.707 -78.043 1.00 93.09 39 ARG D CA 1
ATOM 2573 C C . ARG D 2 2 ? 4.031 -34.401 -78.826 1.00 93.66 39 ARG D C 1
ATOM 2574 O O . ARG D 2 2 ? 4.883 -33.540 -78.590 1.00 93.45 39 ARG D O 1
ATOM 2582 N N . ILE D 2 3 ? 3.090 -34.259 -79.764 1.00 97.02 40 ILE D N 1
ATOM 2583 C CA . ILE D 2 3 ? 3.044 -33.073 -80.619 1.00 93.04 40 ILE D CA 1
ATOM 2584 C C . ILE D 2 3 ? 2.848 -31.812 -79.787 1.00 94.98 40 ILE D C 1
ATOM 2585 O O . ILE D 2 3 ? 3.280 -30.721 -80.184 1.00 97.28 40 ILE D O 1
ATOM 2590 N N . VAL D 2 4 ? 2.222 -31.938 -78.618 1.00 90.98 41 VAL D N 1
ATOM 2591 C CA . VAL D 2 4 ? 2.078 -30.838 -77.672 1.00 88.23 41 VAL D CA 1
ATOM 2592 C C . VAL D 2 4 ? 2.584 -31.327 -76.324 1.00 81.53 41 VAL D C 1
ATOM 2593 O O . VAL D 2 4 ? 1.954 -32.180 -75.685 1.00 80.30 41 VAL D O 1
ATOM 2597 N N . ASP D 2 5 ? 3.715 -30.780 -75.889 1.00 74.46 42 ASP D N 1
ATOM 2598 C CA . ASP D 2 5 ? 4.347 -31.141 -74.624 1.00 72.81 42 ASP D CA 1
ATOM 2599 C C . ASP D 2 5 ? 4.673 -29.849 -73.890 1.00 64.09 42 ASP D C 1
ATOM 2600 O O . ASP D 2 5 ? 5.786 -29.318 -74.012 1.00 59.02 42 ASP D O 1
ATOM 2605 N N . PRO D 2 6 ? 3.733 -29.317 -73.110 1.00 60.03 43 PRO D N 1
ATOM 2606 C CA . PRO D 2 6 ? 3.964 -28.011 -72.486 1.00 53.69 43 PRO D CA 1
ATOM 2607 C C . PRO D 2 6 ? 5.109 -28.079 -71.487 1.00 59.01 43 PRO D C 1
ATOM 2608 O O . PRO D 2 6 ? 5.282 -29.069 -70.771 1.00 60.44 43 PRO D O 1
ATOM 2612 N N . LYS D 2 7 ? 5.905 -27.015 -71.458 1.00 52.44 44 LYS D N 1
ATOM 2613 C CA . LYS D 2 7 ? 7.012 -26.904 -70.524 1.00 56.17 44 LYS D CA 1
ATOM 2614 C C . LYS D 2 7 ? 7.089 -25.466 -70.044 1.00 55.03 44 LYS D C 1
ATOM 2615 O O . LYS D 2 7 ? 6.659 -24.540 -70.738 1.00 53.83 44 LYS D O 1
ATOM 2621 N N . PHE D 2 8 ? 7.636 -25.284 -68.849 1.00 55.82 45 PHE D N 1
ATOM 2622 C CA . PHE D 2 8 ? 7.836 -23.944 -68.323 1.00 49.59 45 PHE D CA 1
ATOM 2623 C C . PHE D 2 8 ? 9.009 -23.301 -69.040 1.00 53.12 45 PHE D C 1
ATOM 2624 O O . PHE D 2 8 ? 10.115 -23.850 -69.051 1.00 56.03 45 PHE D O 1
ATOM 2632 N N . SER D 2 9 ? 8.762 -22.139 -69.641 1.00 52.73 46 SER D N 1
ATOM 2633 C CA . SER D 2 9 ? 9.810 -21.434 -70.364 1.00 56.26 46 SER D CA 1
ATOM 2634 C C . SER D 2 9 ? 10.827 -20.815 -69.414 1.00 54.44 46 SER D C 1
ATOM 2635 O O . SER D 2 9 ? 12.001 -20.667 -69.770 1.00 58.22 46 SER D O 1
ATOM 2638 N N . SER D 2 10 ? 10.407 -20.478 -68.200 1.00 56.99 47 SER D N 1
ATOM 2639 C CA . SER D 2 10 ? 11.230 -19.730 -67.263 1.00 57.97 47 SER D CA 1
ATOM 2640 C C . SER D 2 10 ? 10.746 -20.034 -65.853 1.00 56.85 47 SER D C 1
ATOM 2641 O O . SER D 2 10 ? 9.594 -20.452 -65.668 1.00 53.36 47 SER D O 1
ATOM 2644 N N . PRO D 2 11 ? 11.598 -19.862 -64.842 1.00 56.36 48 PRO D N 1
ATOM 2645 C CA . PRO D 2 11 ? 11.114 -19.955 -63.461 1.00 53.11 48 PRO D CA 1
ATOM 2646 C C . PRO D 2 11 ? 10.163 -18.807 -63.169 1.00 52.68 48 PRO D C 1
ATOM 2647 O O . PRO D 2 11 ? 10.205 -17.756 -63.814 1.00 57.34 48 PRO D O 1
ATOM 2651 N N . ILE D 2 12 ? 9.289 -19.019 -62.183 1.00 48.41 49 ILE D N 1
ATOM 2652 C CA . ILE D 2 12 ? 8.422 -17.934 -61.751 1.00 55.90 49 ILE D CA 1
ATOM 2653 C C . ILE D 2 12 ? 9.293 -16.836 -61.173 1.00 60.90 49 ILE D C 1
ATOM 2654 O O . ILE D 2 12 ? 10.287 -17.100 -60.485 1.00 61.68 49 ILE D O 1
ATOM 2659 N N . VAL D 2 13 ? 8.943 -15.593 -61.470 1.00 64.31 50 VAL D N 1
ATOM 2660 C CA . VAL D 2 13 ? 9.708 -14.453 -60.992 1.00 69.98 50 VAL D CA 1
ATOM 2661 C C . VAL D 2 13 ? 9.199 -14.077 -59.606 1.00 72.67 50 VAL D C 1
ATOM 2662 O O . VAL D 2 13 ? 8.039 -13.680 -59.449 1.00 73.47 50 VAL D O 1
ATOM 2666 N N . ASN D 2 14 ? 10.069 -14.224 -58.600 1.00 77.20 51 ASN D N 1
ATOM 2667 C CA . ASN D 2 14 ? 9.809 -13.712 -57.260 1.00 77.76 51 ASN D CA 1
ATOM 2668 C C . ASN D 2 14 ? 9.455 -12.232 -57.326 1.00 77.58 51 ASN D C 1
ATOM 2669 O O . ASN D 2 14 ? 9.865 -11.522 -58.245 1.00 83.24 51 ASN D O 1
ATOM 2674 N N . MET D 2 15 ? 8.652 -11.764 -56.376 1.00 65.31 52 MET D N 1
ATOM 2675 C CA . MET D 2 15 ? 8.364 -10.338 -56.304 1.00 64.22 52 MET D CA 1
ATOM 2676 C C . MET D 2 15 ? 8.247 -9.878 -54.856 1.00 57.59 52 MET D C 1
ATOM 2677 O O . MET D 2 15 ? 7.704 -10.593 -54.010 1.00 58.30 52 MET D O 1
ATOM 2682 N N . THR D 2 16 ? 8.767 -8.682 -54.576 1.00 57.43 53 THR D N 1
ATOM 2683 C CA . THR D 2 16 ? 8.586 -8.010 -53.298 1.00 61.45 53 THR D CA 1
ATOM 2684 C C . THR D 2 16 ? 7.897 -6.678 -53.558 1.00 58.41 53 THR D C 1
ATOM 2685 O O . THR D 2 16 ? 8.306 -5.932 -54.453 1.00 58.28 53 THR D O 1
ATOM 2689 N N . ALA D 2 17 ? 6.849 -6.382 -52.790 1.00 60.55 54 ALA D N 1
ATOM 2690 C CA . ALA D 2 17 ? 6.101 -5.160 -53.034 1.00 64.96 54 ALA D CA 1
ATOM 2691 C C . ALA D 2 17 ? 5.573 -4.567 -51.739 1.00 59.58 54 ALA D C 1
ATOM 2692 O O . ALA D 2 17 ? 5.137 -5.316 -50.856 1.00 59.71 54 ALA D O 1
ATOM 2694 N N . PRO D 2 18 ? 5.581 -3.243 -51.605 1.00 56.40 55 PRO D N 1
ATOM 2695 C CA . PRO D 2 18 ? 5.098 -2.620 -50.369 1.00 55.90 55 PRO D CA 1
ATOM 2696 C C . PRO D 2 18 ? 3.590 -2.742 -50.213 1.00 55.27 55 PRO D C 1
ATOM 2697 O O . PRO D 2 18 ? 2.844 -2.938 -51.176 1.00 55.62 55 PRO D O 1
ATOM 2701 N N . VAL D 2 19 ? 3.157 -2.619 -48.953 1.00 51.01 56 VAL D N 1
ATOM 2702 C CA . VAL D 2 19 ? 1.745 -2.732 -48.605 1.00 49.36 56 VAL D CA 1
ATOM 2703 C C . VAL D 2 19 ? 0.929 -1.697 -49.366 1.00 49.54 56 VAL D C 1
ATOM 2704 O O . VAL D 2 19 ? 1.376 -0.566 -49.594 1.00 56.44 56 VAL D O 1
ATOM 2708 N N . GLY D 2 20 ? -0.269 -2.098 -49.791 1.00 46.24 57 GLY D N 1
ATOM 2709 C CA . GLY D 2 20 ? -1.177 -1.211 -50.482 1.00 49.68 57 GLY D CA 1
ATOM 2710 C C . GLY D 2 20 ? -0.977 -1.120 -51.977 1.00 56.15 57 GLY D C 1
ATOM 2711 O O . GLY D 2 20 ? -1.843 -0.569 -52.668 1.00 64.27 57 GLY D O 1
ATOM 2712 N N . ARG D 2 21 ? 0.124 -1.643 -52.498 1.00 53.72 58 ARG D N 1
ATOM 2713 C CA . ARG D 2 21 ? 0.404 -1.594 -53.922 1.00 53.00 58 ARG D CA 1
ATOM 2714 C C . ARG D 2 21 ? -0.094 -2.872 -54.593 1.00 50.83 58 ARG D C 1
ATOM 2715 O O . ARG D 2 21 ? -0.563 -3.807 -53.943 1.00 54.91 58 ARG D O 1
ATOM 2723 N N . ASP D 2 22 ? -0.020 -2.894 -55.917 1.00 56.64 59 ASP D N 1
ATOM 2724 C CA . ASP D 2 22 ? -0.364 -4.084 -56.686 1.00 53.17 59 ASP D CA 1
ATOM 2725 C C . ASP D 2 22 ? 0.867 -4.960 -56.879 1.00 46.87 59 ASP D C 1
ATOM 2726 O O . ASP D 2 22 ? 1.993 -4.469 -56.980 1.00 52.00 59 ASP D O 1
ATOM 2731 N N . ALA D 2 23 ? 0.639 -6.268 -56.945 1.00 41.81 60 ALA D N 1
ATOM 2732 C CA . ALA D 2 23 ? 1.692 -7.222 -57.245 1.00 46.54 60 ALA D CA 1
ATOM 2733 C C . ALA D 2 23 ? 1.289 -8.062 -58.442 1.00 47.16 60 ALA D C 1
ATOM 2734 O O . ALA D 2 23 ? 0.103 -8.309 -58.682 1.00 48.50 60 ALA D O 1
ATOM 2736 N N . PHE D 2 24 ? 2.292 -8.495 -59.194 1.00 45.82 61 PHE D N 1
ATOM 2737 C CA . PHE D 2 24 ? 2.077 -9.317 -60.370 1.00 42.21 61 PHE D CA 1
ATOM 2738 C C . PHE D 2 24 ? 3.026 -10.504 -60.307 1.00 40.61 61 PHE D C 1
ATOM 2739 O O . PHE D 2 24 ? 4.234 -10.328 -60.125 1.00 45.19 61 PHE D O 1
ATOM 2747 N N . LEU D 2 25 ? 2.478 -11.708 -60.429 1.00 37.72 62 LEU D N 1
ATOM 2748 C CA . LEU D 2 25 ? 3.268 -12.929 -60.498 1.00 42.70 62 LEU D CA 1
ATOM 2749 C C . LEU D 2 25 ? 3.032 -13.564 -61.862 1.00 45.79 62 LEU D C 1
ATOM 2750 O O . LEU D 2 25 ? 1.884 -13.830 -62.235 1.00 42.86 62 LEU D O 1
ATOM 2755 N N . THR D 2 26 ? 4.112 -13.791 -62.604 1.00 48.08 63 THR D N 1
ATOM 2756 C CA . THR D 2 26 ? 4.043 -14.241 -63.988 1.00 47.70 63 THR D CA 1
ATOM 2757 C C . THR D 2 26 ? 4.596 -15.652 -64.128 1.00 48.15 63 THR D C 1
ATOM 2758 O O . THR D 2 26 ? 5.665 -15.965 -63.592 1.00 44.06 63 THR D O 1
ATOM 2762 N N . CYS D 2 27 ? 3.856 -16.492 -64.848 1.00 50.28 64 CYS D N 1
ATOM 2763 C CA . CYS D 2 27 ? 4.254 -17.848 -65.200 1.00 51.32 64 CYS D CA 1
ATOM 2764 C C . CYS D 2 27 ? 4.343 -17.955 -66.721 1.00 48.46 64 CYS D C 1
ATOM 2765 O O . CYS D 2 27 ? 3.388 -17.610 -67.424 1.00 48.72 64 CYS D O 1
ATOM 2768 N N . VAL D 2 28 ? 5.485 -18.416 -67.231 1.00 45.06 65 VAL D N 1
ATOM 2769 C CA . VAL D 2 28 ? 5.747 -18.462 -68.670 1.00 49.00 65 VAL D CA 1
ATOM 2770 C C . VAL D 2 28 ? 5.785 -19.916 -69.127 1.00 47.44 65 VAL D C 1
ATOM 2771 O O . VAL D 2 28 ? 6.634 -20.693 -68.671 1.00 52.62 65 VAL D O 1
ATOM 2775 N N . VAL D 2 29 ? 4.889 -20.277 -70.049 1.00 61.44 66 VAL D N 1
ATOM 2776 C CA . VAL D 2 29 ? 4.819 -21.639 -70.566 1.00 64.57 66 VAL D CA 1
ATOM 2777 C C . VAL D 2 29 ? 5.036 -21.635 -72.075 1.00 64.63 66 VAL D C 1
ATOM 2778 O O . VAL D 2 29 ? 4.741 -20.656 -72.770 1.00 64.35 66 VAL D O 1
ATOM 2782 N N . GLN D 2 30 ? 5.544 -22.758 -72.580 1.00 69.97 67 GLN D N 1
ATOM 2783 C CA . GLN D 2 30 ? 5.710 -23.000 -74.006 1.00 61.22 67 GLN D CA 1
ATOM 2784 C C . GLN D 2 30 ? 4.809 -24.148 -74.426 1.00 59.46 67 GLN D C 1
ATOM 2785 O O . GLN D 2 30 ? 4.616 -25.102 -73.666 1.00 59.02 67 GLN D O 1
ATOM 2791 N N . ASP D 2 31 ? 4.272 -24.060 -75.643 1.00 59.16 68 ASP D N 1
ATOM 2792 C CA . ASP D 2 31 ? 3.506 -25.147 -76.245 1.00 59.71 68 ASP D CA 1
ATOM 2793 C C . ASP D 2 31 ? 2.398 -25.609 -75.306 1.00 60.99 68 ASP D C 1
ATOM 2794 O O . ASP D 2 31 ? 2.191 -26.805 -75.084 1.00 55.24 68 ASP D O 1
ATOM 2799 N N . LEU D 2 32 ? 1.689 -24.634 -74.734 1.00 59.96 69 LEU D N 1
ATOM 2800 C CA . LEU D 2 32 ? 0.606 -24.958 -73.814 1.00 56.79 69 LEU D CA 1
ATOM 2801 C C . LEU D 2 32 ? -0.454 -25.803 -74.502 1.00 50.71 69 LEU D C 1
ATOM 2802 O O . LEU D 2 32 ? -0.994 -26.745 -73.906 1.00 50.59 69 LEU D O 1
ATOM 2807 N N . GLY D 2 33 ? -0.752 -25.492 -75.760 1.00 50.26 70 GLY D N 1
ATOM 2808 C CA . GLY D 2 33 ? -1.704 -26.258 -76.520 1.00 49.63 70 GLY D CA 1
ATOM 2809 C C . GLY D 2 33 ? -3.056 -26.254 -75.844 1.00 52.35 70 GLY D C 1
ATOM 2810 O O . GLY D 2 33 ? -3.556 -25.215 -75.402 1.00 48.55 70 GLY D O 1
ATOM 2811 N N . PRO D 2 34 ? -3.661 -27.437 -75.721 1.00 53.55 71 PRO D N 1
ATOM 2812 C CA . PRO D 2 34 ? -4.994 -27.542 -75.121 1.00 50.75 71 PRO D CA 1
ATOM 2813 C C . PRO D 2 34 ? -4.994 -27.607 -73.603 1.00 49.44 71 PRO D C 1
ATOM 2814 O O . PRO D 2 34 ? -6.074 -27.686 -73.009 1.00 48.19 71 PRO D O 1
ATOM 2818 N N . TYR D 2 35 ? -3.827 -27.586 -72.966 1.00 49.52 72 TYR D N 1
ATOM 2819 C CA . TYR D 2 35 ? -3.711 -27.737 -71.524 1.00 50.06 72 TYR D CA 1
ATOM 2820 C C . TYR D 2 35 ? -4.030 -26.417 -70.809 1.00 49.05 72 TYR D C 1
ATOM 2821 O O . TYR D 2 35 ? -4.089 -25.348 -71.420 1.00 48.65 72 TYR D O 1
ATOM 2830 N N . LYS D 2 36 ? -4.224 -26.495 -69.488 1.00 54.43 73 LYS D N 1
ATOM 2831 C CA . LYS D 2 36 ? -4.735 -25.377 -68.698 1.00 58.15 73 LYS D CA 1
ATOM 2832 C C . LYS D 2 36 ? -3.751 -24.963 -67.607 1.00 60.69 73 LYS D C 1
ATOM 2833 O O . LYS D 2 36 ? -3.206 -25.812 -66.892 1.00 58.43 73 LYS D O 1
ATOM 2839 N N . VAL D 2 37 ? -3.575 -23.648 -67.448 1.00 46.97 74 VAL D N 1
ATOM 2840 C CA . VAL D 2 37 ? -2.673 -23.063 -66.456 1.00 47.05 74 VAL D CA 1
ATOM 2841 C C . VAL D 2 37 ? -3.492 -22.556 -65.273 1.00 46.65 74 VAL D C 1
ATOM 2842 O O . VAL D 2 37 ? -4.504 -21.869 -65.460 1.00 40.68 74 VAL D O 1
ATOM 2846 N N . ALA D 2 38 ? -3.050 -22.882 -64.055 1.00 47.01 75 ALA D N 1
ATOM 2847 C CA . ALA D 2 38 ? -3.743 -22.477 -62.838 1.00 40.90 75 ALA D CA 1
ATOM 2848 C C . ALA D 2 38 ? -2.775 -21.858 -61.835 1.00 41.97 75 ALA D C 1
ATOM 2849 O O . ALA D 2 38 ? -1.604 -22.243 -61.753 1.00 44.83 75 ALA D O 1
ATOM 2851 N N . TRP D 2 39 ? -3.292 -20.902 -61.063 1.00 39.53 76 TRP D N 1
ATOM 2852 C CA . TRP D 2 39 ? -2.574 -20.249 -59.977 1.00 40.68 76 TRP D CA 1
ATOM 2853 C C . TRP D 2 39 ? -3.179 -20.652 -58.637 1.00 46.60 76 TRP D C 1
ATOM 2854 O O . TRP D 2 39 ? -4.404 -20.715 -58.493 1.00 47.90 76 TRP D O 1
ATOM 2865 N N . LEU D 2 40 ? -2.318 -20.924 -57.655 1.00 42.13 77 LEU D N 1
ATOM 2866 C CA . LEU D 2 40 ? -2.764 -21.343 -56.335 1.00 43.52 77 LEU D CA 1
ATOM 2867 C C . LEU D 2 40 ? -1.940 -20.651 -55.258 1.00 41.48 77 LEU D C 1
ATOM 2868 O O . LEU D 2 40 ? -0.768 -20.326 -55.458 1.00 40.70 77 LEU D O 1
ATOM 2873 N N . ARG D 2 41 ? -2.567 -20.430 -54.108 1.00 38.40 78 ARG D N 1
ATOM 2874 C CA . ARG D 2 41 ? -1.849 -20.018 -52.913 1.00 38.84 78 ARG D CA 1
ATOM 2875 C C . ARG D 2 41 ? -1.354 -21.277 -52.211 1.00 39.23 78 ARG D C 1
ATOM 2876 O O . ARG D 2 41 ? -2.161 -22.103 -51.774 1.00 39.91 78 ARG D O 1
ATOM 2884 N N . VAL D 2 42 ? -0.033 -21.419 -52.100 1.00 38.31 79 VAL D N 1
ATOM 2885 C CA . VAL D 2 42 ? 0.543 -22.624 -51.510 1.00 36.89 79 VAL D CA 1
ATOM 2886 C C . VAL D 2 42 ? 0.280 -22.673 -50.011 1.00 43.60 79 VAL D C 1
ATOM 2887 O O . VAL D 2 42 ? -0.085 -23.721 -49.466 1.00 42.58 79 VAL D O 1
ATOM 2891 N N . ASP D 2 43 ? 0.467 -21.543 -49.326 1.00 39.88 80 ASP D N 1
ATOM 2892 C CA . ASP D 2 43 ? 0.394 -21.525 -47.868 1.00 47.74 80 ASP D CA 1
ATOM 2893 C C . ASP D 2 43 ? -0.994 -21.922 -47.374 1.00 49.32 80 ASP D C 1
ATOM 2894 O O . ASP D 2 43 ? -1.125 -22.593 -46.343 1.00 47.08 80 ASP D O 1
ATOM 2899 N N . THR D 2 44 ? -2.042 -21.505 -48.086 1.00 48.14 81 THR D N 1
ATOM 2900 C CA . THR D 2 44 ? -3.412 -21.856 -47.732 1.00 40.50 81 THR D CA 1
ATOM 2901 C C . THR D 2 44 ? -3.998 -22.947 -48.614 1.00 41.65 81 THR D C 1
ATOM 2902 O O . THR D 2 44 ? -5.159 -23.319 -48.412 1.00 37.32 81 THR D O 1
ATOM 2906 N N . GLN D 2 45 ? -3.231 -23.472 -49.573 1.00 43.53 82 GLN D N 1
ATOM 2907 C CA . GLN D 2 45 ? -3.722 -24.483 -50.512 1.00 37.68 82 GLN D CA 1
ATOM 2908 C C . GLN D 2 45 ? -5.077 -24.079 -51.076 1.00 33.48 82 GLN D C 1
ATOM 2909 O O . GLN D 2 45 ? -6.047 -24.839 -51.043 1.00 35.32 82 GLN D O 1
ATOM 2915 N N . THR D 2 46 ? -5.139 -22.855 -51.583 1.00 31.73 83 THR D N 1
ATOM 2916 C CA . THR D 2 46 ? -6.366 -22.277 -52.107 1.00 44.23 83 THR D CA 1
ATOM 2917 C C . THR D 2 46 ? -6.224 -22.070 -53.608 1.00 44.53 83 THR D C 1
ATOM 2918 O O . THR D 2 46 ? -5.244 -21.472 -54.065 1.00 48.58 83 THR D O 1
ATOM 2922 N N . ILE D 2 47 ? -7.196 -22.576 -54.368 1.00 44.92 84 ILE D N 1
ATOM 2923 C CA . ILE D 2 47 ? -7.228 -22.327 -55.803 1.00 35.82 84 ILE D CA 1
ATOM 2924 C C . ILE D 2 47 ? -7.528 -20.858 -56.041 1.00 36.72 84 ILE D C 1
ATOM 2925 O O . ILE D 2 47 ? -8.498 -20.313 -55.500 1.00 42.98 84 ILE D O 1
ATOM 2930 N N . LEU D 2 48 ? -6.689 -20.202 -56.843 1.00 33.93 85 LEU D N 1
ATOM 2931 C CA . LEU D 2 48 ? -6.895 -18.796 -57.171 1.00 40.57 85 LEU D CA 1
ATOM 2932 C C . LEU D 2 48 ? -7.515 -18.616 -58.554 1.00 44.69 85 LEU D C 1
ATOM 2933 O O . LEU D 2 48 ? -8.585 -18.014 -58.680 1.00 51.45 85 LEU D O 1
ATOM 2938 N N . THR D 2 49 ? -6.861 -19.124 -59.599 1.00 41.70 86 THR D N 1
ATOM 2939 C CA . THR D 2 49 ? -7.353 -18.980 -60.965 1.00 49.12 86 THR D CA 1
ATOM 2940 C C . THR D 2 49 ? -7.150 -20.280 -61.733 1.00 50.09 86 THR D C 1
ATOM 2941 O O . THR D 2 49 ? -6.274 -21.087 -61.413 1.00 56.19 86 THR D O 1
ATOM 2945 N N . ILE D 2 50 ? -7.980 -20.475 -62.755 1.00 44.87 87 ILE D N 1
ATOM 2946 C CA . ILE D 2 50 ? -7.799 -21.542 -63.738 1.00 41.29 87 ILE D CA 1
ATOM 2947 C C . ILE D 2 50 ? -8.014 -20.947 -65.123 1.00 45.17 87 ILE D C 1
ATOM 2948 O O . ILE D 2 50 ? -9.112 -20.469 -65.432 1.00 47.90 87 ILE D O 1
ATOM 2953 N N . GLN D 2 51 ? -6.975 -20.991 -65.955 1.00 46.56 88 GLN D N 1
ATOM 2954 C CA . GLN D 2 51 ? -6.972 -20.350 -67.277 1.00 55.11 88 GLN D CA 1
ATOM 2955 C C . GLN D 2 51 ? -7.280 -18.875 -67.044 1.00 52.45 88 GLN D C 1
ATOM 2956 O O . GLN D 2 51 ? -6.608 -18.237 -66.218 1.00 52.63 88 GLN D O 1
ATOM 2962 N N . ASN D 2 52 ? -8.268 -18.301 -67.726 1.00 55.28 89 ASN D N 1
ATOM 2963 C CA . ASN D 2 52 ? -8.623 -16.899 -67.578 1.00 55.68 89 ASN D CA 1
ATOM 2964 C C . ASN D 2 52 ? -9.775 -16.696 -66.606 1.00 53.00 89 ASN D C 1
ATOM 2965 O O . ASN D 2 52 ? -10.376 -15.618 -66.582 1.00 58.32 89 ASN D O 1
ATOM 2970 N N . HIS D 2 53 ? -10.081 -17.706 -65.794 1.00 50.39 90 HIS D N 1
ATOM 2971 C CA . HIS D 2 53 ? -11.155 -17.638 -64.814 1.00 51.96 90 HIS D CA 1
ATOM 2972 C C . H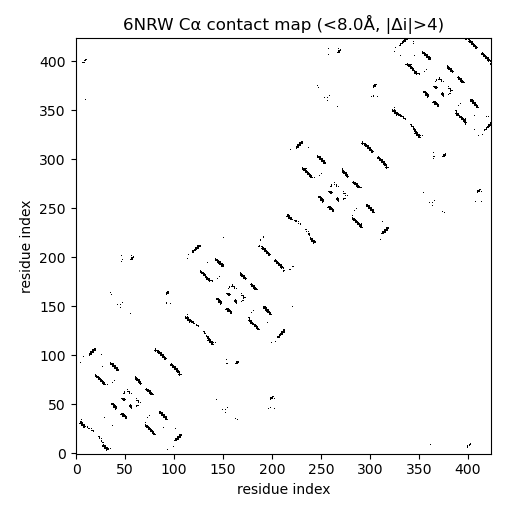IS D 2 53 ? -10.554 -17.521 -63.422 1.00 52.02 90 HIS D C 1
ATOM 2973 O O . HIS D 2 53 ? -9.681 -18.310 -63.047 1.00 46.04 90 HIS D O 1
ATOM 2980 N N . VAL D 2 54 ? -11.005 -16.523 -62.672 1.00 51.65 91 VAL D N 1
ATOM 2981 C CA . VAL D 2 54 ? -10.682 -16.426 -61.255 1.00 43.51 91 VAL D CA 1
ATOM 2982 C C . VAL D 2 54 ? -11.665 -17.304 -60.493 1.00 41.35 91 VAL D C 1
ATOM 2983 O O . VAL D 2 54 ? -12.881 -17.113 -60.589 1.00 40.60 91 VAL D O 1
ATOM 2987 N N . ILE D 2 55 ? -11.146 -18.276 -59.746 1.00 45.77 92 ILE D N 1
ATOM 2988 C CA . ILE D 2 55 ? -12.003 -19.157 -58.955 1.00 47.75 92 ILE D CA 1
ATOM 2989 C C . ILE D 2 55 ? -12.322 -18.542 -57.597 1.00 44.90 92 ILE D C 1
ATOM 2990 O O . ILE D 2 55 ? -13.471 -18.561 -57.148 1.00 41.92 92 ILE D O 1
ATOM 2995 N N . THR D 2 56 ? -11.312 -17.993 -56.925 1.00 47.73 93 THR D N 1
ATOM 2996 C CA . THR D 2 56 ? -11.517 -17.417 -55.604 1.00 45.54 93 THR D CA 1
ATOM 2997 C C . THR D 2 56 ? -12.451 -16.215 -55.672 1.00 45.19 93 THR D C 1
ATOM 2998 O O . THR D 2 56 ? -12.491 -15.481 -56.663 1.00 45.89 93 THR D O 1
ATOM 3002 N N . LYS D 2 57 ? -13.223 -16.033 -54.602 1.00 40.62 94 LYS D N 1
ATOM 3003 C CA . LYS D 2 57 ? -14.076 -14.864 -54.434 1.00 42.73 94 LYS D CA 1
ATOM 3004 C C . LYS D 2 57 ? -13.313 -13.641 -53.937 1.00 41.26 94 LYS D C 1
ATOM 3005 O O . LYS D 2 57 ? -13.925 -12.583 -53.751 1.00 41.74 94 LYS D O 1
ATOM 3011 N N . ASN D 2 58 ? -12.005 -13.764 -53.706 1.00 38.00 95 ASN D N 1
ATOM 3012 C CA . ASN D 2 58 ? -11.149 -12.618 -53.419 1.00 41.10 95 ASN D CA 1
ATOM 3013 C C . ASN D 2 58 ? -11.109 -11.693 -54.629 1.00 49.83 95 ASN D C 1
ATOM 3014 O O . ASN D 2 58 ? -10.464 -12.006 -55.636 1.00 49.31 95 ASN D O 1
ATOM 3019 N N . GLN D 2 59 ? -11.786 -10.547 -54.539 1.00 52.31 96 GLN D N 1
ATOM 3020 C CA . GLN D 2 59 ? -11.886 -9.646 -55.680 1.00 54.90 96 GLN D CA 1
ATOM 3021 C C . GLN D 2 59 ? -10.590 -8.903 -55.987 1.00 56.61 96 GLN D C 1
ATOM 3022 O O . GLN D 2 59 ? -10.510 -8.255 -57.034 1.00 56.21 96 GLN D O 1
ATOM 3028 N N . ARG D 2 60 ? -9.579 -8.982 -55.120 1.00 52.55 97 ARG D N 1
ATOM 3029 C CA . ARG D 2 60 ? -8.292 -8.356 -55.399 1.00 49.70 97 ARG D CA 1
ATOM 3030 C C . ARG D 2 60 ? -7.450 -9.150 -56.387 1.00 46.28 97 ARG D C 1
ATOM 3031 O O . ARG D 2 60 ? -6.344 -8.713 -56.725 1.00 44.21 97 ARG D O 1
ATOM 3039 N N . ILE D 2 61 ? -7.938 -10.291 -56.862 1.00 44.20 98 ILE D N 1
ATOM 3040 C CA . ILE D 2 61 ? -7.158 -11.194 -57.697 1.00 49.15 98 ILE D CA 1
ATOM 3041 C C . ILE D 2 61 ? -7.713 -11.180 -59.115 1.00 44.51 98 ILE D C 1
ATOM 3042 O O . ILE D 2 61 ? -8.911 -11.406 -59.329 1.00 47.41 98 ILE D O 1
ATOM 3047 N N . GLY D 2 62 ? -6.832 -10.921 -60.081 1.00 40.78 99 GLY D N 1
ATOM 3048 C CA . GLY D 2 62 ? -7.189 -11.004 -61.477 1.00 49.50 99 GLY D CA 1
ATOM 3049 C C . GLY D 2 62 ? -6.136 -11.778 -62.244 1.00 44.75 99 GLY D C 1
ATOM 3050 O O . GLY D 2 62 ? -4.993 -11.922 -61.807 1.00 42.66 99 GLY D O 1
ATOM 3051 N N . ILE D 2 63 ? -6.534 -12.257 -63.418 1.00 46.90 100 ILE D N 1
ATOM 3052 C CA . ILE D 2 63 ? -5.677 -13.090 -64.248 1.00 48.88 100 ILE D CA 1
ATOM 3053 C C . ILE D 2 63 ? -5.643 -12.517 -65.657 1.00 51.26 100 ILE D C 1
ATOM 3054 O O . ILE D 2 63 ? -6.663 -12.055 -66.181 1.00 59.01 100 ILE D O 1
ATOM 3059 N N . ALA D 2 64 ? -4.461 -12.531 -66.260 1.00 47.32 101 ALA D N 1
ATOM 3060 C CA . ALA D 2 64 ? -4.270 -12.086 -67.629 1.00 50.77 101 ALA D CA 1
ATOM 3061 C C . ALA D 2 64 ? -3.291 -13.031 -68.301 1.00 54.18 101 ALA D C 1
ATOM 3062 O O . ALA D 2 64 ? -2.455 -13.650 -67.636 1.00 50.87 101 ALA D O 1
ATOM 3064 N N . ASN D 2 65 ? -3.402 -13.150 -69.622 1.00 52.49 102 ASN D N 1
ATOM 3065 C CA . ASN D 2 65 ? -2.475 -13.976 -70.376 1.00 55.60 102 ASN D CA 1
ATOM 3066 C C . ASN D 2 65 ? -2.094 -13.268 -71.665 1.00 61.51 102 ASN D C 1
ATOM 3067 O O . ASN D 2 65 ? -2.878 -12.503 -72.232 1.00 70.45 102 ASN D O 1
ATOM 3072 N N . SER D 2 66 ? -0.873 -13.535 -72.119 1.00 59.50 103 SER D N 1
ATOM 3073 C CA . SER D 2 66 ? -0.331 -12.962 -73.346 1.00 64.86 103 SER D CA 1
ATOM 3074 C C . SER D 2 66 ? 0.106 -14.106 -74.250 1.00 64.13 103 SER D C 1
ATOM 3075 O O . SER D 2 66 ? 1.073 -14.810 -73.941 1.00 61.58 103 SER D O 1
ATOM 3078 N N . GLU D 2 67 ? -0.618 -14.301 -75.350 1.00 64.45 104 GLU D N 1
ATOM 3079 C CA . GLU D 2 67 ? -0.291 -15.305 -76.361 1.00 69.56 104 GLU D CA 1
ATOM 3080 C C . GLU D 2 67 ? -0.264 -16.722 -75.798 1.00 65.32 104 GLU D C 1
ATOM 3081 O O . GLU D 2 67 ? 0.411 -17.596 -76.350 1.00 71.24 104 GLU D O 1
ATOM 3087 N N . HIS D 2 68 ? -0.981 -16.971 -74.706 1.00 64.64 105 HIS D N 1
ATOM 3088 C CA . HIS D 2 68 ? -0.977 -18.246 -73.992 1.00 67.38 105 HIS D CA 1
ATOM 3089 C C . HIS D 2 68 ? 0.411 -18.658 -73.519 1.00 61.88 105 HIS D C 1
ATOM 3090 O O . HIS D 2 68 ? 0.617 -19.823 -73.157 1.00 59.24 105 HIS D O 1
ATOM 3097 N N . LYS D 2 69 ? 1.374 -17.741 -73.518 1.00 62.67 106 LYS D N 1
ATOM 3098 C CA . LYS D 2 69 ? 2.717 -18.012 -73.029 1.00 65.45 106 LYS D CA 1
ATOM 3099 C C . LYS D 2 69 ? 2.967 -17.350 -71.685 1.00 60.99 106 LYS D C 1
ATOM 3100 O O . LYS D 2 69 ? 3.418 -18.006 -70.743 1.00 54.94 106 LYS D O 1
ATOM 3106 N N . THR D 2 70 ? 2.632 -16.070 -71.569 1.00 58.72 107 THR D N 1
ATOM 3107 C CA . THR D 2 70 ? 2.766 -15.326 -70.327 1.00 54.43 107 THR D CA 1
ATOM 3108 C C . THR D 2 70 ? 1.449 -15.392 -69.563 1.00 63.27 107 THR D C 1
ATOM 3109 O O . THR D 2 70 ? 0.397 -15.049 -70.109 1.00 69.35 107 THR D O 1
ATOM 3113 N N . TRP D 2 71 ? 1.503 -15.848 -68.310 1.00 44.63 108 TRP D N 1
ATOM 3114 C CA . TRP D 2 71 ? 0.330 -15.933 -67.442 1.00 45.02 108 TRP D CA 1
ATOM 3115 C C . TRP D 2 71 ? 0.607 -15.136 -66.169 1.00 44.57 108 TRP D C 1
ATOM 3116 O O . TRP D 2 71 ? 1.317 -15.604 -65.271 1.00 42.98 108 TRP D O 1
ATOM 3127 N N . THR D 2 72 ? 0.039 -13.936 -66.099 1.00 42.31 109 THR D N 1
ATOM 3128 C CA . THR D 2 72 ? 0.295 -12.981 -65.030 1.00 44.90 109 THR D CA 1
ATOM 3129 C C . THR D 2 72 ? -0.912 -12.890 -64.102 1.00 47.52 109 THR D C 1
ATOM 3130 O O . THR D 2 72 ? -2.021 -12.577 -64.546 1.00 55.36 109 THR D O 1
ATOM 3134 N N . MET D 2 73 ? -0.701 -13.171 -62.823 1.00 47.79 110 MET D N 1
ATOM 3135 C CA . MET D 2 73 ? -1.725 -12.960 -61.807 1.00 49.10 110 MET D CA 1
ATOM 3136 C C . MET D 2 73 ? -1.486 -11.624 -61.115 1.00 42.74 110 MET D C 1
ATOM 3137 O O . MET D 2 73 ? -0.366 -11.336 -60.683 1.00 47.15 110 MET D O 1
ATOM 3142 N N . ARG D 2 74 ? -2.534 -10.811 -61.024 1.00 37.90 111 ARG D N 1
ATOM 3143 C CA . ARG D 2 74 ? -2.485 -9.517 -60.355 1.00 49.10 111 ARG D CA 1
ATOM 3144 C C . ARG D 2 74 ? -3.196 -9.604 -59.013 1.00 49.41 111 ARG D C 1
ATOM 3145 O O . ARG D 2 74 ? -4.259 -10.226 -58.903 1.00 45.97 111 ARG D O 1
ATOM 3153 N N . ILE D 2 75 ? -2.607 -8.977 -58.000 1.00 48.25 112 ILE D N 1
ATOM 3154 C CA . ILE D 2 75 ? -3.180 -8.910 -56.658 1.00 43.71 112 ILE D CA 1
ATOM 3155 C C . ILE D 2 75 ? -3.289 -7.434 -56.299 1.00 41.93 112 ILE D C 1
ATOM 3156 O O . ILE D 2 75 ? -2.283 -6.786 -55.990 1.00 48.00 112 ILE D O 1
ATOM 3161 N N . LYS D 2 76 ? -4.506 -6.896 -56.327 1.00 53.98 113 LYS D N 1
ATOM 3162 C CA . LYS D 2 76 ? -4.706 -5.499 -55.962 1.00 54.63 113 LYS D CA 1
ATOM 3163 C C . LYS D 2 76 ? -4.464 -5.291 -54.472 1.00 67.01 113 LYS D C 1
ATOM 3164 O O . LYS D 2 76 ? -4.691 -6.188 -53.651 1.00 51.31 113 LYS D O 1
ATOM 3170 N N . ASP D 2 77 ? -4.018 -4.081 -54.134 1.00 65.06 114 ASP D N 1
ATOM 3171 C CA . ASP D 2 77 ? -3.958 -3.572 -52.761 1.00 68.47 114 ASP D CA 1
ATOM 3172 C C . ASP D 2 77 ? -3.375 -4.617 -51.807 1.00 62.29 114 ASP D C 1
ATOM 3173 O O . ASP D 2 77 ? -4.074 -5.216 -50.990 1.00 54.48 114 ASP D O 1
ATOM 3178 N N . ILE D 2 78 ? -2.065 -4.820 -51.944 1.00 65.78 115 ILE D N 1
ATOM 3179 C CA . ILE D 2 78 ? -1.403 -5.908 -51.238 1.00 61.27 115 ILE D CA 1
ATOM 3180 C C . ILE D 2 78 ? -1.608 -5.764 -49.746 1.00 60.41 115 ILE D C 1
ATOM 3181 O O . ILE D 2 78 ? -1.351 -4.702 -49.160 1.00 64.48 115 ILE D O 1
ATOM 3186 N N . LYS D 2 79 ? -2.066 -6.838 -49.126 1.00 57.22 116 LYS D N 1
ATOM 3187 C CA . LYS D 2 79 ? -2.131 -6.929 -47.679 1.00 55.76 116 LYS D CA 1
ATOM 3188 C C . LYS D 2 79 ? -0.991 -7.820 -47.228 1.00 55.02 116 LYS D C 1
ATOM 3189 O O . LYS D 2 79 ? -0.599 -8.754 -47.931 1.00 59.45 116 LYS D O 1
ATOM 3195 N N . GLU D 2 80 ? -0.446 -7.518 -46.057 1.00 50.54 117 GLU D N 1
ATOM 3196 C CA . GLU D 2 80 ? 0.686 -8.293 -45.563 1.00 53.60 117 GLU D CA 1
ATOM 3197 C C . GLU D 2 80 ? 0.337 -9.765 -45.386 1.00 47.44 117 GLU D C 1
ATOM 3198 O O . GLU D 2 80 ? 1.235 -10.612 -45.388 1.00 54.18 117 GLU D O 1
ATOM 3204 N N . SER D 2 81 ? -0.943 -10.089 -45.248 1.00 46.21 118 SER D N 1
ATOM 3205 C CA . SER D 2 81 ? -1.388 -11.475 -45.246 1.00 44.38 118 SER D CA 1
ATOM 3206 C C . SER D 2 81 ? -1.246 -12.162 -46.602 1.00 43.90 118 SER D C 1
ATOM 3207 O O . SER D 2 81 ? -1.403 -13.388 -46.677 1.00 46.61 118 SER D O 1
ATOM 3210 N N . ASP D 2 82 ? -0.959 -11.415 -47.673 1.00 50.33 119 ASP D N 1
ATOM 3211 C CA . ASP D 2 82 ? -0.718 -11.999 -48.988 1.00 45.49 119 ASP D CA 1
ATOM 3212 C C . ASP D 2 82 ? 0.688 -12.560 -49.136 1.00 46.28 119 ASP D C 1
ATOM 3213 O O . ASP D 2 82 ? 0.945 -13.304 -50.089 1.00 52.99 119 ASP D O 1
ATOM 3218 N N . LYS D 2 83 ? 1.602 -12.204 -48.236 1.00 46.86 120 LYS D N 1
ATOM 3219 C CA . LYS D 2 83 ? 2.967 -12.707 -48.307 1.00 48.82 120 LYS D CA 1
ATOM 3220 C C . LYS D 2 83 ? 2.968 -14.229 -48.230 1.00 46.15 120 LYS D C 1
ATOM 3221 O O . LYS D 2 83 ? 2.202 -14.829 -47.472 1.00 44.39 120 LYS D O 1
ATOM 3227 N N . GLY D 2 84 ? 3.802 -14.858 -49.041 1.00 39.63 121 GLY D N 1
ATOM 3228 C CA . GLY D 2 84 ? 3.912 -16.300 -49.024 1.00 42.67 121 GLY D CA 1
ATOM 3229 C C . GLY D 2 84 ? 4.199 -16.849 -50.409 1.00 43.18 121 GLY D C 1
ATOM 3230 O O . GLY D 2 84 ? 4.587 -16.124 -51.322 1.00 42.82 121 GLY D O 1
ATOM 3231 N N . TRP D 2 85 ? 4.001 -18.159 -50.534 1.00 43.57 122 TRP D N 1
ATOM 3232 C CA . TRP D 2 85 ? 4.326 -18.913 -51.736 1.00 44.97 122 TRP D CA 1
ATOM 3233 C C . TRP D 2 85 ? 3.106 -19.056 -52.633 1.00 43.99 122 TRP D C 1
ATOM 3234 O O . TRP D 2 85 ? 1.984 -19.233 -52.151 1.00 43.81 122 TRP D O 1
ATOM 3245 N N . TYR D 2 86 ? 3.340 -18.989 -53.942 1.00 43.68 123 TYR D N 1
ATOM 3246 C CA . TYR D 2 86 ? 2.301 -19.147 -54.950 1.00 44.59 123 TYR D CA 1
ATOM 3247 C C . TYR D 2 86 ? 2.754 -20.161 -55.991 1.00 44.27 123 TYR D C 1
ATOM 3248 O O . TYR D 2 86 ? 3.925 -20.179 -56.379 1.00 47.40 123 TYR D O 1
ATOM 3257 N N . MET D 2 87 ? 1.827 -21.003 -56.441 1.00 43.39 124 MET D N 1
ATOM 3258 C CA . MET D 2 87 ? 2.135 -22.094 -57.356 1.00 41.44 124 MET D CA 1
ATOM 3259 C C . MET D 2 87 ? 1.470 -21.886 -58.710 1.00 49.67 124 MET D C 1
ATOM 3260 O O . MET D 2 87 ? 0.300 -21.495 -58.789 1.00 47.75 124 MET D O 1
ATOM 3265 N N . CYS D 2 88 ? 2.224 -22.159 -59.772 1.00 50.00 125 CYS D N 1
ATOM 3266 C CA . CYS D 2 88 ? 1.708 -22.203 -61.131 1.00 49.08 125 CYS D CA 1
ATOM 3267 C C . CYS D 2 88 ? 1.662 -23.653 -61.597 1.00 48.34 125 CYS D C 1
ATOM 3268 O O . CYS D 2 88 ? 2.675 -24.359 -61.541 1.00 50.50 125 CYS D O 1
ATOM 3271 N N . GLN D 2 89 ? 0.496 -24.087 -62.073 1.00 46.42 126 GLN D N 1
ATOM 3272 C CA . GLN D 2 89 ? 0.227 -25.491 -62.349 1.00 41.81 126 GLN D CA 1
ATOM 3273 C C . GLN D 2 89 ? -0.293 -25.663 -63.773 1.00 47.29 126 GLN D C 1
ATOM 3274 O O . GLN D 2 89 ? -1.076 -24.839 -64.255 1.00 47.90 126 GLN D O 1
ATOM 3280 N N . ILE D 2 90 ? 0.126 -26.743 -64.435 1.00 44.08 127 ILE D N 1
ATOM 3281 C CA . ILE D 2 90 ? -0.388 -27.127 -65.748 1.00 45.36 127 ILE D CA 1
ATOM 3282 C C . ILE D 2 90 ? -1.011 -28.512 -65.636 1.00 45.90 127 ILE D C 1
ATOM 3283 O O . ILE D 2 90 ? -0.410 -29.418 -65.048 1.00 47.74 127 ILE D O 1
ATOM 3288 N N . ASN D 2 91 ? -2.200 -28.685 -66.220 1.00 46.07 128 ASN D N 1
ATOM 3289 C CA . ASN D 2 91 ? -2.926 -29.952 -66.104 1.00 47.21 128 ASN D CA 1
ATOM 3290 C C . ASN D 2 91 ? -2.426 -31.026 -67.07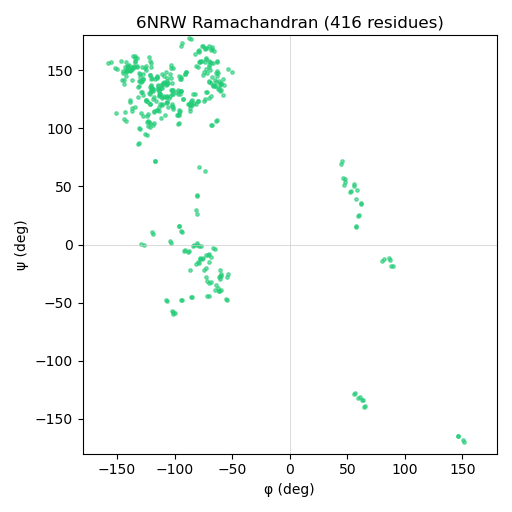2 1.00 61.50 128 ASN D C 1
ATOM 3291 O O . ASN D 2 91 ? -3.217 -31.761 -67.670 1.00 49.56 128 ASN D O 1
ATOM 3296 N N . THR D 2 92 ? -1.113 -31.137 -67.240 1.00 53.62 129 THR D N 1
ATOM 3297 C CA . THR D 2 92 ? -0.560 -32.279 -67.942 1.00 55.20 129 THR D CA 1
ATOM 3298 C C . THR D 2 92 ? -0.636 -33.517 -67.050 1.00 56.28 129 THR D C 1
ATOM 3299 O O . THR D 2 92 ? -0.933 -33.440 -65.856 1.00 65.82 129 THR D O 1
ATOM 3303 N N . ASP D 2 93 ? -0.387 -34.672 -67.648 1.00 52.66 130 ASP D N 1
ATOM 3304 C CA . ASP D 2 93 ? -0.296 -35.924 -66.899 1.00 52.19 130 ASP D CA 1
ATOM 3305 C C . ASP D 2 93 ? 1.068 -36.538 -67.158 1.00 52.89 130 ASP D C 1
ATOM 3306 O O . ASP D 2 93 ? 1.299 -37.075 -68.257 1.00 58.17 130 ASP D O 1
ATOM 3311 N N . PRO D 2 94 ? 2.008 -36.490 -66.201 1.00 53.53 131 PRO D N 1
ATOM 3312 C CA . PRO D 2 94 ? 1.845 -35.914 -64.861 1.00 52.55 131 PRO D CA 1
ATOM 3313 C C . PRO D 2 94 ? 1.791 -34.389 -64.866 1.00 55.65 131 PRO D C 1
ATOM 3314 O O . PRO D 2 94 ? 2.223 -33.763 -65.834 1.00 57.60 131 PRO D O 1
ATOM 3318 N N . MET D 2 95 ? 1.253 -33.805 -63.799 1.00 49.01 132 MET D N 1
ATOM 3319 C CA . MET D 2 95 ? 1.140 -32.358 -63.731 1.00 57.04 132 MET D CA 1
ATOM 3320 C C . MET D 2 95 ? 2.518 -31.732 -63.566 1.00 54.26 132 MET D C 1
ATOM 3321 O O . MET D 2 95 ? 3.450 -32.354 -63.049 1.00 52.04 132 MET D O 1
ATOM 3326 N N . LYS D 2 96 ? 2.637 -30.480 -64.000 1.00 53.98 133 LYS D N 1
ATOM 3327 C CA . LYS D 2 96 ? 3.866 -29.713 -63.868 1.00 54.11 133 LYS D CA 1
ATOM 3328 C C . LYS D 2 96 ? 3.617 -28.526 -62.948 1.00 52.31 133 LYS D C 1
ATOM 3329 O O . LYS D 2 96 ? 2.538 -27.926 -62.974 1.00 56.06 133 LYS D O 1
ATOM 3335 N N . SER D 2 97 ? 4.617 -28.184 -62.137 1.00 49.69 134 SER D N 1
ATOM 3336 C CA . SER D 2 97 ? 4.455 -27.153 -61.122 1.00 43.23 134 SER D CA 1
ATOM 3337 C C . SER D 2 97 ? 5.713 -26.314 -60.994 1.00 43.26 134 SER D C 1
ATOM 3338 O O . SER D 2 97 ? 6.833 -26.799 -61.169 1.00 47.90 134 SER D O 1
ATOM 3341 N N . GLN D 2 98 ? 5.504 -25.047 -60.655 1.00 48.43 135 GLN D N 1
ATOM 3342 C CA . GLN D 2 98 ? 6.563 -24.141 -60.247 1.00 47.44 135 GLN D CA 1
ATOM 3343 C C . GLN D 2 98 ? 6.014 -23.253 -59.147 1.00 45.46 135 GLN D C 1
ATOM 3344 O O . GLN D 2 98 ? 4.811 -22.983 -59.097 1.00 43.83 135 GLN D O 1
ATOM 3350 N N . MET D 2 99 ? 6.901 -22.778 -58.279 1.00 54.49 136 MET D N 1
ATOM 3351 C CA . MET D 2 99 ? 6.489 -21.956 -57.150 1.00 47.77 136 MET D CA 1
ATOM 3352 C C . MET D 2 99 ? 7.330 -20.694 -57.088 1.00 49.37 136 MET D C 1
ATOM 3353 O O . MET D 2 99 ? 8.527 -20.715 -57.392 1.00 51.70 136 MET D O 1
ATOM 3358 N N . GLY D 2 100 ? 6.688 -19.599 -56.684 1.00 47.72 137 GLY D N 1
ATOM 3359 C CA . GLY D 2 100 ? 7.381 -18.355 -56.426 1.00 42.85 137 GLY D CA 1
ATOM 3360 C C . GLY D 2 100 ? 6.874 -17.733 -55.140 1.00 46.05 137 GLY D C 1
ATOM 3361 O O . GLY D 2 100 ? 5.804 -18.079 -54.634 1.00 46.18 137 GLY D O 1
ATOM 3362 N N . TYR D 2 101 ? 7.668 -16.810 -54.610 1.00 45.64 138 TYR D N 1
ATOM 3363 C CA . TYR D 2 101 ? 7.395 -16.183 -53.326 1.00 51.53 138 TYR D CA 1
ATOM 3364 C C . TYR D 2 101 ? 7.076 -14.712 -53.532 1.00 46.29 138 TYR D C 1
ATOM 3365 O O . TYR D 2 101 ? 7.821 -14.000 -54.213 1.00 41.09 138 TYR D O 1
ATOM 3374 N N . LEU D 2 102 ? 5.965 -14.265 -52.951 1.00 40.11 139 LEU D N 1
ATOM 3375 C CA . LEU D 2 102 ? 5.615 -12.853 -52.910 1.00 39.92 139 LEU D CA 1
ATOM 3376 C C . LEU D 2 102 ? 5.951 -12.321 -51.523 1.00 46.56 139 LEU D C 1
ATOM 3377 O O . LEU D 2 102 ? 5.414 -12.802 -50.518 1.00 45.41 139 LEU D O 1
ATOM 3382 N N . ASP D 2 103 ? 6.859 -11.353 -51.477 1.00 47.37 140 ASP D N 1
ATOM 3383 C CA . ASP D 2 103 ? 7.290 -10.706 -50.247 1.00 50.86 140 ASP D CA 1
ATOM 3384 C C . ASP D 2 103 ? 6.630 -9.337 -50.140 1.00 48.96 140 ASP D C 1
ATOM 3385 O O . ASP D 2 103 ? 6.410 -8.664 -51.151 1.00 45.87 140 ASP D O 1
ATOM 3390 N N . VAL D 2 104 ? 6.267 -8.950 -48.918 1.00 48.19 141 VAL D N 1
ATOM 3391 C CA . VAL D 2 104 ? 5.583 -7.689 -48.653 1.00 48.63 141 VAL D CA 1
ATOM 3392 C C . VAL D 2 104 ? 6.427 -6.854 -47.697 1.00 55.63 141 VAL D C 1
ATOM 3393 O O . VAL D 2 104 ? 6.945 -7.372 -46.701 1.00 58.84 141 VAL D O 1
ATOM 3397 N N . VAL D 2 105 ? 6.547 -5.560 -47.990 1.00 54.93 142 VAL D N 1
ATOM 3398 C CA . VAL D 2 105 ? 7.357 -4.658 -47.174 1.00 55.80 142 VAL D CA 1
ATOM 3399 C C . VAL D 2 105 ? 6.496 -3.670 -46.396 1.00 52.80 142 VAL D C 1
ATOM 3400 O O . VAL D 2 105 ? 5.531 -3.119 -46.922 1.00 54.74 142 VAL D O 1
#

Nearest PDB structures (foldseek):
  6nrw-assembly1_B  TM=1.010E+00  e=2.353E-21  Drosophila melanogaster
  6eg0-assembly1_B  TM=9.855E-01  e=6.284E-19  Drosophila melanogaster
  6eg1-assembly1_B  TM=9.913E-01  e=2.532E-15  Drosophila melanogaster
  6nrr-assembly1_B  TM=9.802E-01  e=3.622E-14  Drosophila melanogaster
  6ns1-assembly1_A  TM=9.774E-01  e=4.249E-14  Drosophila melanogaster

Radius of gyration: 23.17 Å; Cα contacts (8 Å, |Δi|>4): 1083; chains: 4; bounding box: 51×53×77 Å

Secondary structure (DSSP, 8-state):
------EE---S--EEEEETTS-EEE--BEE--TT--EEEEETTTTEEEEETTEE--S-TTEEEE--TT-SB-EEEE-S--GGG-EEEEEEE-SSS-EEEEEEEEEE-/--S---EESSPPPPEEE-TTS-EEEEEEEE--TT--EEEEETTTTEEEEETTEE-SS-TTEEEEEETTTEEEEEE-S--GGG-EEEEEEE--SS-EEEEEEEEE-/----EE--SS--EEEEETTS-EEE--BEES-TT--EEEEETTTTEEEEETTEE--S-TTEEEE--TT-SB-EEEE-S--GGG-EEEEEEE-SSS-EEEEEEEEEE-/--S---EESS----EEE-TTS-EEEEEEEES-TT--EEEEETTTTEEEEETTEE-SS-TTEEEEEETTTEEEEEESS--GGG-EEEEEEE--SS-EEEEEEEEE-

Sequence (424 aa):
ADPLLPYFDFDVPRNLTVTVGQTGFLHCRVERLGDKDVSWIRKRDLHILTAGGTTYTSDQRFQVLRPDGSANWTLQIKYPQPRDSGVYECQINTEPKMSLSYTFNVVESRIVDPKFSSPIVNMTAPVGRDAFLTCVVQDLGPYKVAWLRVDTQTILTIQNHVITKNQRIGIANSEHKTWTMRIKDIKESDKGWYMCQINTDPMKSQMGYLDVVPLLPYFDFDVPRNLTVTVGQTGFLHCRVERLGDKDVSWIRKRDLHILTAGGTTYTSDQRFQVLRPDGSANWTLQIKYPQPRDSGVYECQINTEPKMSLSYTFNVVESRIVDPKFSSPIVNMTAPVGRDAFLTCVVQDLGPYKVAWLRVDTQTILTIQNHVITKNQRIGIANSEHKTWTMRIKDIKESDKGWYMCQINTDPMKSQMGYLDVV

GO terms:
  GO:0005515 protein binding (F, IPI)

B-factor: mean 55.09, std 15.97, range [23.14, 124.37]